Protein AF-A0A7V3YH91-F1 (afdb_monomer)

Organism: NCBI:txid1454726
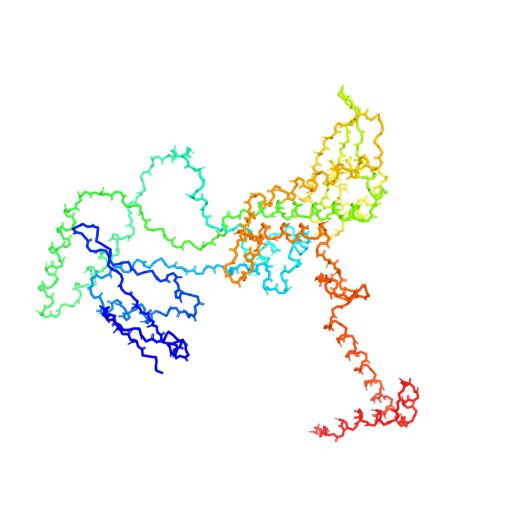
pLDDT: mean 72.66, std 23.72, range [27.73, 98.06]

Sequence (444 aa):
MSKIIISSVQKRFLPLELASERGDVIVSREFQDYGKYEYLSLELTEFCWLAPVTVETVKFVQKEWKGITLSYIAVTGFGKIYHPFEVKDCSTLFLKFAELPPTPEAIRKFVGQYGPLRSGLPSTWGNRWDDDRIDGKPMKKSVAWNRIKGLVKTLECSPKKGEKRLLEALRKELLELSKREEPQDYPPLPRLRRVISIESLEFWEKQIWEMNKAYQVWQIIREKKLEFLRKITLTSKGPEGPKVTFLLANLPQEVVSSFKNASEFCETLKNPQFLRSYLPEGVPLLSAGISFYPVLLDSDEPTPEDCFFLLRSWLTGKINFYLRQGVSPFITWRDENFKPYLLPEDLLSAMWLQFYFWVVGEKKFKRCAICGLWEDVTDKTSAWTVHPECALRVRARKYYEKVKTARELYREGKSLEEIASVLGKDPAWVEKQLRRIKVLPEEG

Secondary structure (DSSP, 8-state):
----B-----S-PPPTHHHHTTTPPB-----EE-SSSEE----TTTTTTTS---HHHHHHHHHHSTT----------------TTT-GGGTTHHHHHHTS--SHHHHHHHHHHH--SS--S--TTS---S-------PPPPPTHHHHHHHHHHHHTT---TTTHHHHHHHHHHHHHHHH-------PPPPP------S--HHHHHHHHHHHHHHHHHHHHHHHT-HHHHHHHEEEEEETTEEEEEE-B-S--HHHHHHSSSHHHHHHHHH-HHHHHHHSPTT--GGG---B---EE-SSSS--HHHHHHHHHHHHHHHHHHHHHHHEEEEE-TTSTT--EEEEESSHHHHHHHHHHHHHTTSS-EEE-TTT--EEE-TTS-TT--S-HHHHHHHHHHHHHHHHHHHHHHHHTT--HHHHHHHHT--HHHHHHHHHTTTTS----

Mean predicted aligned error: 15.91 Å

Solvent-accessible surface area (backbone atoms only — not comparable to full-atom values): 27731 Å² total; per-residue (Å²): 136,69,59,80,61,83,74,80,97,69,98,74,90,73,74,72,73,70,42,66,82,62,69,40,62,81,67,87,86,72,84,61,92,64,73,103,50,91,58,82,76,79,81,64,78,78,58,65,80,80,52,85,84,47,74,66,59,56,53,49,53,56,66,74,44,81,87,66,82,78,81,74,76,77,78,76,68,78,63,67,80,77,59,72,81,78,43,83,87,44,67,44,44,40,59,56,42,33,68,45,61,84,41,77,67,51,46,50,53,47,34,74,73,59,36,62,51,60,58,86,64,76,64,86,88,61,90,83,86,77,89,87,92,81,82,98,72,90,80,80,90,61,75,66,59,60,52,54,55,49,53,56,57,62,60,70,76,69,71,57,96,76,45,57,63,54,51,52,49,51,50,52,51,53,50,51,54,68,67,62,72,76,85,75,89,68,76,77,79,76,75,87,64,78,85,66,70,90,70,49,69,69,54,51,40,51,51,32,48,52,44,26,50,49,53,53,52,47,50,41,63,75,67,62,43,60,73,60,50,52,33,28,42,40,77,44,84,50,100,89,39,30,31,40,27,43,59,53,56,77,62,59,69,69,50,61,64,68,41,93,32,21,64,60,42,51,56,36,67,76,35,71,72,59,46,55,79,62,46,63,92,89,64,76,75,91,52,66,54,71,54,79,53,75,42,81,45,98,48,90,66,82,50,74,64,54,55,49,51,52,51,51,53,52,46,49,52,52,49,50,52,43,38,74,73,28,44,43,82,41,67,48,89,86,43,95,78,54,56,80,42,80,44,48,69,26,53,48,26,36,27,46,50,48,49,47,35,40,74,76,60,77,36,40,75,48,56,18,79,81,78,63,50,72,40,80,42,59,94,48,63,92,84,67,48,60,48,69,67,57,52,49,51,52,51,50,49,57,48,51,51,53,54,50,51,50,51,52,45,44,74,74,67,50,52,59,61,57,48,12,61,77,69,75,50,54,42,69,58,49,48,58,63,51,56,69,52,79,72,58,76,84,86,123

Foldseek 3Di:
DADADDDDDDDDDDDPVVNVVRVHDHFDWDWDDDPPDTDTDGCPVPVVPPDDDDPVNVVVCCVVDPPDDPPDPPPPDPDPDDDQPPDQVNLCVLVVLLPQALDPVSVVVNCNVGNDFADPPDVVVDDDDDDDDDDDDDDDDDPVVVVVVVVLVVVVPDDDPPCPVVNVVVVVVVVVVVVPDDDDPDDPDDDPDPPPPPDDSVNSLVLSLLSNLLVVLLVCLVVVVLLLLQQQWDWDQDPLAIWIWGFRFPADSVLSSVDPGVVSVVVCLVPLVSSVVSHDPPRDSVGGDTDTDTDHDPDNDDDSVNSSVVSVVVSVVSLVVLCVVFWDWDFDPPDPVSDIDTDGNGNSSSSSVSVVCVSVPVWDWDAAPQPRDIHTCNVPDPPDRHDPVSVVVVVVVVVVVLLVQLVVCVVVVDDLVRSCVVSVHDSVVSVVSVVVVVPDPPPD

Structure (mmCIF, N/CA/C/O backbone):
data_AF-A0A7V3YH91-F1
#
_entry.id   AF-A0A7V3YH91-F1
#
loop_
_atom_site.group_PDB
_atom_site.id
_atom_site.type_symbol
_atom_site.label_atom_id
_atom_site.label_alt_id
_atom_site.label_comp_id
_atom_site.label_asym_id
_atom_site.label_entity_id
_atom_site.label_seq_id
_atom_site.pdbx_PDB_ins_code
_atom_site.Cartn_x
_atom_site.Cartn_y
_atom_site.Cartn_z
_atom_site.occupancy
_atom_site.B_iso_or_equiv
_atom_site.auth_seq_id
_atom_site.auth_comp_id
_atom_site.auth_asym_id
_atom_site.auth_atom_id
_atom_site.pdbx_PDB_model_num
ATOM 1 N N . MET A 1 1 ? -18.475 -43.822 12.401 1.00 30.58 1 MET A N 1
ATOM 2 C CA . MET A 1 1 ? -17.875 -45.076 11.898 1.00 30.58 1 MET A CA 1
ATOM 3 C C . MET A 1 1 ? -18.008 -45.051 10.388 1.00 30.58 1 MET A C 1
ATOM 5 O O . MET A 1 1 ? -19.093 -45.330 9.896 1.00 30.58 1 MET A O 1
ATOM 9 N N . SER A 1 2 ? -16.963 -44.623 9.686 1.00 27.73 2 SER A N 1
ATOM 10 C CA . SER A 1 2 ? -16.936 -44.552 8.219 1.00 27.73 2 SER A CA 1
ATOM 11 C C . SER A 1 2 ? -16.876 -45.968 7.643 1.00 27.73 2 SER A C 1
ATOM 13 O O . SER A 1 2 ? -16.121 -46.799 8.158 1.00 27.73 2 SER A O 1
ATOM 15 N N . LYS A 1 3 ? -17.682 -46.273 6.622 1.00 29.72 3 LYS A N 1
ATOM 16 C CA . LYS A 1 3 ? -17.668 -47.576 5.943 1.00 29.72 3 LYS A CA 1
ATOM 17 C C . LYS A 1 3 ? -16.992 -47.412 4.587 1.00 29.72 3 LYS A C 1
ATOM 19 O O . LYS A 1 3 ? -17.411 -46.612 3.765 1.00 29.72 3 LYS A O 1
ATOM 24 N N . ILE A 1 4 ? -15.969 -48.218 4.328 1.00 36.22 4 ILE A N 1
ATOM 25 C CA . ILE A 1 4 ? -15.372 -48.309 2.993 1.00 36.22 4 ILE A CA 1
ATOM 26 C C . ILE A 1 4 ? -16.245 -49.257 2.168 1.00 36.22 4 ILE A C 1
ATOM 28 O O . ILE A 1 4 ? -16.397 -50.427 2.524 1.00 36.22 4 ILE A O 1
ATOM 32 N N . ILE A 1 5 ? -16.837 -48.748 1.089 1.00 35.50 5 ILE A N 1
ATOM 33 C CA . ILE A 1 5 ? -17.629 -49.537 0.141 1.00 35.50 5 ILE A CA 1
ATOM 34 C C . ILE A 1 5 ? -16.738 -49.855 -1.061 1.00 35.50 5 ILE A C 1
ATOM 36 O O . ILE A 1 5 ? -16.234 -48.952 -1.722 1.00 35.50 5 ILE A O 1
ATOM 40 N N . ILE A 1 6 ? -16.548 -51.144 -1.346 1.00 33.16 6 ILE A N 1
ATOM 41 C CA . ILE A 1 6 ? -15.794 -51.627 -2.509 1.00 33.16 6 ILE A CA 1
ATOM 42 C C . ILE A 1 6 ? -16.812 -52.161 -3.519 1.00 33.16 6 ILE A C 1
ATOM 44 O O . ILE A 1 6 ? -17.488 -53.147 -3.230 1.00 33.16 6 ILE A O 1
ATOM 48 N N . SER A 1 7 ? -16.934 -51.538 -4.694 1.00 34.50 7 SER A N 1
ATOM 49 C CA . SER A 1 7 ? -17.777 -52.057 -5.782 1.00 34.50 7 SER A CA 1
ATOM 50 C C . SER A 1 7 ? -16.925 -52.568 -6.941 1.00 34.50 7 SER A C 1
ATOM 52 O O . SER A 1 7 ? -16.116 -51.818 -7.488 1.00 34.50 7 SER A O 1
ATOM 54 N N . SER A 1 8 ? -17.135 -53.819 -7.356 1.00 28.70 8 SER A N 1
ATOM 55 C CA . SER A 1 8 ? -16.683 -54.300 -8.663 1.00 28.70 8 SER A CA 1
ATOM 56 C C . SER A 1 8 ? -17.659 -53.826 -9.742 1.00 28.70 8 SER A C 1
ATOM 58 O O . SER A 1 8 ? -18.875 -53.798 -9.543 1.00 28.70 8 SER A O 1
ATOM 60 N N . VAL A 1 9 ? -17.128 -53.406 -10.887 1.00 35.19 9 VAL A N 1
ATOM 61 C CA . VAL A 1 9 ? -17.926 -52.857 -11.985 1.00 35.19 9 VAL A CA 1
ATOM 62 C C . VAL A 1 9 ? -18.788 -53.959 -12.607 1.00 35.19 9 VAL A C 1
ATOM 64 O O . VAL A 1 9 ? -18.305 -54.762 -13.398 1.00 35.19 9 VAL A O 1
ATOM 67 N N . GLN A 1 10 ? -20.087 -53.952 -12.308 1.00 30.50 10 GLN A N 1
ATOM 68 C CA . GLN A 1 10 ? -21.131 -54.396 -13.233 1.00 30.50 10 GLN A CA 1
ATOM 69 C C . GLN A 1 10 ? -22.347 -53.469 -13.104 1.00 30.50 10 GLN A C 1
ATOM 71 O O . GLN A 1 10 ? -22.934 -53.331 -12.036 1.00 30.50 10 GLN A O 1
ATOM 76 N N . LYS A 1 11 ? -22.672 -52.802 -14.223 1.00 35.69 11 LYS A N 1
ATOM 77 C CA . LYS A 1 11 ? -23.770 -51.847 -14.465 1.00 35.69 11 LYS A CA 1
ATOM 78 C C . LYS A 1 11 ? -24.919 -51.903 -13.441 1.00 35.69 11 LYS A C 1
ATOM 80 O O . LYS A 1 11 ? -25.859 -52.669 -13.625 1.00 35.69 11 LYS A O 1
ATOM 85 N N . ARG A 1 12 ? -24.884 -51.020 -12.439 1.00 30.69 12 ARG A N 1
ATOM 86 C CA . ARG A 1 12 ? -26.046 -50.436 -11.738 1.00 30.69 12 ARG A CA 1
ATOM 87 C C . ARG A 1 12 ? -25.544 -49.250 -10.910 1.00 30.69 12 ARG A C 1
ATOM 89 O O . ARG A 1 12 ? -24.850 -49.437 -9.919 1.00 30.69 12 ARG A O 1
ATOM 96 N N . PHE A 1 13 ? -25.851 -48.035 -11.359 1.00 31.91 13 PHE A N 1
ATOM 97 C CA . PHE A 1 13 ? -25.529 -46.806 -10.635 1.00 31.91 13 PHE A CA 1
ATOM 98 C C . PHE A 1 13 ? -26.376 -46.717 -9.356 1.00 31.91 13 PHE A C 1
ATOM 100 O O . PHE A 1 13 ? -27.601 -46.807 -9.419 1.00 31.91 13 PHE A O 1
ATOM 107 N N . LEU A 1 14 ? -25.724 -46.521 -8.210 1.00 35.91 14 LEU A N 1
ATOM 108 C CA . LEU A 1 14 ? -26.329 -45.896 -7.030 1.00 35.91 14 LEU A CA 1
ATOM 109 C C . LEU A 1 14 ? -26.061 -44.380 -7.116 1.00 35.91 14 LEU A C 1
ATOM 111 O O . LEU A 1 14 ? -24.978 -44.007 -7.575 1.00 35.91 14 LEU A O 1
ATOM 115 N N . PRO A 1 15 ? -26.991 -43.498 -6.705 1.00 38.31 15 PRO A N 1
ATOM 116 C CA . PRO A 1 15 ? -26.779 -42.053 -6.786 1.00 38.31 15 PRO A CA 1
ATOM 117 C C . PRO A 1 15 ? -25.640 -41.605 -5.856 1.00 38.31 15 PRO A C 1
ATOM 119 O O . PRO A 1 15 ? -25.661 -41.892 -4.658 1.00 38.31 15 PRO A O 1
ATOM 122 N N . LEU A 1 16 ? -24.661 -40.884 -6.416 1.00 43.69 16 LEU A N 1
ATOM 123 C CA . LEU A 1 16 ? -23.461 -40.352 -5.745 1.00 43.69 16 LEU A CA 1
ATOM 124 C C . LEU A 1 16 ? -23.762 -39.409 -4.561 1.00 43.69 16 LEU A C 1
ATOM 126 O O . LEU A 1 16 ? -22.908 -39.227 -3.695 1.00 43.69 16 LEU A O 1
ATOM 130 N N . GLU A 1 17 ? -24.972 -38.856 -4.480 1.00 37.78 17 GLU A N 1
ATOM 131 C CA . GLU A 1 17 ? -25.380 -37.894 -3.445 1.00 37.78 17 GLU A CA 1
ATOM 132 C C . GLU A 1 17 ? -25.431 -38.495 -2.028 1.00 37.78 17 GLU A C 1
ATOM 134 O O . GLU A 1 17 ? -25.178 -37.796 -1.054 1.00 37.78 17 GLU A O 1
ATOM 139 N N . LEU A 1 18 ? -25.659 -39.806 -1.881 1.00 39.91 18 LEU A N 1
ATOM 140 C CA . LEU A 1 18 ? -25.781 -40.454 -0.563 1.00 39.91 18 LEU A CA 1
ATOM 141 C C . LEU A 1 18 ? -24.439 -40.768 0.125 1.00 39.91 18 LEU A C 1
ATOM 143 O O . LEU A 1 18 ? -24.418 -41.040 1.328 1.00 39.91 18 LEU A O 1
ATOM 147 N N . ALA A 1 19 ? -23.329 -40.769 -0.619 1.00 41.38 19 ALA A N 1
ATOM 148 C CA . ALA A 1 19 ? -22.006 -41.108 -0.089 1.00 41.38 19 ALA A CA 1
ATOM 149 C C . ALA A 1 19 ? -21.249 -39.884 0.461 1.00 41.38 19 ALA A C 1
ATOM 151 O O . ALA A 1 19 ? -20.471 -40.020 1.409 1.00 41.38 19 ALA A O 1
ATOM 152 N N . SER A 1 20 ? -21.508 -38.684 -0.077 1.00 41.28 20 SER A N 1
ATOM 153 C CA . SER A 1 20 ? -20.839 -37.452 0.365 1.00 41.28 20 SER A CA 1
ATOM 154 C C . SER A 1 20 ? -21.311 -36.993 1.751 1.00 41.28 20 SER A C 1
ATOM 156 O O . SER A 1 20 ? -20.493 -36.553 2.556 1.00 41.28 20 SER A O 1
ATOM 158 N N . GLU A 1 21 ? -22.589 -37.195 2.094 1.00 40.53 21 GLU A N 1
ATOM 159 C CA . GLU A 1 21 ? -23.142 -36.833 3.409 1.00 40.53 21 GLU A CA 1
ATOM 160 C C . GLU A 1 21 ? -22.608 -37.702 4.566 1.00 40.53 21 GLU A C 1
ATOM 162 O O . GLU A 1 21 ? -22.719 -37.322 5.732 1.00 40.53 21 GLU A O 1
ATOM 167 N N . ARG A 1 22 ? -22.010 -38.868 4.273 1.00 40.16 22 ARG A N 1
ATOM 168 C CA . ARG A 1 22 ? -21.537 -39.835 5.286 1.00 40.16 22 ARG A CA 1
ATOM 169 C C . ARG A 1 22 ? -20.026 -39.836 5.513 1.00 40.16 22 ARG A C 1
ATOM 171 O O . ARG A 1 22 ? -19.564 -40.484 6.453 1.00 40.16 22 ARG A O 1
ATOM 178 N N . GLY A 1 23 ? -19.260 -39.107 4.699 1.00 34.78 23 GLY A N 1
ATOM 179 C CA . GLY A 1 23 ? -17.795 -39.106 4.773 1.00 34.78 23 GLY A CA 1
ATOM 180 C C . GLY A 1 23 ? -17.166 -40.452 4.392 1.00 34.78 23 GLY A C 1
ATOM 181 O O . GLY A 1 23 ? -16.115 -40.812 4.928 1.00 34.78 23 GLY A O 1
ATOM 182 N N . ASP A 1 24 ? -17.816 -41.211 3.507 1.00 39.50 24 ASP A N 1
ATOM 183 C CA . ASP A 1 24 ? -17.299 -42.486 3.013 1.00 39.50 24 ASP A CA 1
ATOM 184 C C . ASP A 1 24 ? -16.327 -42.249 1.838 1.00 39.50 24 ASP A C 1
ATOM 186 O O . ASP A 1 24 ? -16.564 -41.417 0.961 1.00 39.50 24 ASP A O 1
ATOM 190 N N . VAL A 1 25 ? -15.205 -42.977 1.819 1.00 40.78 25 VAL A N 1
ATOM 191 C CA . VAL A 1 25 ? -14.193 -42.898 0.750 1.00 40.78 25 VAL A CA 1
ATOM 192 C C . VAL A 1 25 ? -14.564 -43.883 -0.356 1.00 40.78 25 VAL A C 1
ATOM 194 O O . VAL A 1 25 ? -14.624 -45.090 -0.113 1.00 40.78 25 VAL A O 1
ATOM 197 N N . ILE A 1 26 ? -14.791 -43.377 -1.569 1.00 41.94 26 ILE A N 1
ATOM 198 C CA . ILE A 1 26 ? -15.051 -44.193 -2.761 1.00 41.94 26 ILE A CA 1
ATOM 199 C C . ILE A 1 26 ? -13.725 -44.411 -3.492 1.00 41.94 26 ILE A C 1
ATOM 201 O O . ILE A 1 26 ? -13.063 -43.451 -3.871 1.00 41.94 26 ILE A O 1
ATOM 205 N N . VAL A 1 27 ? -13.345 -45.672 -3.707 1.00 37.03 27 VAL A N 1
ATOM 206 C CA . VAL A 1 27 ? -12.168 -46.042 -4.507 1.00 37.03 27 VAL A CA 1
ATOM 207 C C . VAL A 1 27 ? -12.656 -46.741 -5.772 1.00 37.03 27 VAL A C 1
ATOM 209 O O . VAL A 1 27 ? -13.215 -47.836 -5.694 1.00 37.03 27 VAL A O 1
ATOM 212 N N . SER A 1 28 ? -12.468 -46.115 -6.933 1.00 37.75 28 SER A N 1
ATOM 213 C CA . SER A 1 28 ? -12.698 -46.747 -8.234 1.00 37.75 28 SER A CA 1
ATOM 214 C C . SER A 1 28 ? -11.423 -47.444 -8.720 1.00 37.75 28 SER A C 1
ATOM 216 O O . SER A 1 28 ? -10.307 -47.075 -8.356 1.00 37.75 28 SER A O 1
ATOM 218 N N . ARG A 1 29 ? -11.588 -48.505 -9.515 1.00 38.16 29 ARG A N 1
ATOM 219 C CA . ARG A 1 29 ? -10.489 -49.281 -10.098 1.00 38.16 29 ARG A CA 1
ATOM 220 C C . ARG A 1 29 ? -10.636 -49.261 -11.612 1.00 38.16 29 ARG A C 1
ATOM 222 O O . ARG A 1 29 ? -11.553 -49.893 -12.129 1.00 38.16 29 AR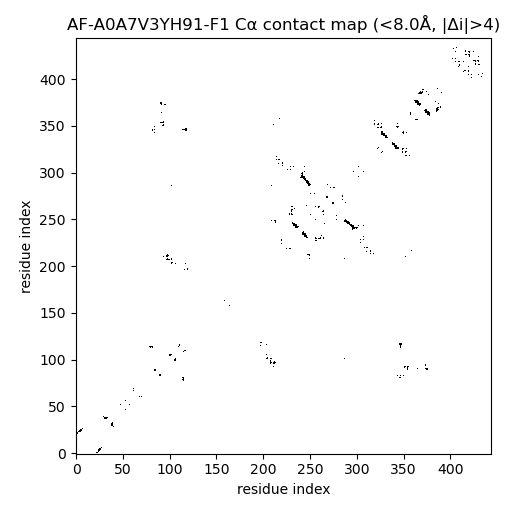G A O 1
ATOM 229 N N . GLU A 1 30 ? -9.741 -48.569 -12.305 1.00 35.84 30 GLU A N 1
ATOM 230 C CA . GLU A 1 30 ? -9.604 -48.684 -13.757 1.00 35.84 30 GLU A CA 1
ATOM 231 C C . GLU A 1 30 ? -8.392 -49.552 -14.095 1.00 35.84 30 GLU A C 1
ATOM 233 O O . GLU A 1 30 ? -7.325 -49.422 -13.496 1.00 35.84 30 GLU A O 1
ATOM 238 N N . PHE A 1 31 ? -8.576 -50.468 -15.043 1.00 35.41 31 PHE A N 1
ATOM 239 C CA . PHE A 1 31 ? -7.492 -51.241 -15.634 1.00 35.41 31 PHE A CA 1
ATOM 240 C C . PHE A 1 31 ? -7.186 -50.643 -17.005 1.00 35.41 31 PHE A C 1
ATOM 242 O O . PHE A 1 31 ? -8.078 -50.567 -17.849 1.00 35.41 31 PHE A O 1
ATOM 249 N N . GLN A 1 32 ? -5.934 -50.252 -17.235 1.00 36.34 32 GLN A N 1
ATOM 250 C CA . GLN A 1 32 ? -5.428 -49.973 -18.578 1.00 36.34 32 GLN A CA 1
ATOM 251 C C . GLN A 1 32 ? -4.405 -51.049 -18.942 1.00 36.34 32 GLN A C 1
ATOM 253 O O . GLN A 1 32 ? -3.457 -51.295 -18.196 1.00 36.34 32 GLN A O 1
ATOM 258 N N . ASP A 1 33 ? -4.634 -51.721 -20.068 1.00 31.19 33 ASP A N 1
ATOM 259 C CA . ASP A 1 33 ? -3.802 -52.823 -20.542 1.00 31.19 33 ASP A CA 1
ATOM 260 C C . ASP A 1 33 ? -2.638 -52.273 -21.379 1.00 31.19 33 ASP A C 1
ATOM 262 O O . ASP A 1 33 ? -2.812 -51.862 -22.526 1.00 31.19 33 ASP A O 1
ATOM 266 N N . TYR A 1 34 ? -1.445 -52.236 -20.783 1.00 33.72 34 TYR A N 1
ATOM 267 C CA . TYR A 1 34 ? -0.197 -51.870 -21.455 1.00 33.72 34 TYR A CA 1
ATOM 268 C C . TYR A 1 34 ? 0.779 -53.051 -21.467 1.00 33.72 34 TYR A C 1
ATOM 270 O O . TYR A 1 34 ? 1.914 -52.888 -21.052 1.00 33.72 34 TYR A O 1
ATOM 278 N N . GLY A 1 35 ? 0.362 -54.241 -21.919 1.00 36.03 35 GLY A N 1
ATOM 279 C CA . GLY A 1 35 ? 1.261 -55.345 -22.300 1.00 36.03 35 GLY A CA 1
ATOM 280 C C . GLY A 1 35 ? 2.260 -55.858 -21.235 1.00 36.03 35 GLY A C 1
ATOM 281 O O . GLY A 1 35 ? 3.179 -55.177 -20.802 1.00 36.03 35 GLY A O 1
ATOM 282 N N . LYS A 1 36 ? 2.170 -57.148 -20.882 1.00 30.20 36 LYS A N 1
ATOM 283 C CA . LYS A 1 36 ? 3.047 -57.903 -19.941 1.00 30.20 36 LYS A CA 1
ATOM 284 C C . LYS A 1 36 ? 3.255 -57.334 -18.526 1.00 30.20 36 LYS A C 1
ATOM 286 O O . LYS A 1 36 ? 3.760 -58.077 -17.686 1.00 30.20 36 LYS A O 1
ATOM 291 N N . TYR A 1 37 ? 2.816 -56.117 -18.221 1.00 30.45 37 TYR A N 1
ATOM 292 C CA . TYR A 1 37 ? 2.797 -55.563 -16.872 1.00 30.45 37 TYR A CA 1
ATOM 293 C C . TYR A 1 37 ? 1.430 -54.938 -16.587 1.00 30.45 37 TYR A C 1
ATOM 295 O O . TYR A 1 37 ? 1.012 -53.995 -17.253 1.00 30.45 37 TYR A O 1
ATOM 303 N N . GLU A 1 38 ? 0.732 -55.466 -15.581 1.00 29.52 38 GLU A N 1
ATOM 304 C CA . GLU A 1 38 ? -0.449 -54.814 -15.016 1.00 29.52 38 GLU A CA 1
ATOM 305 C C . GLU A 1 38 ? 0.017 -53.637 -14.149 1.00 29.52 38 GLU A C 1
ATOM 307 O O . GLU A 1 38 ? 0.621 -53.830 -13.091 1.00 29.52 38 GLU A O 1
ATOM 312 N N . TYR A 1 39 ? -0.251 -52.409 -14.592 1.00 31.09 39 TYR A N 1
ATOM 313 C CA . TYR A 1 39 ? -0.046 -51.215 -13.778 1.00 31.09 39 TYR A CA 1
ATOM 314 C C . TYR A 1 39 ? -1.344 -50.863 -13.058 1.00 31.09 39 TYR A C 1
ATOM 316 O O . TYR A 1 39 ? -2.378 -50.639 -13.682 1.00 31.09 39 TYR A O 1
ATOM 324 N N . LEU A 1 40 ? -1.281 -50.783 -11.729 1.00 29.72 40 LEU A N 1
ATOM 325 C CA . LEU A 1 40 ? -2.369 -50.251 -10.921 1.00 29.72 40 LEU A CA 1
ATOM 326 C C . LEU A 1 40 ? -2.059 -48.786 -10.589 1.00 29.72 40 LEU A C 1
ATOM 328 O O . LEU A 1 40 ? -1.259 -48.499 -9.699 1.00 29.72 40 LEU A O 1
ATOM 332 N N . SER A 1 41 ? -2.663 -47.868 -11.341 1.00 32.31 41 SER A N 1
ATOM 333 C CA . SER A 1 41 ? -2.632 -46.433 -11.054 1.00 32.31 41 SER A CA 1
ATOM 334 C C . SER A 1 41 ? -3.686 -46.115 -9.990 1.00 32.31 41 SER A C 1
ATOM 336 O O . SER A 1 41 ? -4.870 -46.377 -10.187 1.00 32.31 41 SER A O 1
ATOM 338 N N . LEU A 1 42 ? -3.258 -45.585 -8.844 1.00 34.91 42 LEU A N 1
ATOM 339 C CA . LEU A 1 42 ? -4.137 -44.960 -7.855 1.00 34.91 42 LEU A CA 1
ATOM 340 C C . LEU A 1 42 ? -3.930 -43.450 -7.966 1.00 34.91 42 LEU A C 1
ATOM 342 O O . LEU A 1 42 ? -3.022 -42.894 -7.346 1.00 34.91 42 LEU A O 1
ATOM 346 N N . GLU A 1 43 ? -4.761 -42.785 -8.762 1.00 38.16 43 GLU A N 1
ATOM 347 C CA . GLU A 1 43 ? -4.836 -41.326 -8.772 1.00 38.16 43 GLU A CA 1
ATOM 348 C C . GLU A 1 43 ? -5.519 -40.843 -7.484 1.00 38.16 43 GLU A C 1
ATOM 350 O O . GLU A 1 43 ? -6.733 -40.708 -7.383 1.00 38.16 43 GLU A O 1
ATOM 355 N N . LEU A 1 44 ? -4.718 -40.589 -6.446 1.00 37.66 44 LEU A N 1
ATOM 356 C CA . LEU A 1 44 ? -5.160 -39.910 -5.217 1.00 37.66 44 LEU A CA 1
ATOM 357 C C . LEU A 1 44 ? -5.249 -38.380 -5.384 1.00 37.66 44 LEU A C 1
ATOM 359 O O . LEU A 1 44 ? -5.377 -37.647 -4.402 1.00 37.66 44 LEU A O 1
ATOM 363 N N . THR A 1 45 ? -5.166 -37.882 -6.615 1.00 39.56 45 THR A N 1
ATOM 364 C CA . THR A 1 45 ? -5.175 -36.457 -6.964 1.00 39.56 45 THR A CA 1
ATOM 365 C C . THR A 1 45 ? -6.529 -35.789 -6.729 1.00 39.56 45 THR A C 1
ATOM 367 O O . THR A 1 45 ? -6.561 -34.608 -6.386 1.00 39.56 45 THR A O 1
ATOM 370 N N . GLU A 1 46 ? -7.639 -36.525 -6.812 1.00 37.06 46 GLU A N 1
ATOM 371 C CA . GLU A 1 46 ? -8.975 -35.929 -6.660 1.00 37.06 46 GLU A CA 1
ATOM 372 C C . GLU A 1 46 ? -9.493 -35.908 -5.209 1.00 37.06 46 GLU A C 1
ATOM 374 O O . GLU A 1 46 ? -10.267 -35.025 -4.845 1.00 37.06 46 GLU A O 1
ATOM 379 N N . PHE A 1 47 ? -9.012 -36.794 -4.327 1.00 34.28 47 PHE A N 1
ATOM 380 C CA . PHE A 1 47 ? -9.523 -36.904 -2.947 1.00 34.28 47 PHE A CA 1
ATOM 381 C C . PHE A 1 47 ? -8.768 -36.077 -1.896 1.00 34.28 47 PHE A C 1
ATOM 383 O O . PHE A 1 47 ? -9.298 -35.836 -0.808 1.00 34.28 47 PHE A O 1
ATOM 390 N N . CYS A 1 48 ? -7.560 -35.590 -2.200 1.00 34.53 48 CYS A N 1
ATOM 391 C CA . CYS A 1 48 ? -6.761 -34.811 -1.243 1.00 34.53 48 CYS A CA 1
ATOM 392 C C . CYS A 1 48 ? -7.358 -33.428 -0.907 1.00 34.53 48 CYS A C 1
ATOM 394 O O . CYS A 1 48 ? -6.860 -32.749 -0.011 1.00 34.53 48 CYS A O 1
ATOM 396 N N . TRP A 1 49 ? -8.436 -33.019 -1.583 1.00 37.62 49 TRP A N 1
ATOM 397 C CA . TRP A 1 49 ? -9.101 -31.732 -1.379 1.00 37.62 49 TRP A CA 1
ATOM 398 C C . TRP A 1 49 ? -10.120 -31.720 -0.228 1.00 37.62 49 TRP A C 1
ATOM 400 O O . TRP A 1 49 ? -10.483 -30.638 0.225 1.00 37.62 49 TRP A O 1
ATOM 410 N N . LEU A 1 50 ? -10.579 -32.883 0.264 1.00 34.78 50 LEU A N 1
ATOM 411 C CA . LEU A 1 50 ? -11.717 -32.951 1.202 1.00 34.78 50 LEU A CA 1
ATOM 412 C C . LEU A 1 50 ? -11.419 -33.574 2.578 1.00 34.78 50 LEU A C 1
ATOM 414 O O . LEU A 1 50 ? -12.184 -33.340 3.511 1.00 34.78 50 LEU A O 1
ATOM 418 N N . ALA A 1 51 ? -10.308 -34.296 2.766 1.00 35.50 51 ALA A N 1
ATOM 419 C CA . ALA A 1 51 ? -9.860 -34.728 4.096 1.00 35.50 51 ALA A CA 1
ATOM 420 C C . ALA A 1 51 ? -8.357 -35.069 4.115 1.00 35.50 51 ALA A C 1
ATOM 422 O O . ALA A 1 51 ? -7.844 -35.615 3.136 1.00 35.50 51 ALA A O 1
ATOM 423 N N . PRO A 1 52 ? -7.631 -34.805 5.220 1.00 39.59 52 PRO A N 1
ATOM 424 C CA . PRO A 1 52 ? -6.245 -35.233 5.351 1.00 39.59 52 PRO A CA 1
ATOM 425 C C . PRO A 1 52 ? -6.161 -36.765 5.361 1.00 39.59 52 PRO A C 1
ATOM 427 O O . PRO A 1 52 ? -6.754 -37.430 6.211 1.00 39.59 52 PRO A O 1
ATOM 430 N N . VAL A 1 53 ? -5.387 -37.332 4.436 1.00 45.66 53 VAL A N 1
ATOM 431 C CA . VAL A 1 53 ? -5.035 -38.755 4.458 1.00 45.66 53 VAL A CA 1
ATOM 432 C C . VAL A 1 53 ? -4.143 -38.999 5.677 1.00 45.66 53 VAL A C 1
ATOM 434 O O . VAL A 1 53 ? -3.031 -38.474 5.753 1.00 45.66 53 VAL A O 1
ATOM 437 N N . THR A 1 54 ? -4.624 -39.765 6.660 1.00 58.00 54 THR A N 1
ATOM 438 C CA . THR A 1 54 ? -3.827 -40.066 7.854 1.00 58.00 54 THR A CA 1
ATOM 439 C C . THR A 1 54 ? -2.833 -41.194 7.590 1.00 58.00 54 THR A C 1
ATOM 441 O O . THR A 1 54 ? -2.989 -42.022 6.686 1.00 58.00 54 THR A O 1
ATOM 444 N N . VAL A 1 55 ? -1.792 -41.251 8.423 1.00 52.81 55 VAL A N 1
ATOM 445 C CA . VAL A 1 55 ? -0.794 -42.327 8.399 1.00 52.81 55 VAL A CA 1
ATOM 446 C C . VAL A 1 55 ? -1.454 -43.695 8.625 1.00 52.81 55 VAL A C 1
ATOM 448 O O . VAL A 1 55 ? -0.978 -44.692 8.080 1.00 52.81 55 VAL A O 1
ATOM 451 N N . GLU A 1 56 ? -2.555 -43.770 9.386 1.00 57.78 56 GLU A N 1
ATOM 452 C CA . GLU A 1 56 ? -3.310 -45.017 9.557 1.00 57.78 56 GLU A CA 1
ATOM 453 C C . GLU A 1 56 ? -3.970 -45.490 8.257 1.00 57.78 56 GLU A C 1
ATOM 455 O O . GLU A 1 56 ? -3.910 -46.684 7.962 1.00 57.78 56 GLU A O 1
ATOM 460 N N . THR A 1 57 ? -4.526 -44.582 7.448 1.00 57.56 57 THR A N 1
ATOM 461 C CA . THR A 1 57 ? -5.147 -44.921 6.156 1.00 57.56 57 THR A CA 1
ATOM 462 C C . THR A 1 57 ? -4.124 -45.515 5.187 1.00 57.56 57 THR A C 1
ATOM 464 O O . THR A 1 57 ? -4.382 -46.539 4.557 1.00 57.56 57 THR A O 1
ATOM 467 N N . VAL A 1 58 ? -2.916 -44.943 5.126 1.00 52.97 58 VAL A N 1
ATOM 468 C CA . VAL A 1 58 ? -1.822 -45.463 4.283 1.00 52.97 58 VAL A CA 1
ATOM 469 C C . VAL A 1 58 ? -1.363 -46.844 4.756 1.00 52.97 58 VAL A C 1
ATOM 471 O O . VAL A 1 58 ? -1.193 -47.757 3.946 1.00 52.97 58 VAL A O 1
ATOM 474 N N . LYS A 1 59 ? -1.210 -47.027 6.074 1.00 59.91 59 LYS A N 1
ATOM 475 C CA . LYS A 1 59 ? -0.844 -48.323 6.664 1.00 59.91 59 LYS A CA 1
ATOM 476 C C . LYS A 1 59 ? -1.901 -49.394 6.404 1.00 59.91 59 LYS A C 1
ATOM 478 O O . LYS A 1 59 ? -1.541 -50.547 6.188 1.00 59.91 59 LYS A O 1
ATOM 483 N N . PHE A 1 60 ? -3.183 -49.030 6.423 1.00 66.31 60 PHE A N 1
ATOM 484 C CA . PHE A 1 60 ? -4.282 -49.943 6.115 1.00 66.31 60 PHE A CA 1
ATOM 485 C C . PHE A 1 60 ? -4.224 -50.422 4.658 1.00 66.31 60 PHE A C 1
ATOM 487 O O . PHE A 1 60 ? -4.229 -51.628 4.421 1.00 66.31 60 PHE A O 1
ATOM 494 N N . VAL A 1 61 ? -4.061 -49.505 3.696 1.00 62.31 61 VAL A N 1
ATOM 495 C CA . VAL A 1 61 ? -3.950 -49.853 2.266 1.00 62.31 61 VAL A CA 1
ATOM 496 C C . VAL A 1 61 ? -2.726 -50.737 2.002 1.00 62.31 61 VAL A C 1
ATOM 498 O O . VAL A 1 61 ? -2.845 -51.762 1.339 1.00 62.31 61 VAL A O 1
ATOM 501 N N . GLN A 1 62 ? -1.567 -50.415 2.589 1.00 57.25 62 GLN A N 1
ATOM 502 C CA . GLN A 1 62 ? -0.360 -51.247 2.470 1.00 57.25 62 GLN A CA 1
ATOM 503 C C . GLN A 1 62 ? -0.513 -52.639 3.104 1.00 57.25 62 GLN A C 1
ATOM 505 O O . GLN A 1 62 ? 0.098 -53.599 2.636 1.00 57.25 62 GLN A O 1
ATOM 510 N N . LYS A 1 63 ? -1.297 -52.757 4.183 1.00 64.12 63 LYS A N 1
ATOM 511 C CA . LYS A 1 63 ? -1.528 -54.027 4.883 1.00 64.12 63 LYS A CA 1
ATOM 512 C C . LYS A 1 63 ? -2.456 -54.951 4.098 1.00 64.12 63 LYS A C 1
ATOM 514 O O . LYS A 1 63 ? -2.179 -56.146 4.013 1.00 64.12 63 LYS A O 1
ATOM 519 N N . GLU A 1 64 ? -3.545 -54.411 3.560 1.00 62.91 64 GLU A N 1
ATOM 520 C CA . GLU A 1 64 ? -4.553 -55.201 2.850 1.00 62.91 64 GLU A CA 1
ATOM 521 C C . GLU A 1 64 ? -4.107 -55.548 1.421 1.00 62.91 64 GLU A C 1
ATOM 523 O O . GLU A 1 64 ? -4.469 -56.600 0.898 1.00 62.91 64 GLU A O 1
ATOM 528 N N . TRP A 1 65 ? -3.307 -54.695 0.770 1.00 67.25 65 TRP A N 1
ATOM 529 C CA . TRP A 1 65 ? -2.947 -54.856 -0.642 1.00 67.25 65 TRP A CA 1
ATOM 530 C C . TRP A 1 65 ? -1.469 -55.252 -0.776 1.00 67.25 65 TRP A C 1
ATOM 532 O O . TRP A 1 65 ? -0.589 -54.441 -1.070 1.00 67.25 65 TRP A O 1
ATOM 542 N N . LYS A 1 66 ? -1.183 -56.541 -0.540 1.00 45.91 66 LYS A N 1
ATOM 543 C CA . LYS A 1 66 ? 0.160 -57.116 -0.717 1.00 45.91 66 LYS A CA 1
ATOM 544 C C . LYS A 1 66 ? 0.583 -57.039 -2.189 1.00 45.91 66 LYS A C 1
ATOM 546 O O . LYS A 1 66 ? -0.035 -57.677 -3.034 1.00 45.91 66 LYS A O 1
ATOM 551 N N . GLY A 1 67 ? 1.662 -56.308 -2.473 1.00 43.62 67 GLY A N 1
ATOM 552 C CA . GLY A 1 67 ? 2.292 -56.246 -3.801 1.00 43.62 67 GLY A CA 1
ATOM 553 C C . GLY A 1 67 ? 2.317 -54.862 -4.452 1.00 43.62 67 GLY A C 1
ATOM 554 O O . GLY A 1 67 ? 2.973 -54.701 -5.476 1.00 43.62 67 GLY A O 1
ATOM 555 N N . ILE A 1 68 ? 1.670 -53.851 -3.863 1.00 44.78 68 ILE A N 1
ATOM 556 C CA . ILE A 1 68 ? 1.691 -52.484 -4.399 1.00 44.78 68 ILE A CA 1
ATOM 557 C C . ILE A 1 68 ? 2.723 -51.653 -3.652 1.00 44.78 68 ILE A C 1
ATOM 559 O O . ILE A 1 68 ? 2.646 -51.452 -2.439 1.00 44.78 68 ILE A O 1
ATOM 563 N N . THR A 1 69 ? 3.690 -51.144 -4.407 1.00 37.47 69 THR A N 1
ATOM 564 C CA . THR A 1 69 ? 4.667 -50.189 -3.897 1.00 37.47 69 THR A CA 1
ATOM 565 C C . THR A 1 69 ? 4.045 -48.804 -4.021 1.00 37.47 69 THR A C 1
ATOM 567 O O . THR A 1 69 ? 4.043 -48.206 -5.092 1.00 37.47 69 THR A O 1
ATOM 570 N N . LEU A 1 70 ? 3.456 -48.308 -2.932 1.00 39.09 70 LEU A N 1
ATOM 571 C CA . LEU A 1 70 ? 2.998 -46.923 -2.847 1.00 39.09 70 LEU A CA 1
ATOM 572 C C . LEU A 1 70 ? 4.229 -46.011 -2.805 1.00 39.09 70 LEU A C 1
ATOM 574 O O . LEU A 1 70 ? 4.865 -45.855 -1.760 1.00 39.09 70 LEU A O 1
ATOM 578 N N . SER A 1 71 ? 4.567 -45.418 -3.948 1.00 33.81 71 SER A N 1
ATOM 579 C CA . SER A 1 71 ? 5.535 -44.327 -4.049 1.00 33.81 71 SER A CA 1
ATOM 580 C C . SER A 1 71 ? 4.951 -43.096 -3.360 1.00 33.81 71 SER A C 1
ATOM 582 O O . SER A 1 71 ? 4.295 -42.263 -3.977 1.00 33.81 71 SER A O 1
ATOM 584 N N . TYR A 1 72 ? 5.143 -42.998 -2.048 1.00 34.62 72 TYR A N 1
ATOM 585 C CA . TYR A 1 72 ? 4.764 -41.815 -1.292 1.00 34.62 72 TYR A CA 1
ATOM 586 C C . TYR A 1 72 ? 5.743 -40.692 -1.655 1.00 34.62 72 TYR A C 1
ATOM 588 O O . TYR A 1 72 ? 6.843 -40.616 -1.104 1.00 34.62 72 TYR A O 1
ATOM 596 N N . ILE A 1 73 ? 5.361 -39.804 -2.577 1.00 31.34 73 ILE A N 1
ATOM 597 C CA . ILE A 1 73 ? 5.938 -38.460 -2.569 1.00 31.34 73 ILE A CA 1
ATOM 598 C C . ILE A 1 73 ? 5.423 -37.854 -1.275 1.00 31.34 73 ILE A C 1
ATOM 600 O O . ILE A 1 73 ? 4.249 -37.509 -1.156 1.00 31.34 73 ILE A O 1
ATOM 604 N N . ALA A 1 74 ? 6.286 -37.803 -0.266 1.00 28.75 74 ALA A N 1
ATOM 605 C CA . ALA A 1 74 ? 5.988 -37.082 0.947 1.00 28.75 74 ALA A CA 1
ATOM 606 C C . ALA A 1 74 ? 5.829 -35.613 0.558 1.00 28.75 74 ALA A C 1
ATOM 608 O O . ALA A 1 74 ? 6.805 -34.875 0.444 1.00 28.75 74 ALA A O 1
ATOM 609 N N . VAL A 1 75 ? 4.585 -35.201 0.326 1.00 35.03 75 VAL A N 1
ATOM 610 C CA . VAL A 1 75 ? 4.179 -33.805 0.228 1.00 35.03 75 VAL A CA 1
ATOM 611 C C . VAL A 1 75 ? 4.281 -33.225 1.639 1.00 35.03 75 VAL A C 1
ATOM 613 O O . VAL A 1 75 ? 3.302 -32.972 2.335 1.00 35.03 75 VAL A O 1
ATOM 616 N N . THR A 1 76 ? 5.505 -33.123 2.146 1.00 31.25 76 THR A N 1
ATOM 617 C CA . THR A 1 76 ? 5.789 -32.496 3.428 1.00 31.25 76 THR A CA 1
ATOM 618 C C . THR A 1 76 ? 5.662 -31.001 3.224 1.00 31.25 76 THR A C 1
ATOM 620 O O . THR A 1 76 ? 6.600 -30.359 2.765 1.00 31.25 76 THR A O 1
ATOM 623 N N . GLY A 1 77 ? 4.480 -30.479 3.548 1.00 35.59 77 GLY A N 1
ATOM 624 C CA . GLY A 1 77 ? 4.202 -29.056 3.652 1.00 35.59 77 GLY A CA 1
ATOM 625 C C . GLY A 1 77 ? 4.384 -28.314 2.338 1.00 35.59 77 GLY A C 1
ATOM 626 O O . GLY A 1 77 ? 5.366 -27.590 2.175 1.00 35.59 77 GLY A O 1
ATOM 627 N N . PHE A 1 78 ? 3.393 -28.394 1.445 1.00 38.66 78 PHE A N 1
ATOM 628 C CA . PHE A 1 78 ? 3.136 -27.224 0.613 1.00 38.66 78 PHE A CA 1
ATOM 629 C C . PHE A 1 78 ? 2.982 -26.048 1.584 1.00 38.66 78 PHE A C 1
ATOM 631 O O . PHE A 1 78 ? 2.073 -26.035 2.419 1.00 38.66 78 PHE A O 1
ATOM 638 N N . GLY A 1 79 ? 3.934 -25.109 1.552 1.00 46.53 79 GLY A N 1
ATOM 639 C CA . GLY A 1 79 ? 3.746 -23.809 2.184 1.00 46.53 79 GLY A CA 1
ATOM 640 C C . GLY A 1 79 ? 2.381 -23.276 1.758 1.00 46.53 79 GLY A C 1
ATOM 641 O O . GLY A 1 79 ? 1.940 -23.600 0.658 1.00 46.53 79 GLY A O 1
ATOM 642 N N . LYS A 1 80 ? 1.693 -22.552 2.653 1.00 49.09 80 LYS A N 1
ATOM 643 C CA . LYS A 1 80 ? 0.334 -22.034 2.424 1.00 49.09 80 LYS A CA 1
ATOM 644 C C . LYS A 1 80 ? 0.158 -21.642 0.956 1.00 49.09 80 LYS A C 1
ATOM 646 O O . LYS A 1 80 ? 0.795 -20.692 0.506 1.00 49.09 80 LYS A O 1
ATOM 651 N N . ILE A 1 81 ? -0.650 -22.409 0.223 1.00 50.28 81 ILE A N 1
ATOM 652 C CA . ILE A 1 81 ? -0.962 -22.093 -1.166 1.00 50.28 81 ILE A CA 1
ATOM 653 C C . ILE A 1 81 ? -1.742 -20.787 -1.110 1.00 50.28 81 ILE A C 1
ATOM 655 O O . ILE A 1 81 ? -2.756 -20.670 -0.419 1.00 50.28 81 ILE A O 1
ATOM 659 N N . TYR A 1 82 ? -1.181 -19.763 -1.734 1.00 52.62 82 TYR A N 1
ATOM 660 C CA . TYR A 1 82 ? -1.795 -18.454 -1.771 1.00 52.62 82 TYR A CA 1
ATOM 661 C C . TYR A 1 82 ? -3.026 -18.515 -2.678 1.00 52.62 82 TYR A C 1
ATOM 663 O O . TYR A 1 82 ? -2.924 -18.930 -3.828 1.00 52.62 82 TYR A O 1
ATOM 671 N N . HIS A 1 83 ? -4.178 -18.091 -2.154 1.00 61.84 83 HIS A N 1
ATOM 672 C CA . HIS A 1 83 ? -5.425 -17.939 -2.903 1.00 61.84 83 HIS A CA 1
ATOM 673 C C . HIS A 1 83 ? -5.704 -16.435 -3.066 1.00 61.84 83 HIS A C 1
ATOM 675 O O . HIS A 1 83 ? -6.308 -15.827 -2.176 1.00 61.84 83 HIS A O 1
ATOM 681 N N . PRO A 1 84 ? -5.245 -15.803 -4.167 1.00 53.44 84 PRO A N 1
ATOM 682 C CA . PRO A 1 84 ? -5.131 -14.348 -4.288 1.00 53.44 84 PRO A CA 1
ATOM 683 C C . PRO A 1 84 ? -6.407 -13.541 -4.087 1.00 53.44 84 PRO A C 1
ATOM 685 O O . PRO A 1 84 ? -6.335 -12.343 -3.809 1.00 53.44 84 PRO A O 1
ATOM 688 N N . PHE A 1 85 ? -7.556 -14.184 -4.282 1.00 55.34 85 PHE A N 1
ATOM 689 C CA . PHE A 1 85 ? -8.845 -13.515 -4.409 1.00 55.34 85 PHE A CA 1
ATOM 690 C C . PHE A 1 85 ? -9.906 -14.024 -3.431 1.00 55.34 85 PHE A C 1
ATOM 692 O O . PHE A 1 85 ? -10.954 -13.398 -3.314 1.00 55.34 85 PHE A O 1
ATOM 699 N N . GLU A 1 86 ? -9.642 -15.107 -2.698 1.00 56.12 86 GLU A N 1
ATOM 700 C CA . GLU A 1 86 ? -10.604 -15.655 -1.728 1.00 56.12 86 GLU A CA 1
ATOM 701 C C . GLU A 1 86 ? -10.393 -15.087 -0.320 1.00 56.12 86 GLU A C 1
ATOM 703 O O . GLU A 1 86 ? -11.339 -14.942 0.455 1.00 56.12 86 GLU A O 1
ATOM 708 N N . VAL A 1 87 ? -9.161 -14.692 0.016 1.00 59.03 87 VAL A N 1
ATOM 709 C CA . VAL A 1 87 ? -8.851 -14.125 1.330 1.00 59.03 87 VAL A CA 1
ATOM 710 C C . VAL A 1 87 ? -8.965 -12.603 1.266 1.00 59.03 87 VAL A C 1
ATOM 712 O O . VAL A 1 87 ? -8.119 -11.920 0.690 1.00 59.03 87 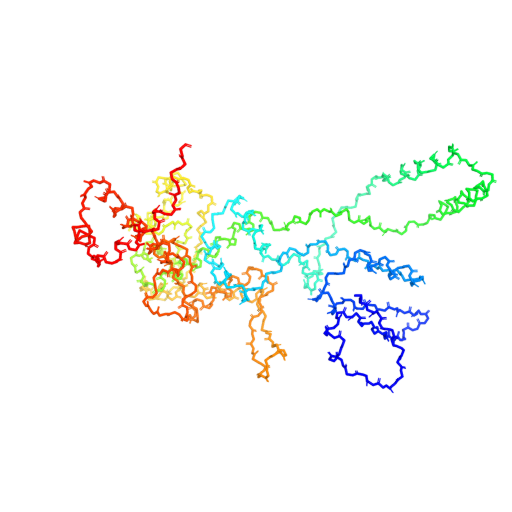VAL A O 1
ATOM 715 N N . LYS A 1 88 ? -10.008 -12.055 1.901 1.00 59.81 88 LYS A N 1
ATOM 716 C CA . LYS A 1 88 ? -10.295 -10.607 1.978 1.00 59.81 88 LYS A CA 1
ATOM 717 C C . LYS A 1 88 ? -9.073 -9.760 2.384 1.00 59.81 88 LYS A C 1
ATOM 719 O O . LYS A 1 88 ? -8.874 -8.666 1.854 1.00 59.81 88 LYS A O 1
ATOM 724 N N . ASP A 1 89 ? -8.210 -10.309 3.239 1.00 68.62 89 ASP A N 1
ATOM 725 C CA . ASP A 1 89 ? -6.998 -9.652 3.756 1.00 68.62 89 ASP A CA 1
ATOM 726 C C . ASP A 1 89 ? -5.830 -9.566 2.755 1.00 68.62 89 ASP A C 1
ATOM 728 O O . ASP A 1 89 ? -4.822 -8.892 3.023 1.00 68.62 89 ASP A O 1
ATOM 732 N N . CYS A 1 90 ? -5.950 -10.231 1.604 1.00 82.69 90 CYS A N 1
ATOM 733 C CA . CYS A 1 90 ? -4.913 -10.306 0.579 1.00 82.69 90 CYS A CA 1
ATOM 734 C C . CYS A 1 90 ? -5.087 -9.284 -0.548 1.00 82.69 90 CYS A C 1
ATOM 736 O O . CYS A 1 90 ? -4.137 -9.064 -1.288 1.00 82.69 90 CYS A O 1
ATOM 738 N N . SER A 1 91 ? -6.229 -8.595 -0.648 1.00 88.44 91 SER A N 1
ATOM 739 C CA . SER A 1 91 ? -6.496 -7.591 -1.699 1.00 88.44 91 SER A CA 1
ATOM 740 C C . SER A 1 91 ? -5.495 -6.423 -1.733 1.00 88.44 91 SER A C 1
ATOM 742 O O . SER A 1 91 ? -5.306 -5.795 -2.770 1.00 88.44 91 SER A O 1
ATOM 744 N N . THR A 1 92 ? -4.831 -6.142 -0.608 1.00 94.56 92 THR A N 1
ATOM 745 C CA . THR A 1 92 ? -3.857 -5.050 -0.439 1.00 94.56 92 THR A CA 1
ATOM 746 C C . THR A 1 92 ? -2.412 -5.538 -0.373 1.00 94.56 92 THR A C 1
ATOM 748 O O . THR A 1 92 ? -1.528 -4.814 0.092 1.00 94.56 92 THR A O 1
ATOM 751 N N . LEU A 1 93 ? -2.146 -6.778 -0.790 1.00 95.00 93 LEU A N 1
ATOM 752 C CA . LEU A 1 93 ? -0.842 -7.397 -0.588 1.00 95.00 93 LEU A CA 1
ATOM 753 C C . LEU A 1 93 ? 0.273 -6.660 -1.333 1.00 95.00 93 LEU A C 1
ATOM 755 O O . LEU A 1 93 ? 1.316 -6.404 -0.738 1.00 95.00 93 LEU A O 1
ATOM 759 N N . PHE A 1 94 ? 0.036 -6.239 -2.577 1.00 96.75 94 PHE A N 1
ATOM 760 C CA . PHE A 1 94 ? 1.024 -5.476 -3.347 1.00 96.75 94 PHE A CA 1
ATOM 761 C C . PHE A 1 94 ? 1.415 -4.148 -2.670 1.00 96.75 94 PHE A C 1
ATOM 763 O O . PHE A 1 94 ? 2.567 -3.739 -2.762 1.00 96.75 94 PHE A O 1
ATOM 770 N N . LEU A 1 95 ? 0.496 -3.502 -1.934 1.00 95.94 95 LEU A N 1
ATOM 771 C CA . LEU A 1 95 ? 0.769 -2.279 -1.162 1.00 95.94 95 LEU A CA 1
ATOM 772 C C . LEU A 1 95 ? 1.629 -2.581 0.062 1.00 95.94 95 LEU A C 1
ATOM 774 O O . LEU A 1 95 ? 2.615 -1.896 0.317 1.00 95.94 95 LEU A O 1
ATOM 778 N N . LYS A 1 96 ? 1.282 -3.644 0.798 1.00 95.19 96 LYS A N 1
ATOM 779 C CA . LYS A 1 96 ? 2.086 -4.128 1.929 1.00 95.19 96 LYS A CA 1
ATOM 780 C C . LYS A 1 96 ? 3.496 -4.516 1.476 1.00 95.19 96 LYS A C 1
ATOM 782 O O . LYS A 1 96 ? 4.446 -4.285 2.211 1.00 95.19 96 LYS A O 1
ATOM 787 N N . PHE A 1 97 ? 3.618 -5.097 0.283 1.00 95.56 97 PHE A N 1
ATOM 788 C CA . PHE A 1 97 ? 4.889 -5.490 -0.317 1.00 95.56 97 PHE A CA 1
ATOM 789 C C . PHE A 1 97 ? 5.694 -4.286 -0.825 1.00 95.56 97 PHE A C 1
ATOM 791 O O . PHE A 1 97 ? 6.888 -4.210 -0.563 1.00 95.56 97 PHE A O 1
ATOM 798 N N . ALA A 1 98 ? 5.045 -3.307 -1.464 1.00 94.44 98 ALA A N 1
ATOM 799 C CA . ALA A 1 98 ? 5.667 -2.046 -1.875 1.00 94.44 98 ALA A CA 1
ATOM 800 C C . ALA A 1 98 ? 6.238 -1.255 -0.685 1.00 94.44 98 ALA A C 1
ATOM 802 O O . ALA A 1 98 ? 7.234 -0.554 -0.826 1.00 94.44 98 ALA A O 1
ATOM 803 N N . GLU A 1 99 ? 5.604 -1.353 0.483 1.00 93.00 99 GLU A N 1
ATOM 804 C CA . GLU A 1 99 ? 6.014 -0.671 1.719 1.00 93.00 99 GLU A CA 1
ATOM 805 C C . GLU A 1 99 ? 6.892 -1.536 2.628 1.00 93.00 99 GLU A C 1
ATOM 807 O O . GLU A 1 99 ? 7.278 -1.101 3.715 1.00 93.00 99 GLU A O 1
ATOM 812 N N . LEU A 1 100 ? 7.196 -2.768 2.213 1.00 92.81 100 LEU A N 1
ATOM 813 C CA . LEU A 1 100 ? 7.998 -3.688 3.000 1.00 92.81 100 LEU A CA 1
ATOM 814 C C . LEU A 1 100 ? 9.441 -3.164 3.074 1.00 92.81 100 LEU A C 1
ATOM 816 O O . LEU A 1 100 ? 10.064 -2.961 2.030 1.00 92.81 100 LEU A O 1
ATOM 820 N N . PRO A 1 101 ? 10.019 -2.979 4.276 1.00 90.12 101 PRO A N 1
ATOM 821 C CA . PRO A 1 101 ? 11.440 -2.694 4.386 1.00 90.12 101 PRO A CA 1
ATOM 822 C C . PRO A 1 101 ? 12.232 -3.842 3.744 1.00 90.12 101 PRO A C 1
ATOM 824 O O . PRO A 1 101 ? 11.963 -5.000 4.074 1.00 90.12 101 PRO A O 1
ATOM 827 N N . PRO A 1 102 ? 13.209 -3.571 2.863 1.00 88.19 102 PRO A N 1
ATOM 828 C CA . PRO A 1 102 ? 14.022 -4.610 2.236 1.00 88.19 102 PRO A CA 1
ATOM 829 C C . PRO A 1 102 ? 15.088 -5.114 3.225 1.00 88.19 102 PRO A C 1
ATOM 831 O O . PRO A 1 102 ? 16.281 -5.027 2.969 1.00 88.19 102 PRO A O 1
ATOM 834 N N . THR A 1 103 ? 14.664 -5.571 4.407 1.00 89.25 103 THR A N 1
ATOM 835 C CA . THR A 1 103 ? 15.536 -6.148 5.435 1.00 89.25 103 THR A CA 1
ATOM 836 C C . THR A 1 103 ? 15.290 -7.650 5.557 1.00 89.25 103 THR A C 1
ATOM 838 O O . THR A 1 103 ? 14.151 -8.105 5.381 1.00 89.25 103 THR A O 1
ATOM 841 N N . PRO A 1 104 ? 16.313 -8.449 5.914 1.00 91.31 104 PRO A N 1
ATOM 842 C CA . PRO A 1 104 ? 16.153 -9.890 6.096 1.00 91.31 104 PRO A CA 1
ATOM 843 C C . PRO A 1 104 ? 15.040 -10.265 7.083 1.00 91.31 104 PRO A C 1
ATOM 845 O O . PRO A 1 104 ? 14.379 -11.287 6.917 1.00 91.31 104 PRO A O 1
ATOM 848 N N . GLU A 1 105 ? 14.817 -9.474 8.132 1.00 92.62 105 GLU A N 1
ATOM 849 C CA . GLU A 1 105 ? 13.782 -9.711 9.146 1.00 92.62 105 GLU A CA 1
ATOM 850 C C . GLU A 1 105 ? 12.380 -9.472 8.582 1.00 92.62 105 GLU A C 1
ATOM 852 O O . GLU A 1 105 ? 11.486 -10.298 8.780 1.00 92.62 105 GLU A O 1
ATOM 857 N N . ALA A 1 106 ? 12.188 -8.361 7.864 1.00 92.62 106 ALA A N 1
ATOM 858 C CA . ALA A 1 106 ? 10.911 -8.016 7.252 1.00 92.62 106 ALA A CA 1
ATOM 859 C C . ALA A 1 106 ? 10.541 -9.014 6.147 1.00 92.62 106 ALA A C 1
ATOM 861 O O . ALA A 1 106 ? 9.411 -9.502 6.123 1.00 92.62 106 ALA A O 1
ATOM 862 N N . ILE A 1 107 ? 11.513 -9.396 5.312 1.00 93.62 107 ILE A N 1
ATOM 863 C CA . ILE A 1 107 ? 11.352 -10.425 4.279 1.00 93.62 107 ILE A CA 1
ATOM 864 C C . ILE A 1 107 ? 11.005 -11.772 4.917 1.00 93.62 107 ILE A C 1
ATOM 866 O O . ILE A 1 107 ? 10.003 -12.376 4.546 1.00 93.62 107 ILE A O 1
ATOM 870 N N . ARG A 1 108 ? 11.744 -12.223 5.943 1.00 92.19 108 ARG A N 1
ATOM 871 C CA . ARG A 1 108 ? 11.428 -13.478 6.656 1.00 92.19 108 ARG A CA 1
ATOM 872 C C . ARG A 1 108 ? 10.023 -13.472 7.252 1.00 92.19 108 ARG A C 1
ATOM 874 O O . ARG A 1 108 ? 9.322 -14.479 7.165 1.00 92.19 108 ARG A O 1
ATOM 881 N N . LYS A 1 109 ? 9.599 -12.350 7.840 1.00 93.38 109 LYS A N 1
ATOM 882 C CA . LYS A 1 109 ? 8.243 -12.193 8.379 1.00 93.38 109 LYS A CA 1
ATOM 883 C C . LYS A 1 109 ? 7.190 -12.265 7.271 1.00 93.38 109 LYS A C 1
ATOM 885 O O . LYS A 1 109 ? 6.187 -12.952 7.447 1.00 93.38 109 LYS A O 1
ATOM 890 N N . PHE A 1 110 ? 7.427 -11.598 6.141 1.00 93.56 110 PHE A N 1
ATOM 891 C CA . PHE A 1 110 ? 6.530 -11.619 4.987 1.00 93.56 110 PHE A CA 1
ATOM 892 C C . PHE A 1 110 ? 6.413 -13.030 4.395 1.00 93.56 110 PHE A C 1
ATOM 894 O O . PHE A 1 110 ? 5.303 -13.536 4.251 1.00 93.56 110 PHE A O 1
ATOM 901 N N . VAL A 1 111 ? 7.541 -13.711 4.167 1.00 91.12 111 VAL A N 1
ATOM 902 C CA . VAL A 1 111 ? 7.598 -15.107 3.699 1.00 91.12 111 VAL A CA 1
ATOM 903 C C . VAL A 1 111 ? 6.869 -16.045 4.653 1.00 91.12 111 VAL A C 1
ATOM 905 O O . VAL A 1 111 ? 6.080 -16.880 4.221 1.00 91.12 111 VAL A O 1
ATOM 908 N N . GLY A 1 112 ? 7.087 -15.904 5.964 1.00 89.81 112 GLY A N 1
ATOM 909 C CA . GLY A 1 112 ? 6.404 -16.727 6.964 1.00 89.81 112 GLY A CA 1
ATOM 910 C C . GLY A 1 112 ? 4.883 -16.534 6.969 1.00 89.81 112 GLY A C 1
ATOM 911 O O . GLY A 1 112 ? 4.146 -17.453 7.329 1.00 89.81 112 GLY A O 1
ATOM 912 N N . GLN A 1 113 ? 4.406 -15.357 6.559 1.00 90.94 113 GLN A N 1
ATOM 913 C CA . GLN A 1 113 ? 2.984 -15.044 6.501 1.00 90.94 113 GLN A CA 1
ATOM 914 C C . GLN A 1 113 ? 2.329 -15.481 5.183 1.00 90.94 113 GLN A C 1
ATOM 916 O O . GLN A 1 113 ? 1.236 -16.053 5.230 1.00 90.94 113 GLN A O 1
ATOM 921 N N . TYR A 1 114 ? 2.975 -15.216 4.043 1.00 90.75 114 TYR A N 1
ATOM 922 C CA . TYR A 1 114 ? 2.366 -15.324 2.710 1.00 90.75 114 TYR A CA 1
ATOM 923 C C . TYR A 1 114 ? 2.995 -16.387 1.796 1.00 90.75 114 TYR A C 1
ATOM 925 O O . TYR A 1 114 ? 2.372 -16.755 0.807 1.00 90.75 114 TYR A O 1
ATOM 933 N N . GLY A 1 115 ? 4.176 -16.912 2.130 1.00 90.44 115 GLY A N 1
ATOM 934 C CA . GLY A 1 115 ? 4.922 -17.864 1.301 1.00 90.44 115 GLY A CA 1
ATOM 935 C C . GLY A 1 115 ? 6.015 -17.219 0.430 1.00 90.44 115 GLY A C 1
ATOM 936 O O . GLY A 1 115 ? 6.265 -16.016 0.544 1.00 90.44 115 GLY A O 1
ATOM 937 N N . PRO A 1 116 ? 6.720 -18.024 -0.391 1.00 91.50 116 PRO A N 1
ATOM 938 C CA . PRO A 1 116 ? 7.705 -17.532 -1.360 1.00 91.50 116 PRO A CA 1
ATOM 939 C C . PRO A 1 116 ? 7.047 -16.708 -2.483 1.00 91.50 116 PRO A C 1
ATOM 941 O O . PRO A 1 116 ? 5.847 -16.846 -2.722 1.00 91.50 116 PRO A O 1
ATOM 944 N N . LEU A 1 117 ? 7.818 -15.866 -3.184 1.00 90.50 117 LEU A N 1
ATOM 945 C CA . LEU A 1 117 ? 7.297 -15.049 -4.291 1.00 90.50 117 LEU A CA 1
ATOM 946 C C . LEU A 1 117 ? 6.941 -15.891 -5.517 1.00 90.50 117 LEU A C 1
ATOM 948 O O . LEU A 1 117 ? 5.889 -15.678 -6.115 1.00 90.50 117 LEU A O 1
ATOM 952 N N . ARG A 1 118 ? 7.809 -16.831 -5.880 1.00 89.38 118 ARG A N 1
ATOM 953 C CA . ARG A 1 118 ? 7.634 -17.785 -6.972 1.00 89.38 118 ARG A CA 1
ATOM 954 C C . ARG A 1 118 ? 7.201 -19.130 -6.419 1.00 89.38 118 ARG A C 1
ATOM 956 O O . ARG A 1 118 ? 7.670 -19.570 -5.364 1.00 89.38 118 ARG A O 1
ATOM 963 N N . SER A 1 119 ? 6.326 -19.814 -7.148 1.00 77.56 119 SER A N 1
ATOM 964 C CA . SER A 1 119 ? 6.036 -21.211 -6.862 1.00 77.56 119 SER A CA 1
ATOM 965 C C . SER A 1 119 ? 7.346 -21.985 -7.045 1.00 77.56 119 SER A C 1
ATOM 967 O O . SER A 1 119 ? 7.948 -21.998 -8.112 1.00 77.56 119 SER A O 1
ATOM 969 N N . GLY A 1 120 ? 7.860 -22.576 -5.964 1.00 55.75 120 GLY A N 1
ATOM 970 C CA . GLY A 1 120 ? 9.143 -23.291 -5.949 1.00 55.75 120 GLY A CA 1
ATOM 971 C C . GLY A 1 120 ? 9.152 -24.583 -6.770 1.00 55.75 120 GLY A C 1
ATOM 972 O O . GLY A 1 120 ? 10.003 -25.438 -6.531 1.00 55.75 120 GLY A O 1
ATOM 973 N N . LEU A 1 121 ? 8.205 -24.751 -7.695 1.00 49.72 121 LEU A N 1
ATOM 974 C CA . LEU A 1 121 ? 8.291 -25.768 -8.720 1.00 49.72 121 LEU A CA 1
ATOM 975 C C . LEU A 1 121 ? 9.429 -25.343 -9.651 1.00 49.72 121 LEU A C 1
ATOM 977 O O . LEU A 1 121 ? 9.361 -24.268 -10.252 1.00 49.72 121 LEU A O 1
ATOM 981 N N . PRO A 1 122 ? 10.500 -26.146 -9.765 1.00 43.94 122 PRO A N 1
ATOM 982 C CA . PRO A 1 122 ? 11.444 -25.973 -10.851 1.00 43.94 122 PRO A CA 1
ATOM 983 C C . PRO A 1 122 ? 10.621 -25.903 -12.134 1.00 43.94 122 PRO A C 1
ATOM 985 O O . PRO A 1 122 ? 9.767 -26.759 -12.362 1.00 43.94 122 PRO A O 1
ATOM 988 N N . SER A 1 123 ? 10.847 -24.890 -12.960 1.00 42.66 123 SER A N 1
ATOM 989 C CA . SER A 1 123 ? 10.189 -24.723 -14.255 1.00 42.66 123 SER A CA 1
ATOM 990 C C . SER A 1 123 ? 10.626 -25.802 -15.260 1.00 42.66 123 SER A C 1
ATOM 992 O O . SER A 1 123 ? 10.825 -25.508 -16.432 1.00 42.66 123 SER A O 1
ATOM 994 N N . THR A 1 124 ? 10.811 -27.059 -14.840 1.00 41.19 124 THR A N 1
ATOM 995 C CA . THR A 1 124 ? 11.340 -28.177 -15.637 1.00 41.19 124 THR A CA 1
ATOM 996 C C . THR A 1 124 ? 10.429 -28.605 -16.789 1.00 41.19 124 THR A C 1
ATOM 998 O O . THR A 1 124 ? 10.748 -29.564 -17.477 1.00 41.19 124 THR A O 1
ATOM 1001 N N . TRP A 1 125 ? 9.343 -27.878 -17.049 1.00 40.88 125 TRP A N 1
ATOM 1002 C CA . TRP A 1 125 ? 8.530 -28.011 -18.260 1.00 40.88 125 TRP A CA 1
ATOM 1003 C C . TRP A 1 125 ? 8.721 -26.856 -19.260 1.00 40.88 125 TRP A C 1
ATOM 1005 O O . TRP A 1 125 ? 8.081 -26.843 -20.305 1.00 40.88 125 TRP A O 1
ATOM 1015 N N . GLY A 1 126 ? 9.629 -25.911 -18.983 1.00 36.53 126 GLY A N 1
ATOM 1016 C CA . GLY A 1 126 ? 10.004 -24.821 -19.883 1.00 36.53 126 GLY A CA 1
ATOM 1017 C C . GLY A 1 126 ? 11.512 -24.787 -20.140 1.00 36.53 126 GLY A C 1
ATOM 1018 O O . GLY A 1 126 ? 12.270 -24.278 -19.321 1.00 36.53 126 GLY A O 1
ATOM 1019 N N . ASN A 1 127 ? 11.920 -25.317 -21.296 1.00 37.69 127 ASN A N 1
ATOM 1020 C CA . ASN A 1 127 ? 13.156 -25.015 -22.033 1.00 37.69 127 ASN A CA 1
ATOM 1021 C C . ASN A 1 127 ? 14.465 -24.935 -21.225 1.00 37.69 127 ASN A C 1
ATOM 1023 O O . ASN A 1 127 ? 15.087 -23.878 -21.136 1.00 37.69 127 ASN A O 1
ATOM 1027 N N . ARG A 1 128 ? 14.941 -26.075 -20.714 1.00 34.66 128 ARG A N 1
ATOM 1028 C CA . ARG A 1 128 ? 16.344 -26.241 -20.300 1.00 34.66 128 ARG A CA 1
ATOM 1029 C C . ARG A 1 128 ? 16.963 -27.449 -21.011 1.00 34.66 128 ARG A C 1
ATOM 1031 O O . ARG A 1 128 ? 17.276 -28.459 -20.391 1.00 34.66 128 ARG A O 1
ATOM 1038 N N . TRP A 1 129 ? 17.070 -27.338 -22.332 1.00 34.84 129 TRP A N 1
ATOM 1039 C CA . TRP A 1 129 ? 18.059 -28.061 -23.128 1.00 34.84 129 TRP A CA 1
ATOM 1040 C C . TRP A 1 129 ? 19.139 -27.034 -23.442 1.00 34.84 129 TRP A C 1
ATOM 1042 O O . TRP A 1 129 ? 18.893 -26.159 -24.259 1.00 34.84 129 TRP A O 1
ATOM 1052 N N . ASP A 1 130 ? 20.210 -27.052 -22.657 1.00 34.97 130 ASP A N 1
ATOM 1053 C CA . ASP A 1 130 ? 21.572 -26.600 -22.970 1.00 34.97 130 ASP A CA 1
ATOM 1054 C C . ASP A 1 130 ? 22.264 -26.112 -21.690 1.00 34.97 130 ASP A C 1
ATOM 1056 O O . ASP A 1 130 ? 21.697 -25.370 -20.889 1.00 34.97 130 ASP A O 1
ATOM 1060 N N . ASP A 1 131 ? 23.489 -26.609 -21.528 1.00 40.91 131 ASP A N 1
ATOM 1061 C CA . ASP A 1 131 ? 24.467 -26.373 -20.466 1.00 40.91 131 ASP A CA 1
ATOM 1062 C C . ASP A 1 131 ? 24.136 -26.841 -19.040 1.00 40.91 131 ASP A C 1
ATOM 1064 O O . ASP A 1 131 ? 23.420 -26.199 -18.281 1.00 40.91 131 ASP A O 1
ATOM 1068 N N . ASP A 1 132 ? 24.733 -27.984 -18.671 1.00 34.31 132 ASP A N 1
ATOM 1069 C CA . ASP A 1 132 ? 25.641 -28.069 -17.514 1.00 34.31 132 ASP A CA 1
ATOM 1070 C C . ASP A 1 132 ? 26.322 -29.457 -17.463 1.00 34.31 132 ASP A C 1
ATOM 1072 O O . ASP A 1 132 ? 25.842 -30.410 -16.845 1.00 34.31 132 ASP A O 1
ATOM 1076 N N . ARG A 1 133 ? 27.493 -29.579 -18.106 1.00 37.50 133 ARG A N 1
ATOM 1077 C CA . ARG A 1 133 ? 28.524 -30.561 -17.721 1.00 37.50 133 ARG A CA 1
ATOM 1078 C C . ARG A 1 133 ? 29.598 -29.816 -16.941 1.00 37.50 133 ARG A C 1
ATOM 1080 O O . ARG A 1 133 ? 30.499 -29.251 -17.552 1.00 37.50 133 ARG A O 1
ATOM 1087 N N . ILE A 1 134 ? 29.533 -29.848 -15.612 1.00 36.41 134 ILE A N 1
ATOM 1088 C CA . ILE A 1 134 ? 30.631 -29.378 -14.761 1.00 36.41 134 ILE A CA 1
ATOM 1089 C C . ILE A 1 134 ? 30.943 -30.437 -13.689 1.00 36.41 134 ILE A C 1
ATOM 1091 O O . ILE A 1 134 ? 30.130 -30.755 -12.824 1.00 36.41 134 ILE A O 1
ATOM 1095 N N . ASP A 1 135 ? 32.166 -30.956 -13.814 1.00 40.47 135 ASP A N 1
ATOM 1096 C CA . ASP A 1 135 ? 33.047 -31.579 -12.819 1.00 40.47 135 ASP A CA 1
ATOM 1097 C C . ASP A 1 135 ? 32.774 -33.006 -12.308 1.00 40.47 135 ASP A C 1
ATOM 1099 O O . ASP A 1 135 ? 32.211 -33.261 -11.243 1.00 40.47 135 ASP A O 1
ATOM 1103 N N . GLY A 1 136 ? 33.367 -33.964 -13.031 1.00 40.88 136 GLY A N 1
ATOM 1104 C CA . GLY A 1 136 ? 33.536 -35.357 -12.623 1.00 40.88 136 GLY A CA 1
ATOM 1105 C C . GLY A 1 136 ? 34.550 -35.554 -11.489 1.00 40.88 136 GLY A C 1
ATOM 1106 O O . GLY A 1 136 ? 35.733 -35.799 -11.729 1.00 40.88 136 GLY A O 1
ATOM 1107 N N . LYS A 1 137 ? 34.075 -35.556 -10.238 1.00 33.00 137 LYS A N 1
ATOM 1108 C CA . LYS A 1 137 ? 34.802 -36.160 -9.106 1.00 33.00 137 LYS A CA 1
ATOM 1109 C C . LYS A 1 137 ? 33.909 -37.142 -8.335 1.00 33.00 137 LYS A C 1
ATOM 1111 O O . LYS A 1 137 ? 32.869 -36.728 -7.824 1.00 33.00 137 LYS A O 1
ATOM 1116 N N . PRO A 1 138 ? 34.307 -38.419 -8.173 1.00 31.69 138 PRO A N 1
ATOM 1117 C CA . PRO A 1 138 ? 33.543 -39.378 -7.381 1.00 31.69 138 PRO A CA 1
ATOM 1118 C C . PRO A 1 138 ? 33.698 -39.114 -5.873 1.00 31.69 138 PRO A C 1
ATOM 1120 O O . PRO A 1 138 ? 34.802 -38.935 -5.351 1.00 31.69 138 PRO A O 1
ATOM 1123 N N . MET A 1 139 ? 32.572 -39.101 -5.158 1.00 35.56 139 MET A N 1
ATOM 1124 C CA . MET A 1 139 ? 32.493 -38.904 -3.705 1.00 35.56 139 MET A CA 1
ATOM 1125 C C . MET A 1 139 ? 32.725 -40.220 -2.933 1.00 35.56 139 MET A C 1
ATOM 1127 O O . MET A 1 139 ? 32.316 -41.297 -3.359 1.00 35.56 139 MET A O 1
ATOM 1131 N N . LYS A 1 140 ? 33.386 -40.135 -1.769 1.00 44.34 140 LYS A N 1
ATOM 1132 C CA . LYS A 1 140 ? 33.824 -41.281 -0.943 1.00 44.34 140 LYS A CA 1
ATOM 1133 C C . LYS A 1 140 ? 32.665 -42.057 -0.277 1.00 44.34 140 LYS A C 1
ATOM 1135 O O . LYS A 1 140 ? 31.651 -41.482 0.113 1.00 44.34 140 LYS A O 1
ATOM 1140 N N . LYS A 1 141 ? 32.893 -43.372 -0.106 1.00 39.47 141 LYS A N 1
ATOM 1141 C CA . LYS A 1 141 ? 31.986 -44.429 0.403 1.00 39.47 141 LYS A CA 1
ATOM 1142 C C . LYS A 1 141 ? 31.221 -44.055 1.688 1.00 39.47 141 LYS A C 1
ATOM 1144 O O . LYS A 1 141 ? 31.775 -43.480 2.622 1.00 39.47 141 LYS A O 1
ATOM 1149 N N . SER A 1 142 ? 29.933 -44.416 1.711 1.00 51.72 142 SER A N 1
ATOM 1150 C CA . SER A 1 142 ? 28.896 -43.862 2.586 1.00 51.72 142 SER A CA 1
ATOM 1151 C C . SER A 1 142 ? 28.664 -44.612 3.911 1.00 51.72 142 SER A C 1
ATOM 1153 O O . SER A 1 142 ? 28.872 -45.816 4.058 1.00 51.72 142 SER A O 1
ATOM 1155 N N . VAL A 1 143 ? 28.117 -43.855 4.863 1.00 49.22 143 VAL A N 1
ATOM 1156 C CA . VAL A 1 143 ? 27.612 -44.218 6.201 1.00 49.22 143 VAL A CA 1
ATOM 1157 C C . VAL A 1 143 ? 26.637 -45.415 6.214 1.00 49.22 143 VAL A C 1
ATOM 1159 O O . VAL A 1 143 ? 26.458 -46.043 7.259 1.00 49.22 143 VAL A O 1
ATOM 1162 N N . ALA A 1 144 ? 26.041 -45.780 5.074 1.00 46.78 144 ALA A N 1
ATOM 1163 C CA . ALA A 1 144 ? 25.138 -46.928 4.959 1.00 46.78 144 ALA A CA 1
ATOM 1164 C C . ALA A 1 144 ? 25.829 -48.255 5.323 1.00 46.78 144 ALA A C 1
ATOM 1166 O O . ALA A 1 144 ? 25.236 -49.099 5.997 1.00 46.78 144 ALA A O 1
ATOM 1167 N N . TRP A 1 145 ? 27.114 -48.396 4.982 1.00 51.69 145 TRP A N 1
ATOM 1168 C CA . TRP A 1 145 ? 27.878 -49.615 5.259 1.00 51.69 145 TRP A CA 1
ATOM 1169 C C . TRP A 1 145 ? 28.112 -49.847 6.758 1.00 51.69 145 TRP A C 1
ATOM 1171 O O . TRP A 1 145 ? 28.037 -50.974 7.250 1.00 51.69 145 TRP A O 1
ATOM 1181 N N . ASN A 1 146 ? 28.310 -48.770 7.522 1.00 57.69 146 ASN A N 1
ATOM 1182 C CA . ASN A 1 146 ? 28.483 -48.852 8.974 1.00 57.69 146 ASN A CA 1
ATOM 1183 C C . ASN A 1 146 ? 27.178 -49.229 9.693 1.00 57.69 146 ASN A C 1
ATOM 1185 O O . ASN A 1 146 ? 27.215 -49.873 10.740 1.00 57.69 146 ASN A O 1
ATOM 1189 N N . ARG A 1 147 ? 26.020 -48.889 9.113 1.00 47.72 147 ARG A N 1
ATOM 1190 C CA . ARG A 1 147 ? 24.701 -49.209 9.675 1.00 47.72 147 ARG A CA 1
ATOM 1191 C C . ARG A 1 147 ? 24.328 -50.679 9.471 1.00 47.72 147 ARG A C 1
ATOM 1193 O O . ARG A 1 147 ? 23.807 -51.302 10.391 1.00 47.72 147 ARG A O 1
ATOM 1200 N N . ILE A 1 148 ? 24.678 -51.245 8.314 1.00 56.41 148 ILE A N 1
ATOM 1201 C CA . ILE A 1 148 ? 24.517 -52.679 8.025 1.00 56.41 148 ILE A CA 1
ATOM 1202 C C . ILE A 1 148 ? 25.433 -53.511 8.934 1.00 56.41 148 ILE A C 1
ATOM 1204 O O . ILE A 1 148 ? 24.968 -54.463 9.557 1.00 56.41 148 ILE A O 1
ATOM 1208 N N . LYS A 1 149 ? 26.699 -53.102 9.116 1.00 61.62 149 LYS A N 1
ATOM 1209 C CA . LYS A 1 149 ? 27.612 -53.748 10.081 1.00 61.62 149 LYS A CA 1
ATOM 1210 C C . LYS A 1 149 ? 27.084 -53.712 11.519 1.00 61.62 149 LYS A C 1
ATOM 1212 O O . LYS A 1 149 ? 27.229 -54.694 12.241 1.00 61.62 149 LYS A O 1
ATOM 1217 N N . GLY A 1 150 ? 26.466 -52.601 11.926 1.00 63.56 150 GLY A N 1
ATOM 1218 C CA . GLY A 1 150 ? 25.842 -52.467 13.244 1.00 63.56 150 GLY A CA 1
ATOM 1219 C C . GLY A 1 150 ? 24.696 -53.457 13.458 1.00 63.56 150 GLY A C 1
ATOM 1220 O O . GLY A 1 150 ? 24.680 -54.147 14.470 1.00 63.56 150 GLY A O 1
ATOM 1221 N N . LEU A 1 151 ? 23.794 -53.579 12.478 1.00 51.38 151 LEU A N 1
ATOM 1222 C CA . LEU A 1 151 ? 22.635 -54.479 12.538 1.00 51.38 151 LEU A CA 1
ATOM 1223 C C . LEU A 1 151 ? 23.028 -55.962 12.562 1.00 51.38 151 LEU A C 1
ATOM 1225 O O . LEU A 1 151 ? 22.450 -56.727 13.329 1.00 51.38 151 LEU A O 1
ATOM 1229 N N . VAL A 1 152 ? 24.045 -56.359 11.788 1.00 62.41 152 VAL A N 1
ATOM 1230 C CA . VAL A 1 152 ? 24.585 -57.731 11.822 1.00 62.41 152 VAL A CA 1
ATOM 1231 C C . VAL A 1 152 ? 25.136 -58.059 13.213 1.00 62.41 152 VAL A C 1
ATOM 1233 O O . VAL A 1 152 ? 24.816 -59.107 13.764 1.00 62.41 152 VAL A O 1
ATOM 1236 N N . LYS A 1 153 ? 25.873 -57.128 13.831 1.00 64.62 153 LYS A N 1
ATOM 1237 C CA . LYS A 1 153 ? 26.440 -57.308 15.175 1.00 64.62 153 LYS A CA 1
ATOM 1238 C C . LYS A 1 153 ? 25.371 -57.384 16.273 1.00 64.62 153 LYS A C 1
ATOM 1240 O O . LYS A 1 153 ? 25.546 -58.104 17.247 1.00 64.62 153 LYS A O 1
ATOM 1245 N N . THR A 1 154 ? 24.254 -56.664 16.133 1.00 54.34 154 THR A N 1
ATOM 1246 C CA . THR A 1 154 ? 23.133 -56.732 17.093 1.00 54.34 154 THR A CA 1
ATOM 1247 C C . THR A 1 154 ? 22.415 -58.085 17.049 1.00 54.34 154 THR A C 1
ATOM 1249 O O . THR A 1 154 ? 21.963 -58.573 18.082 1.00 54.34 154 THR A O 1
ATOM 1252 N N . LEU A 1 155 ? 22.350 -58.717 15.876 1.00 54.59 155 LEU A N 1
ATOM 1253 C CA . LEU A 1 155 ? 21.724 -60.029 15.693 1.00 54.59 155 LEU A CA 1
ATOM 1254 C C . LEU A 1 155 ? 22.579 -61.197 16.221 1.00 54.59 155 LEU A C 1
ATOM 1256 O O . LEU A 1 155 ? 22.045 -62.261 16.523 1.00 54.59 155 LEU A O 1
ATOM 1260 N N . GLU A 1 156 ? 23.889 -61.004 16.386 1.00 58.84 156 GLU A N 1
ATOM 1261 C CA . GLU A 1 156 ? 24.803 -62.010 16.950 1.00 58.84 156 GLU A CA 1
ATOM 1262 C C . GLU A 1 156 ? 24.627 -62.207 18.468 1.00 58.84 156 GLU A C 1
ATOM 1264 O O . GLU A 1 156 ? 25.035 -63.235 19.007 1.00 58.84 156 GLU A O 1
ATOM 1269 N N . CYS A 1 157 ? 23.999 -61.258 19.173 1.00 52.12 157 CYS A N 1
ATOM 1270 C CA . CYS A 1 157 ? 23.983 -61.241 20.637 1.00 52.12 157 CYS A CA 1
ATOM 1271 C C . CYS A 1 157 ? 22.890 -62.099 21.306 1.00 52.12 157 CYS A C 1
ATOM 1273 O O . CYS A 1 157 ? 22.944 -62.255 22.526 1.00 52.12 157 CYS A O 1
ATOM 1275 N N . SER A 1 158 ? 21.917 -62.678 20.584 1.00 60.03 158 SER A N 1
ATOM 1276 C CA . SER A 1 158 ? 20.976 -63.638 21.197 1.00 60.03 158 SER A CA 1
ATOM 1277 C C . SER A 1 158 ? 20.150 -64.443 20.178 1.00 60.03 158 SER A C 1
ATOM 1279 O O . SER A 1 158 ? 19.064 -64.008 19.808 1.00 60.03 158 SER A O 1
ATOM 1281 N N . PRO A 1 159 ? 20.598 -65.626 19.719 1.00 51.88 159 PRO A N 1
ATOM 1282 C CA . PRO A 1 159 ? 19.755 -66.469 18.881 1.00 51.88 159 PRO A CA 1
ATOM 1283 C C . PRO A 1 159 ? 18.964 -67.468 19.736 1.00 51.88 159 PRO A C 1
ATOM 1285 O O . PRO A 1 159 ? 19.541 -68.344 20.391 1.00 51.88 159 PRO A O 1
ATOM 1288 N N . LYS A 1 160 ? 17.627 -67.417 19.675 1.00 67.06 160 LYS A N 1
ATOM 1289 C CA . LYS A 1 160 ? 16.809 -68.577 20.073 1.00 67.06 160 LYS A CA 1
ATOM 1290 C C . LYS A 1 160 ? 17.014 -69.698 19.047 1.00 67.06 160 LYS A C 1
ATOM 1292 O O . LYS A 1 160 ? 17.260 -69.451 17.869 1.00 67.06 160 LYS A O 1
ATOM 1297 N N . LYS A 1 161 ? 16.894 -70.960 19.477 1.00 54.22 161 LYS A N 1
ATOM 1298 C CA . LYS A 1 161 ? 17.267 -72.180 18.718 1.00 54.22 161 LYS A CA 1
ATOM 1299 C C . LYS A 1 161 ? 16.625 -72.315 17.314 1.00 54.22 161 LYS A C 1
ATOM 1301 O O . LYS A 1 161 ? 17.121 -73.096 16.510 1.00 54.22 161 LYS A O 1
ATOM 1306 N N . GLY A 1 162 ? 15.573 -71.546 17.002 1.00 53.44 162 GLY A N 1
ATOM 1307 C CA . GLY A 1 162 ? 14.933 -71.468 15.678 1.00 53.44 162 GLY A CA 1
ATOM 1308 C C . GLY A 1 162 ? 15.454 -70.364 14.737 1.00 53.44 162 GLY A C 1
ATOM 1309 O O . GLY A 1 162 ? 15.252 -70.463 13.531 1.00 53.44 162 GLY A O 1
ATOM 1310 N N . GLU A 1 163 ? 16.167 -69.351 15.238 1.00 58.97 163 GLU A N 1
ATOM 1311 C CA . GLU A 1 163 ? 16.629 -68.189 14.448 1.00 58.97 163 GLU A CA 1
ATOM 1312 C C . GLU A 1 163 ? 17.950 -68.440 13.719 1.00 58.97 163 GLU A C 1
ATOM 1314 O O . GLU A 1 163 ? 18.293 -67.718 12.786 1.00 58.97 163 GLU A O 1
ATOM 1319 N N . LYS A 1 164 ? 18.675 -69.502 14.088 1.00 67.19 164 LYS A N 1
ATOM 1320 C CA . LYS A 1 164 ? 19.981 -69.819 13.500 1.00 67.19 164 LYS A CA 1
ATOM 1321 C C . LYS A 1 164 ? 19.884 -70.083 11.993 1.00 67.19 164 LYS A C 1
ATOM 1323 O O . LYS A 1 164 ? 20.679 -69.541 11.240 1.00 67.19 164 LYS A O 1
ATOM 1328 N N . ARG A 1 165 ? 18.849 -70.813 11.547 1.00 59.00 165 ARG A N 1
ATOM 1329 C CA . ARG A 1 165 ? 18.581 -71.064 10.115 1.00 59.00 165 ARG A CA 1
ATOM 1330 C C . ARG A 1 165 ? 18.182 -69.799 9.355 1.00 59.00 165 ARG A C 1
ATOM 1332 O O . ARG A 1 165 ? 18.562 -69.652 8.199 1.00 59.00 165 ARG A O 1
ATOM 1339 N N . LEU A 1 166 ? 17.439 -68.895 9.995 1.00 58.75 166 LEU A N 1
ATOM 1340 C CA . LEU A 1 166 ? 17.010 -67.637 9.381 1.00 58.75 166 LEU A CA 1
ATOM 1341 C C . LEU A 1 166 ? 18.195 -66.675 9.224 1.00 58.75 166 LEU A C 1
ATOM 1343 O O . LEU A 1 166 ? 18.350 -66.060 8.176 1.00 58.75 166 LEU A O 1
ATOM 1347 N N . LEU A 1 167 ? 19.069 -66.614 10.234 1.00 68.62 167 LEU A N 1
ATOM 1348 C CA . LEU A 1 167 ? 20.324 -65.865 10.193 1.00 68.62 167 LEU A CA 1
ATOM 1349 C C . LEU A 1 167 ? 21.281 -66.410 9.135 1.00 68.62 167 LEU A C 1
ATOM 1351 O O . LEU A 1 167 ? 21.908 -65.631 8.427 1.00 68.62 167 LEU A O 1
ATOM 1355 N N . GLU A 1 168 ? 21.373 -67.731 8.985 1.00 74.44 168 GLU A N 1
ATOM 1356 C CA . GLU A 1 168 ? 22.203 -68.355 7.950 1.00 74.44 168 GLU A CA 1
ATOM 1357 C C . GLU A 1 168 ? 21.652 -68.109 6.538 1.00 74.44 168 GLU A C 1
ATOM 1359 O O . GLU A 1 168 ? 22.427 -67.824 5.624 1.00 74.44 168 GLU A O 1
ATOM 1364 N N . ALA A 1 169 ? 20.324 -68.132 6.369 1.00 67.88 169 ALA A N 1
ATOM 1365 C CA . ALA A 1 169 ? 19.661 -67.770 5.116 1.00 67.88 169 ALA A CA 1
ATOM 1366 C C . ALA A 1 169 ? 19.892 -66.290 4.758 1.00 67.88 169 ALA A C 1
ATOM 1368 O O . ALA A 1 169 ? 20.367 -66.002 3.661 1.00 67.88 169 ALA A O 1
ATOM 1369 N N . LEU A 1 170 ? 19.685 -65.373 5.711 1.00 65.44 170 LEU A N 1
ATOM 1370 C CA . LEU A 1 170 ? 19.970 -63.939 5.561 1.00 65.44 170 LEU A CA 1
ATOM 1371 C C . LEU A 1 170 ? 21.444 -63.672 5.252 1.00 65.44 170 LEU A C 1
ATOM 1373 O O . LEU A 1 170 ? 21.761 -62.821 4.428 1.00 65.44 170 LEU A O 1
ATOM 1377 N N . ARG A 1 171 ? 22.362 -64.409 5.885 1.00 73.56 171 ARG A N 1
ATOM 1378 C CA . ARG A 1 171 ? 23.801 -64.284 5.637 1.00 73.56 171 ARG A CA 1
ATOM 1379 C C . ARG A 1 171 ? 24.157 -64.716 4.219 1.00 73.56 171 ARG A C 1
ATOM 1381 O O . ARG A 1 171 ? 24.959 -64.048 3.574 1.00 73.56 171 ARG A O 1
ATOM 1388 N N . LYS A 1 172 ? 23.557 -65.804 3.730 1.00 77.50 172 LYS A N 1
ATOM 1389 C CA . LYS A 1 172 ? 23.764 -66.303 2.365 1.00 77.50 172 LYS A CA 1
ATOM 1390 C C . LYS A 1 172 ? 23.177 -65.346 1.324 1.00 77.50 172 LYS A C 1
ATOM 1392 O O . LYS A 1 172 ? 23.826 -65.085 0.319 1.00 77.50 172 LYS A O 1
ATOM 1397 N N . GLU A 1 173 ? 22.005 -64.782 1.597 1.00 65.31 173 GLU A N 1
ATOM 1398 C CA . GLU A 1 173 ? 21.331 -63.821 0.721 1.00 65.31 173 GLU A CA 1
ATOM 1399 C C . GLU A 1 173 ? 22.056 -62.468 0.682 1.00 65.31 173 GLU A C 1
ATOM 1401 O O . GLU A 1 173 ? 22.301 -61.944 -0.398 1.00 65.31 173 GLU A O 1
ATOM 1406 N N . LEU A 1 174 ? 22.522 -61.950 1.826 1.00 68.00 174 LEU A N 1
ATOM 1407 C CA . LEU A 1 174 ? 23.372 -60.753 1.881 1.00 68.00 174 LEU A CA 1
ATOM 1408 C C . LEU A 1 174 ? 24.727 -60.971 1.198 1.00 68.00 174 LEU A C 1
ATOM 1410 O O . LEU A 1 174 ? 25.238 -60.055 0.558 1.00 68.00 174 LEU A O 1
ATOM 1414 N N . LEU A 1 175 ? 25.308 -62.169 1.310 1.00 72.25 175 LEU A N 1
ATOM 1415 C CA . LEU A 1 175 ? 26.554 -62.508 0.626 1.00 72.25 175 LEU A CA 1
ATOM 1416 C C . LEU A 1 175 ? 26.347 -62.594 -0.893 1.00 72.25 175 LEU A C 1
ATOM 1418 O O . LEU A 1 175 ? 27.175 -62.084 -1.640 1.00 72.25 175 LEU A O 1
ATOM 1422 N N . GLU A 1 176 ? 25.239 -63.168 -1.362 1.00 67.81 176 GLU A N 1
ATOM 1423 C CA . GLU A 1 176 ? 24.894 -63.161 -2.790 1.00 67.81 176 GLU A CA 1
ATOM 1424 C C . GLU A 1 176 ? 24.547 -61.762 -3.311 1.00 67.81 176 GLU A C 1
ATOM 1426 O O . GLU A 1 176 ? 24.994 -61.387 -4.391 1.00 67.81 176 GLU A O 1
ATOM 1431 N N . LEU A 1 177 ? 23.852 -60.936 -2.526 1.00 57.03 177 LEU A N 1
ATOM 1432 C CA . LEU A 1 177 ? 23.627 -59.525 -2.854 1.00 57.03 177 LEU A CA 1
ATOM 1433 C C . LEU A 1 177 ? 24.938 -58.729 -2.899 1.00 57.03 177 LEU A C 1
ATOM 1435 O O . LEU A 1 177 ? 25.072 -57.845 -3.733 1.00 57.03 177 LEU A O 1
ATOM 1439 N N . SER A 1 178 ? 25.926 -59.068 -2.062 1.00 60.62 178 SER A N 1
ATOM 1440 C CA . SER A 1 178 ? 27.251 -58.428 -2.093 1.00 60.62 178 SER A CA 1
ATOM 1441 C C . SER A 1 178 ? 28.117 -58.845 -3.285 1.00 60.62 178 SER A C 1
ATOM 1443 O O . SER A 1 178 ? 29.023 -58.112 -3.661 1.00 60.62 178 SER A O 1
ATOM 1445 N N . LYS A 1 179 ? 27.852 -60.017 -3.878 1.00 66.94 179 LYS A N 1
ATOM 1446 C CA . LYS A 1 179 ? 28.513 -60.482 -5.109 1.00 66.94 179 LYS A CA 1
ATOM 1447 C C . LYS A 1 179 ? 27.841 -59.949 -6.370 1.00 66.94 179 LYS A C 1
ATOM 1449 O O . LYS A 1 179 ? 28.470 -59.914 -7.422 1.00 66.94 179 LYS A O 1
ATOM 1454 N N . ARG A 1 180 ? 26.575 -59.537 -6.274 1.00 53.69 180 ARG A N 1
ATOM 1455 C CA . ARG A 1 180 ? 25.854 -58.811 -7.322 1.00 53.69 180 ARG A CA 1
ATOM 1456 C C . ARG A 1 180 ? 26.260 -57.335 -7.299 1.00 53.69 180 ARG A C 1
ATOM 1458 O O . ARG A 1 180 ? 25.447 -56.464 -7.016 1.00 53.69 180 ARG A O 1
ATOM 1465 N N . GLU A 1 181 ? 27.528 -57.061 -7.589 1.00 46.59 181 GLU A N 1
ATOM 1466 C CA . GLU A 1 181 ? 27.968 -55.730 -8.010 1.00 46.59 181 GLU A CA 1
ATOM 1467 C C . GLU A 1 181 ? 28.085 -55.713 -9.540 1.00 46.59 181 GLU A C 1
ATOM 1469 O O . GLU A 1 181 ? 29.093 -56.119 -10.105 1.00 46.59 181 GLU A O 1
ATOM 1474 N N . GLU A 1 182 ? 27.059 -55.188 -10.206 1.00 42.59 182 GLU A N 1
ATOM 1475 C CA . GLU A 1 182 ? 27.296 -54.094 -11.148 1.00 42.59 182 GLU A CA 1
ATOM 1476 C C . GLU A 1 182 ? 26.580 -52.864 -10.570 1.00 42.59 182 GLU A C 1
ATOM 1478 O O . GLU A 1 182 ? 25.370 -52.918 -10.325 1.00 42.59 182 GLU A O 1
ATOM 1483 N N . PRO A 1 183 ? 27.294 -51.766 -10.280 1.00 48.59 183 PRO A N 1
ATOM 1484 C CA . PRO A 1 183 ? 26.668 -50.537 -9.829 1.00 48.59 183 PRO A CA 1
ATOM 1485 C C . PRO A 1 183 ? 26.005 -49.856 -11.031 1.00 48.59 183 PRO A C 1
ATOM 1487 O O . PRO A 1 183 ? 26.675 -49.220 -11.837 1.00 48.59 183 PRO A O 1
ATOM 1490 N N . GLN A 1 184 ? 24.678 -49.944 -11.143 1.00 44.16 184 GLN A N 1
ATOM 1491 C CA . GLN A 1 184 ? 23.952 -48.859 -11.796 1.00 44.16 184 GLN A CA 1
ATOM 1492 C C . GLN A 1 184 ? 24.016 -47.644 -10.871 1.00 44.16 184 GLN A C 1
ATOM 1494 O O . GLN A 1 184 ? 23.637 -47.728 -9.699 1.00 44.16 184 GLN A O 1
ATOM 1499 N N . ASP A 1 185 ? 24.525 -46.538 -11.410 1.00 46.28 185 ASP A N 1
ATOM 1500 C CA . ASP A 1 185 ? 24.523 -45.202 -10.822 1.00 46.28 185 ASP A CA 1
ATOM 1501 C C . ASP A 1 185 ? 23.100 -44.777 -10.428 1.00 46.28 185 ASP A C 1
ATOM 1503 O O . ASP A 1 185 ? 22.411 -44.061 -11.151 1.00 46.28 185 ASP A O 1
ATOM 1507 N N . TYR A 1 186 ? 22.641 -45.201 -9.253 1.00 43.09 186 TYR A N 1
ATOM 1508 C CA . TYR A 1 186 ? 21.511 -44.559 -8.604 1.00 43.09 186 TYR A CA 1
ATOM 1509 C C . TYR A 1 186 ? 22.056 -43.415 -7.749 1.00 43.09 186 TYR A C 1
ATOM 1511 O O . TYR A 1 186 ? 22.769 -43.668 -6.769 1.00 43.09 186 TYR A O 1
ATOM 1519 N N . PRO A 1 187 ? 21.746 -42.148 -8.085 1.00 42.69 187 PRO A N 1
ATOM 1520 C CA . PRO A 1 187 ? 22.109 -41.038 -7.226 1.00 42.69 187 PRO A CA 1
ATOM 1521 C C . PRO A 1 187 ? 21.463 -41.248 -5.848 1.00 42.69 187 PRO A C 1
ATOM 1523 O O . PRO A 1 187 ? 20.337 -41.748 -5.751 1.00 42.69 187 PRO A O 1
ATOM 1526 N N . PRO A 1 188 ? 22.155 -40.896 -4.752 1.00 43.22 188 PRO A N 1
ATOM 1527 C CA . PRO A 1 188 ? 21.592 -41.041 -3.420 1.00 43.22 188 PRO A CA 1
ATOM 1528 C C . PRO A 1 188 ? 20.291 -40.239 -3.314 1.00 43.22 188 PRO A C 1
ATOM 1530 O O . PRO A 1 188 ? 20.252 -39.069 -3.700 1.00 43.22 188 PRO A O 1
ATOM 1533 N N . LEU A 1 189 ? 19.248 -40.854 -2.740 1.00 35.38 189 LEU A N 1
ATOM 1534 C CA . LEU A 1 189 ? 18.004 -40.161 -2.404 1.00 35.38 189 LEU A CA 1
ATOM 1535 C C . LEU A 1 189 ? 18.338 -38.865 -1.643 1.00 35.38 189 LEU A C 1
ATOM 1537 O O . LEU A 1 189 ? 19.072 -38.927 -0.642 1.00 35.38 189 LEU A O 1
ATOM 1541 N N . PRO A 1 190 ? 17.837 -37.697 -2.089 1.00 37.19 190 PRO A N 1
ATOM 1542 C CA . PRO A 1 190 ? 18.134 -36.440 -1.434 1.00 37.19 190 PRO A CA 1
ATOM 1543 C C . PRO A 1 190 ? 17.685 -36.533 0.019 1.00 37.19 190 PRO A C 1
ATOM 1545 O O . PRO A 1 190 ? 16.520 -36.799 0.317 1.00 37.19 190 PRO A O 1
ATOM 1548 N N . ARG A 1 191 ? 18.610 -36.290 0.952 1.00 37.91 191 ARG A N 1
ATOM 1549 C CA . ARG A 1 191 ? 18.210 -35.932 2.315 1.00 37.91 191 ARG A CA 1
ATOM 1550 C C . ARG A 1 191 ? 17.244 -34.761 2.172 1.00 37.91 191 ARG A C 1
ATOM 1552 O O . ARG A 1 191 ? 17.618 -33.789 1.517 1.00 37.91 191 ARG A O 1
ATOM 1559 N N . LEU A 1 192 ? 16.054 -34.856 2.773 1.00 35.78 192 LEU A N 1
ATOM 1560 C CA . LEU A 1 192 ? 15.099 -33.755 2.917 1.00 35.78 192 LEU A CA 1
ATOM 1561 C C . LEU A 1 192 ? 15.809 -32.581 3.608 1.00 35.78 192 LEU A C 1
ATOM 1563 O O . LEU A 1 192 ? 15.785 -32.428 4.830 1.00 35.78 192 LEU A O 1
ATOM 1567 N N . ARG A 1 193 ? 16.514 -31.768 2.816 1.00 38.69 193 ARG A N 1
ATOM 1568 C CA . ARG A 1 193 ? 16.887 -30.414 3.191 1.00 38.69 193 ARG A CA 1
ATOM 1569 C C . ARG A 1 193 ? 15.557 -29.714 3.407 1.00 38.69 193 ARG A C 1
ATOM 1571 O O . ARG A 1 193 ? 14.663 -29.831 2.572 1.00 38.69 193 ARG A O 1
ATOM 1578 N N . ARG A 1 194 ? 15.430 -29.003 4.532 1.00 39.75 194 ARG A N 1
ATOM 1579 C CA . ARG A 1 194 ? 14.390 -27.981 4.687 1.00 39.75 194 ARG A CA 1
ATOM 1580 C C . ARG A 1 194 ? 14.314 -27.238 3.359 1.00 39.75 194 ARG A C 1
ATOM 1582 O O . ARG A 1 194 ? 15.369 -26.848 2.856 1.00 39.75 194 ARG A O 1
ATOM 1589 N N . VAL A 1 195 ? 13.116 -27.118 2.796 1.00 40.84 195 VAL A N 1
ATOM 1590 C CA . VAL A 1 195 ? 12.857 -26.314 1.603 1.00 40.84 195 VAL A CA 1
ATOM 1591 C C . VAL A 1 195 ? 13.154 -24.869 1.999 1.00 40.84 195 VAL A C 1
ATOM 1593 O O . VAL A 1 195 ? 12.291 -24.120 2.441 1.00 40.84 195 VAL A O 1
ATOM 1596 N N . ILE A 1 196 ? 14.439 -24.520 1.982 1.00 43.84 196 ILE A N 1
ATOM 1597 C CA . ILE A 1 196 ? 14.905 -23.149 1.961 1.00 43.84 196 ILE A CA 1
ATOM 1598 C C . ILE A 1 196 ? 14.367 -22.661 0.628 1.00 43.84 196 ILE A C 1
ATOM 1600 O O . ILE A 1 196 ? 14.707 -23.229 -0.410 1.00 43.84 196 ILE A O 1
ATOM 1604 N N . SER A 1 197 ? 13.447 -21.701 0.684 1.00 52.47 197 SER A N 1
ATOM 1605 C CA . SER A 1 197 ? 12.975 -20.984 -0.495 1.00 52.47 197 SER A CA 1
ATOM 1606 C C . SER A 1 197 ? 14.192 -20.696 -1.378 1.00 52.47 197 SER A C 1
ATOM 1608 O O . SER A 1 197 ? 15.162 -20.115 -0.895 1.00 52.47 197 SER A O 1
ATOM 1610 N N . ILE A 1 198 ? 14.161 -21.153 -2.630 1.00 65.81 198 ILE A N 1
ATOM 1611 C CA . ILE A 1 198 ? 15.274 -21.034 -3.591 1.00 65.81 198 ILE A CA 1
ATOM 1612 C C . ILE A 1 198 ? 15.607 -19.552 -3.869 1.00 65.81 198 ILE A C 1
ATOM 1614 O O . ILE A 1 198 ? 16.644 -19.222 -4.436 1.00 65.81 198 ILE A O 1
ATOM 1618 N N . GLU A 1 199 ? 14.737 -18.642 -3.442 1.00 86.44 199 GLU A N 1
ATOM 1619 C CA . GLU A 1 199 ? 14.853 -17.210 -3.643 1.00 86.44 199 GLU A CA 1
ATOM 1620 C C . GLU A 1 199 ? 15.941 -16.608 -2.754 1.00 86.44 199 GLU A C 1
ATOM 1622 O O . GLU A 1 199 ? 15.895 -16.695 -1.523 1.00 86.44 199 GLU A O 1
ATOM 1627 N N . SER A 1 200 ? 16.924 -15.972 -3.390 1.00 90.75 200 SER A N 1
ATOM 1628 C CA . SER A 1 200 ? 17.961 -15.224 -2.689 1.00 90.75 200 SER A CA 1
ATOM 1629 C C . SER A 1 200 ? 17.385 -13.960 -2.045 1.00 90.75 200 SER A C 1
ATOM 1631 O O . SER A 1 200 ? 16.386 -13.402 -2.503 1.00 90.75 200 SER A O 1
ATOM 1633 N N . LEU A 1 201 ? 18.047 -13.468 -0.995 1.00 88.62 201 LEU A N 1
ATOM 1634 C CA . LEU A 1 201 ? 17.711 -12.177 -0.389 1.00 88.62 201 LEU A CA 1
ATOM 1635 C C . LEU A 1 201 ? 17.747 -11.048 -1.436 1.00 88.62 201 LEU A C 1
ATOM 1637 O O . LEU A 1 201 ? 16.816 -10.256 -1.512 1.00 88.62 201 LEU A O 1
ATOM 1641 N N . GLU A 1 202 ? 18.759 -11.055 -2.306 1.00 88.81 202 GLU A N 1
ATOM 1642 C CA . GLU A 1 202 ? 18.908 -10.101 -3.412 1.00 88.81 202 GLU A CA 1
ATOM 1643 C C . GLU A 1 202 ? 17.703 -10.109 -4.364 1.00 88.81 202 GLU A C 1
ATOM 1645 O O . GLU A 1 202 ? 17.260 -9.060 -4.837 1.00 88.81 202 GLU A O 1
ATOM 1650 N N . PHE A 1 203 ? 17.137 -11.290 -4.642 1.00 92.38 203 PHE A N 1
ATOM 1651 C CA . PHE A 1 203 ? 15.929 -11.397 -5.454 1.00 92.38 203 PHE A CA 1
ATOM 1652 C C . PHE A 1 203 ? 14.749 -10.703 -4.770 1.00 92.38 203 PHE A C 1
ATOM 1654 O O . PHE A 1 203 ? 14.062 -9.907 -5.409 1.00 92.38 203 PHE A O 1
ATOM 1661 N N . TRP A 1 204 ? 14.538 -10.953 -3.476 1.00 93.31 204 TRP A N 1
ATOM 1662 C CA . TRP A 1 204 ? 13.476 -10.308 -2.704 1.00 93.31 204 TRP A CA 1
ATOM 1663 C C . TRP A 1 204 ? 13.627 -8.792 -2.659 1.00 93.31 204 TRP A C 1
ATOM 1665 O O . TRP A 1 204 ? 12.676 -8.077 -2.969 1.00 93.31 204 TRP A O 1
ATOM 1675 N N . GLU A 1 205 ? 14.820 -8.301 -2.331 1.00 90.50 205 GLU A N 1
ATOM 1676 C CA . GLU A 1 205 ? 15.128 -6.869 -2.300 1.00 90.50 205 GLU A CA 1
ATOM 1677 C C . GLU A 1 205 ? 14.828 -6.213 -3.652 1.00 90.50 205 GLU A C 1
ATOM 1679 O O . GLU A 1 205 ? 14.151 -5.183 -3.714 1.00 90.50 205 GLU A O 1
ATOM 1684 N N . LYS A 1 206 ? 15.235 -6.861 -4.752 1.00 90.88 206 LYS A N 1
ATOM 1685 C CA . LYS A 1 206 ? 14.928 -6.406 -6.110 1.00 90.88 206 LYS A CA 1
ATOM 1686 C C . LYS A 1 206 ? 13.423 -6.355 -6.378 1.00 90.88 206 LYS A C 1
ATOM 1688 O O . LYS A 1 206 ? 12.953 -5.372 -6.943 1.00 90.88 206 LYS A O 1
ATOM 1693 N N . GLN A 1 207 ? 12.659 -7.383 -6.004 1.00 94.69 207 GLN A N 1
ATOM 1694 C CA . GLN A 1 207 ? 11.213 -7.420 -6.261 1.00 94.69 207 GLN A CA 1
ATOM 1695 C C . GLN A 1 207 ? 10.438 -6.392 -5.430 1.00 94.69 207 GLN A C 1
ATOM 1697 O O . GLN A 1 207 ? 9.564 -5.711 -5.969 1.00 94.69 207 GLN A O 1
ATOM 1702 N N . ILE A 1 208 ? 10.793 -6.229 -4.152 1.00 93.06 208 ILE A N 1
ATOM 1703 C CA . ILE A 1 208 ? 10.254 -5.171 -3.282 1.00 93.06 208 ILE A CA 1
ATOM 1704 C C . ILE A 1 208 ? 10.496 -3.811 -3.934 1.00 93.06 208 ILE A C 1
ATOM 1706 O O . ILE A 1 208 ? 9.579 -2.998 -4.058 1.00 93.06 208 ILE A O 1
ATOM 1710 N N . TRP A 1 209 ? 11.717 -3.588 -4.422 1.00 89.38 209 TRP A N 1
ATOM 1711 C CA . TRP A 1 209 ? 12.096 -2.338 -5.065 1.00 89.38 209 TRP A CA 1
ATOM 1712 C C . TRP A 1 209 ? 11.339 -2.076 -6.372 1.00 89.38 209 TRP A C 1
ATOM 1714 O O . TRP A 1 209 ? 10.885 -0.958 -6.610 1.00 89.38 209 TRP A O 1
ATOM 1724 N N . GLU A 1 210 ? 11.163 -3.087 -7.225 1.00 92.69 210 GLU A N 1
ATOM 1725 C CA . GLU A 1 210 ? 10.378 -2.954 -8.458 1.00 92.69 210 GLU A CA 1
ATOM 1726 C C . GLU A 1 210 ? 8.911 -2.602 -8.168 1.00 92.69 210 GLU A C 1
ATOM 1728 O O . GLU A 1 210 ? 8.379 -1.680 -8.791 1.00 92.69 210 GLU A O 1
ATOM 1733 N N . MET A 1 211 ? 8.281 -3.266 -7.192 1.00 95.94 211 MET A N 1
ATOM 1734 C CA . MET A 1 211 ? 6.902 -2.962 -6.793 1.00 95.94 211 MET A CA 1
ATOM 1735 C C . MET A 1 211 ? 6.787 -1.561 -6.175 1.00 95.94 211 MET A C 1
ATOM 1737 O O . MET A 1 211 ? 5.879 -0.804 -6.518 1.00 95.94 211 MET A O 1
ATOM 1741 N N . ASN A 1 212 ? 7.725 -1.179 -5.304 1.00 92.81 212 ASN A N 1
ATOM 1742 C CA . ASN A 1 212 ? 7.761 0.149 -4.696 1.00 92.81 212 ASN A CA 1
ATOM 1743 C C . ASN A 1 212 ? 7.894 1.261 -5.750 1.00 92.81 212 ASN A C 1
ATOM 1745 O O . ASN A 1 212 ? 7.127 2.224 -5.731 1.00 92.81 212 ASN A O 1
ATOM 1749 N N . LYS A 1 213 ? 8.804 1.114 -6.721 1.00 90.69 213 LYS A N 1
ATOM 1750 C CA . LYS A 1 213 ? 8.947 2.080 -7.823 1.00 90.69 213 LYS A CA 1
ATOM 1751 C C . LYS A 1 213 ? 7.665 2.203 -8.636 1.00 90.69 213 LYS A C 1
ATOM 1753 O O . LYS A 1 213 ? 7.241 3.315 -8.943 1.00 90.69 213 LYS A O 1
ATOM 1758 N N . ALA A 1 214 ? 7.043 1.076 -8.977 1.00 94.69 214 ALA A N 1
ATOM 1759 C CA . ALA A 1 214 ? 5.791 1.070 -9.721 1.00 94.69 214 ALA A CA 1
ATOM 1760 C C . ALA A 1 214 ? 4.675 1.788 -8.947 1.00 94.69 214 ALA A C 1
ATOM 1762 O O . ALA A 1 214 ? 3.988 2.645 -9.507 1.00 94.69 214 ALA A O 1
ATOM 1763 N N . TYR A 1 215 ? 4.571 1.523 -7.642 1.00 94.75 215 TYR A N 1
ATOM 1764 C CA . TYR A 1 215 ? 3.678 2.230 -6.728 1.00 94.75 215 TYR A CA 1
ATOM 1765 C C . TYR A 1 215 ? 3.916 3.749 -6.736 1.00 94.75 215 TYR A C 1
ATOM 1767 O O . TYR A 1 215 ? 2.967 4.513 -6.922 1.00 94.75 215 TYR A O 1
ATOM 1775 N N . GLN A 1 216 ? 5.166 4.199 -6.581 1.00 90.62 216 GLN A N 1
ATOM 1776 C CA . GLN A 1 216 ? 5.503 5.626 -6.565 1.00 90.62 216 GLN A CA 1
ATOM 1777 C C . GLN A 1 216 ? 5.165 6.313 -7.893 1.00 90.62 216 GLN A C 1
ATOM 1779 O O . GLN A 1 216 ? 4.514 7.358 -7.899 1.00 90.62 216 GLN A O 1
ATOM 1784 N N . VAL A 1 217 ? 5.551 5.710 -9.023 1.00 92.50 217 VAL A N 1
ATOM 1785 C CA . VAL A 1 217 ? 5.233 6.239 -10.358 1.00 92.50 217 VAL A CA 1
ATOM 1786 C C . VAL A 1 217 ? 3.725 6.345 -10.553 1.00 92.50 217 VAL A C 1
ATOM 1788 O O . VAL A 1 217 ? 3.238 7.366 -11.040 1.00 92.50 217 VAL A O 1
ATOM 1791 N N . TRP A 1 218 ? 2.968 5.344 -10.105 1.00 95.81 218 TRP A N 1
ATOM 1792 C CA . TRP A 1 218 ? 1.514 5.407 -10.141 1.00 95.81 218 TRP A CA 1
ATOM 1793 C C . TRP A 1 218 ? 0.949 6.562 -9.306 1.00 95.81 218 TRP A C 1
ATOM 1795 O O . TRP A 1 218 ? 0.076 7.273 -9.799 1.00 95.81 218 TRP A O 1
ATOM 1805 N N . GLN A 1 219 ? 1.461 6.818 -8.094 1.00 93.62 219 GLN A N 1
ATOM 1806 C CA . GLN A 1 219 ? 1.033 7.980 -7.299 1.00 93.62 219 GLN A CA 1
ATOM 1807 C C . GLN A 1 219 ? 1.287 9.302 -8.040 1.00 93.62 219 GLN A C 1
ATOM 1809 O O . GLN A 1 219 ? 0.405 10.159 -8.083 1.00 93.62 219 GLN A O 1
ATOM 1814 N N . ILE A 1 220 ? 2.456 9.454 -8.671 1.00 92.50 220 ILE A N 1
ATOM 1815 C CA . ILE A 1 220 ? 2.818 10.661 -9.434 1.00 92.50 220 ILE A CA 1
ATOM 1816 C C . ILE A 1 220 ? 1.848 10.881 -10.597 1.00 92.50 220 ILE A C 1
ATOM 1818 O O . ILE A 1 220 ? 1.329 11.988 -10.758 1.00 92.50 220 ILE A O 1
ATOM 1822 N N . ILE A 1 221 ? 1.579 9.827 -11.379 1.00 95.06 221 ILE A N 1
ATOM 1823 C CA . ILE A 1 221 ? 0.648 9.866 -12.516 1.00 95.06 221 ILE A CA 1
ATOM 1824 C C . ILE A 1 221 ? -0.768 10.194 -12.033 1.00 95.06 221 ILE A C 1
ATOM 1826 O O . ILE A 1 221 ? -1.418 11.084 -12.581 1.00 95.06 221 ILE A O 1
ATOM 1830 N N . ARG A 1 222 ? -1.249 9.489 -11.001 1.00 95.31 222 ARG A N 1
ATOM 1831 C CA . ARG A 1 222 ? -2.625 9.601 -10.501 1.00 95.31 222 ARG A CA 1
ATOM 1832 C C . ARG A 1 222 ? -2.919 10.980 -9.919 1.00 95.31 222 ARG A C 1
ATOM 1834 O O . ARG A 1 222 ? -3.998 11.518 -10.139 1.00 95.31 222 ARG A O 1
ATOM 1841 N N . GLU A 1 223 ? -1.975 11.543 -9.174 1.00 95.19 223 GLU A N 1
ATOM 1842 C CA . GLU A 1 223 ? -2.140 12.828 -8.485 1.00 95.19 223 GLU A CA 1
ATOM 1843 C C . GLU A 1 223 ? -1.680 14.023 -9.330 1.00 95.19 223 GLU A C 1
ATOM 1845 O O . GLU A 1 223 ? -1.771 15.160 -8.874 1.00 95.19 223 GLU A O 1
ATOM 1850 N N . LYS A 1 224 ? -1.193 13.781 -10.557 1.00 93.56 224 LYS A N 1
ATOM 1851 C CA . LYS A 1 224 ? -0.661 14.800 -11.477 1.00 93.56 224 LYS A CA 1
ATOM 1852 C C . LYS A 1 224 ? 0.331 15.754 -10.793 1.00 93.56 224 LYS A C 1
ATOM 1854 O O . LYS A 1 224 ? 0.292 16.968 -10.989 1.00 93.56 224 LYS A O 1
ATOM 1859 N N . LYS A 1 225 ? 1.240 15.206 -9.979 1.00 91.50 225 LYS A N 1
ATOM 1860 C CA . LYS A 1 225 ? 2.207 15.976 -9.176 1.00 91.50 225 LYS A CA 1
ATOM 1861 C C . LYS A 1 225 ? 3.334 16.567 -10.039 1.00 91.50 225 LYS A C 1
ATOM 1863 O O . LYS A 1 225 ? 4.453 16.062 -10.039 1.00 91.50 225 LYS A O 1
ATOM 1868 N N . LEU A 1 226 ? 3.040 17.655 -10.752 1.00 90.19 226 LEU A N 1
ATOM 1869 C CA . LEU A 1 226 ? 3.958 18.336 -11.680 1.00 90.19 226 LEU A CA 1
ATOM 1870 C C . LEU A 1 226 ? 5.285 18.761 -11.037 1.00 90.19 226 LEU A C 1
ATOM 1872 O O . LEU A 1 226 ? 6.351 18.520 -11.595 1.00 90.19 226 LEU A O 1
ATOM 1876 N N . GLU A 1 227 ? 5.229 19.356 -9.847 1.00 88.62 227 GLU A N 1
ATOM 1877 C CA . GLU A 1 227 ? 6.433 19.806 -9.138 1.00 88.62 227 GLU A CA 1
ATOM 1878 C C . GLU A 1 227 ? 7.334 18.636 -8.742 1.00 88.62 227 GLU A C 1
ATOM 1880 O O . GLU A 1 227 ? 8.555 18.711 -8.854 1.00 88.62 227 GLU A O 1
ATOM 1885 N N . PHE A 1 228 ? 6.734 17.511 -8.352 1.00 88.50 228 PHE A N 1
ATOM 1886 C CA . PHE A 1 228 ? 7.491 16.299 -8.072 1.00 88.50 228 PHE A CA 1
ATOM 1887 C C . PHE A 1 228 ? 8.139 15.743 -9.341 1.00 88.50 228 PHE A C 1
ATOM 1889 O O . PHE A 1 228 ? 9.316 15.396 -9.332 1.00 88.50 228 PHE A O 1
ATOM 1896 N N . LEU A 1 229 ? 7.385 15.713 -10.444 1.00 89.56 229 LEU A N 1
ATOM 1897 C CA . LEU A 1 229 ? 7.859 15.248 -11.744 1.00 89.56 229 LEU A CA 1
ATOM 1898 C C . LEU A 1 229 ? 9.094 16.032 -12.205 1.00 89.56 229 LEU A C 1
ATOM 1900 O O . LEU A 1 229 ? 10.091 15.429 -12.593 1.00 89.56 229 LEU A O 1
ATOM 1904 N N . ARG A 1 230 ? 9.078 17.363 -12.074 1.00 88.62 230 ARG A N 1
ATOM 1905 C CA . ARG A 1 230 ? 10.229 18.232 -12.382 1.00 88.62 230 ARG A CA 1
ATOM 1906 C C . ARG A 1 230 ? 11.464 17.902 -11.541 1.00 88.62 230 ARG A C 1
ATOM 1908 O O . ARG A 1 230 ? 12.577 17.926 -12.053 1.00 88.62 230 ARG A O 1
ATOM 1915 N N . LYS A 1 231 ? 11.282 17.552 -10.264 1.00 89.31 231 LYS A N 1
ATOM 1916 C CA . LYS A 1 231 ? 12.385 17.191 -9.354 1.00 89.31 231 LYS A CA 1
ATOM 1917 C C . LYS A 1 231 ? 13.005 15.830 -9.641 1.00 89.31 231 LYS A C 1
ATOM 1919 O O . LYS A 1 231 ? 14.131 15.594 -9.223 1.00 89.31 231 LYS A O 1
ATOM 1924 N N . ILE A 1 232 ? 12.308 14.952 -10.355 1.00 88.19 232 ILE A N 1
ATOM 1925 C CA . ILE A 1 232 ? 12.832 13.634 -10.734 1.00 88.19 232 ILE A CA 1
ATOM 1926 C C . ILE A 1 232 ? 13.202 13.539 -12.214 1.00 88.19 232 ILE A C 1
ATOM 1928 O O . ILE A 1 232 ? 13.622 12.476 -12.648 1.00 88.19 232 ILE A O 1
ATOM 1932 N N . THR A 1 233 ? 13.045 14.603 -13.002 1.00 88.69 233 THR A N 1
ATOM 1933 C CA . THR A 1 233 ? 13.286 14.565 -14.450 1.00 88.69 233 THR A CA 1
ATOM 1934 C C . THR A 1 233 ? 14.549 15.341 -14.799 1.00 88.69 233 THR A C 1
ATOM 1936 O O . THR A 1 233 ? 14.631 16.546 -14.576 1.00 88.69 233 THR A O 1
ATOM 1939 N N . LEU A 1 234 ? 15.536 14.649 -15.361 1.00 88.81 234 LEU A N 1
ATOM 1940 C CA . LEU A 1 234 ? 16.724 15.242 -15.963 1.00 88.81 234 LEU A CA 1
ATOM 1941 C C . LEU A 1 234 ? 16.554 15.316 -17.475 1.00 88.81 234 LEU A C 1
ATOM 1943 O O . LEU A 1 234 ? 16.193 14.329 -18.113 1.00 88.81 234 LEU A O 1
ATOM 1947 N N . THR A 1 235 ? 16.888 16.463 -18.049 1.00 87.62 235 THR A N 1
ATOM 1948 C CA . THR A 1 235 ? 16.956 16.668 -19.495 1.00 87.62 235 THR A CA 1
ATOM 1949 C C . THR A 1 235 ? 18.404 16.897 -19.887 1.00 87.62 235 THR A C 1
ATOM 1951 O O . THR A 1 235 ? 19.036 17.831 -19.390 1.00 87.62 235 THR A O 1
ATOM 1954 N N . SER A 1 236 ? 18.945 16.063 -20.769 1.00 88.12 236 SER A N 1
ATOM 1955 C CA . SER A 1 236 ? 20.280 16.256 -21.336 1.00 88.12 236 SER A CA 1
ATOM 1956 C C . SER A 1 236 ? 20.203 16.367 -22.855 1.00 88.12 236 SER A C 1
ATOM 1958 O O . SER A 1 236 ? 19.378 15.719 -23.491 1.00 88.12 236 SER A O 1
ATOM 1960 N N . LYS A 1 237 ? 21.054 17.203 -23.458 1.00 88.19 237 LYS A N 1
ATOM 1961 C CA . LYS A 1 237 ? 21.193 17.271 -24.919 1.00 88.19 237 LYS A CA 1
ATOM 1962 C C . LYS A 1 237 ? 22.199 16.208 -25.359 1.00 88.19 237 LYS A C 1
ATOM 1964 O O . LYS A 1 237 ? 23.372 16.296 -25.003 1.00 88.19 237 LYS A O 1
ATOM 1969 N N . GLY A 1 238 ? 21.732 15.184 -26.070 1.00 85.19 238 GLY A N 1
ATOM 1970 C CA . GLY A 1 238 ? 22.574 14.168 -26.700 1.00 85.19 238 GLY A CA 1
ATOM 1971 C C . GLY A 1 238 ? 22.744 14.415 -28.205 1.00 85.19 238 GLY A C 1
ATOM 1972 O O . GLY A 1 238 ? 22.038 15.249 -28.768 1.00 85.19 238 GLY A O 1
ATOM 1973 N N . PRO A 1 239 ? 23.640 13.673 -28.883 1.00 86.56 239 PRO A N 1
ATOM 1974 C CA . PRO A 1 239 ? 23.828 13.779 -30.337 1.00 86.56 239 PRO A CA 1
ATOM 1975 C C . PRO A 1 239 ? 22.579 13.379 -31.142 1.00 86.56 239 PRO A C 1
ATOM 1977 O O . PRO A 1 239 ? 22.420 13.797 -32.280 1.00 86.56 239 PRO A O 1
ATOM 1980 N N . GLU A 1 240 ? 21.690 12.588 -30.540 1.00 87.38 240 GLU A N 1
ATOM 1981 C CA . GLU A 1 240 ? 20.434 12.100 -31.127 1.00 87.38 240 GLU A CA 1
ATOM 1982 C C . GLU A 1 240 ? 19.225 12.977 -30.751 1.00 87.38 240 GLU A C 1
ATOM 1984 O O . GLU A 1 240 ? 18.091 12.594 -31.014 1.00 87.38 240 GLU A O 1
ATOM 1989 N N . GLY A 1 241 ? 19.453 14.119 -30.089 1.00 83.62 241 GLY A N 1
ATOM 1990 C CA . GLY A 1 241 ? 18.401 14.990 -29.565 1.00 83.62 241 GLY A CA 1
ATOM 1991 C C . GLY A 1 241 ? 18.306 14.996 -28.032 1.00 83.62 241 GLY A C 1
ATOM 1992 O O . GLY A 1 241 ? 19.180 14.456 -27.333 1.00 83.62 241 GLY A O 1
ATOM 1993 N N . PRO A 1 242 ? 17.278 15.660 -27.475 1.00 82.94 242 PRO A N 1
ATOM 1994 C CA . PRO A 1 242 ? 17.063 15.730 -26.038 1.00 82.94 242 PRO A CA 1
ATOM 1995 C C . PRO A 1 242 ? 16.713 14.349 -25.472 1.00 82.94 242 PRO A C 1
ATOM 1997 O O . PRO A 1 242 ? 15.836 13.639 -25.964 1.00 82.94 242 PRO A O 1
ATOM 2000 N N . LYS A 1 243 ? 17.417 13.967 -24.406 1.00 85.25 243 LYS A N 1
ATOM 2001 C CA . LYS A 1 243 ? 17.198 12.739 -23.643 1.00 85.25 243 LYS A CA 1
ATOM 2002 C C . LYS A 1 243 ? 16.568 13.101 -22.310 1.00 85.25 243 LYS A C 1
ATOM 2004 O O . LYS A 1 243 ? 17.171 13.801 -21.493 1.00 85.25 243 LYS A O 1
ATOM 2009 N N . VAL A 1 244 ? 15.363 12.593 -22.079 1.00 85.00 244 VAL A N 1
ATOM 2010 C CA . VAL A 1 244 ? 14.700 12.685 -20.777 1.00 85.00 244 VAL A CA 1
ATOM 2011 C C . VAL A 1 244 ? 15.074 11.471 -19.951 1.00 85.00 244 VAL A C 1
ATOM 2013 O O . VAL A 1 244 ? 14.991 10.350 -20.432 1.00 85.00 244 VAL A O 1
ATOM 2016 N N . THR A 1 245 ? 15.501 11.691 -18.715 1.00 85.56 245 THR A N 1
ATOM 2017 C CA . THR A 1 245 ? 15.881 10.654 -17.760 1.00 85.56 245 THR A CA 1
ATOM 2018 C C . THR A 1 245 ? 15.104 10.855 -16.469 1.00 85.56 245 THR A C 1
ATOM 2020 O O . THR A 1 245 ? 15.231 11.892 -15.822 1.00 85.56 245 THR A O 1
ATOM 2023 N N . PHE A 1 246 ? 14.361 9.836 -16.042 1.00 85.62 246 PHE A N 1
ATOM 2024 C CA . PHE A 1 246 ? 13.720 9.833 -14.727 1.00 85.62 246 PHE A CA 1
ATOM 2025 C C . PHE A 1 246 ? 14.657 9.280 -13.655 1.00 85.62 246 PHE A C 1
ATOM 2027 O O . PHE A 1 246 ? 15.236 8.211 -13.818 1.00 85.62 246 PHE A O 1
ATOM 2034 N N . LEU A 1 247 ? 14.768 9.984 -12.536 1.00 84.94 247 LEU A N 1
ATOM 2035 C CA . LEU A 1 247 ? 15.466 9.566 -11.330 1.00 84.94 247 LEU A CA 1
ATOM 2036 C C . LEU A 1 247 ? 14.458 8.913 -10.383 1.00 84.94 247 LEU A C 1
ATOM 2038 O O . LEU A 1 247 ? 13.869 9.562 -9.521 1.00 84.94 247 LEU A O 1
ATOM 2042 N N . LEU A 1 248 ? 14.232 7.614 -10.566 1.00 81.19 248 LEU A N 1
ATOM 2043 C CA . LEU A 1 248 ? 13.390 6.829 -9.663 1.00 81.19 248 LEU A CA 1
ATOM 2044 C C . LEU A 1 248 ? 14.265 6.206 -8.574 1.00 81.19 248 LEU A C 1
ATOM 2046 O O . LEU A 1 248 ? 15.003 5.262 -8.856 1.00 81.19 248 LEU A O 1
ATOM 2050 N N . ALA A 1 249 ? 14.168 6.729 -7.350 1.00 79.12 249 ALA A N 1
ATOM 2051 C CA . ALA A 1 249 ? 14.871 6.216 -6.176 1.00 79.12 249 ALA A CA 1
ATOM 2052 C C . ALA A 1 249 ? 13.882 5.707 -5.118 1.00 79.12 249 ALA A C 1
ATOM 2054 O O . ALA A 1 249 ? 12.754 6.189 -5.017 1.00 79.12 249 ALA A O 1
ATOM 2055 N N . ASN A 1 250 ? 14.319 4.758 -4.289 1.00 75.31 250 ASN A N 1
ATOM 2056 C CA . ASN A 1 250 ? 13.542 4.278 -3.145 1.00 75.31 250 ASN A CA 1
ATOM 2057 C C . ASN A 1 250 ? 13.627 5.255 -1.963 1.00 75.31 250 ASN A C 1
ATOM 2059 O O . ASN A 1 250 ? 14.196 4.943 -0.919 1.00 75.31 250 ASN A O 1
ATOM 2063 N N . LEU A 1 251 ? 13.134 6.474 -2.157 1.00 78.75 251 LEU A N 1
ATOM 2064 C CA . LEU A 1 251 ? 13.152 7.513 -1.138 1.00 78.75 251 LEU A CA 1
ATOM 2065 C C . LEU A 1 251 ? 11.724 7.934 -0.797 1.00 78.75 251 LEU A C 1
ATOM 2067 O O . LEU A 1 251 ? 10.882 7.991 -1.698 1.00 78.75 251 LEU A O 1
ATOM 2071 N N . PRO A 1 252 ? 11.441 8.259 0.478 1.00 80.00 252 PRO A N 1
ATOM 2072 C CA . PRO A 1 252 ? 10.177 8.878 0.845 1.00 80.00 252 PRO A CA 1
ATOM 2073 C C . PRO A 1 252 ? 9.925 10.131 0.004 1.00 80.00 252 PRO A C 1
ATOM 2075 O O . PRO A 1 252 ? 10.856 10.864 -0.353 1.00 80.00 252 PRO A O 1
ATOM 2078 N N . GLN A 1 253 ? 8.658 10.395 -0.308 1.00 80.69 253 GLN A N 1
ATOM 2079 C CA . GLN A 1 253 ? 8.293 11.509 -1.177 1.00 80.69 253 GLN A CA 1
ATOM 2080 C C . GLN A 1 253 ? 8.735 12.859 -0.591 1.00 80.69 253 GLN A C 1
ATOM 2082 O O . GLN A 1 253 ? 9.091 13.779 -1.328 1.00 80.69 253 GLN A O 1
ATOM 2087 N N . GLU A 1 254 ? 8.743 12.958 0.735 1.00 84.62 254 GLU A N 1
ATOM 2088 C CA . GLU A 1 254 ? 9.175 14.108 1.526 1.00 84.62 254 GLU A CA 1
ATOM 2089 C C . GLU A 1 254 ? 10.665 14.401 1.315 1.00 84.62 254 GLU A C 1
ATOM 2091 O O . GLU A 1 254 ? 11.052 15.556 1.144 1.00 84.62 254 GLU A O 1
ATOM 2096 N N . VAL A 1 255 ? 11.487 13.349 1.236 1.00 85.62 255 VAL A N 1
ATOM 2097 C CA . VAL A 1 255 ? 12.927 13.444 0.971 1.00 85.62 255 VAL A CA 1
ATOM 2098 C C . VAL A 1 255 ? 13.165 13.946 -0.447 1.00 85.62 255 VAL A C 1
ATOM 2100 O O . VAL A 1 255 ? 13.876 14.927 -0.637 1.00 85.62 255 VAL A O 1
ATOM 2103 N N . VAL A 1 256 ? 12.511 13.350 -1.448 1.00 85.06 256 VAL A N 1
ATOM 2104 C CA . VAL A 1 256 ? 12.649 13.802 -2.846 1.00 85.06 256 VAL A CA 1
ATOM 2105 C C . VAL A 1 256 ? 12.146 15.244 -3.018 1.00 85.06 256 VAL A C 1
ATOM 2107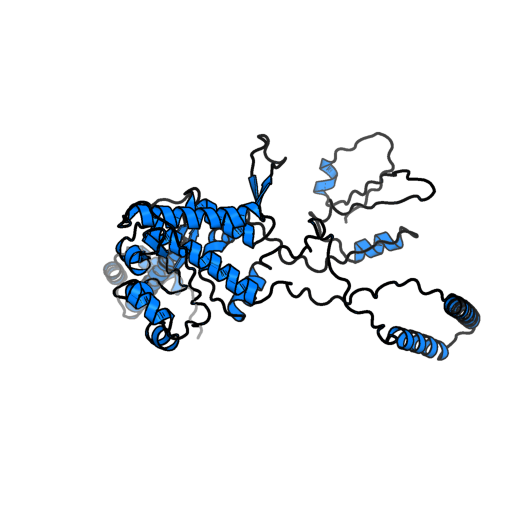 O O . VAL A 1 256 ? 12.723 16.042 -3.754 1.00 85.06 256 VAL A O 1
ATOM 2110 N N . SER A 1 257 ? 11.099 15.617 -2.282 1.00 86.81 257 SER A N 1
ATOM 2111 C CA . SER A 1 257 ? 10.558 16.977 -2.296 1.00 86.81 257 SER A CA 1
ATOM 2112 C C . SER A 1 257 ? 11.475 18.007 -1.630 1.00 86.81 257 SER A C 1
ATOM 2114 O O . SER A 1 257 ? 11.284 19.196 -1.882 1.00 86.81 257 SER A O 1
ATOM 2116 N N . SER A 1 258 ? 12.462 17.594 -0.828 1.00 89.94 258 SER A N 1
ATOM 2117 C CA . SER A 1 258 ? 13.429 18.504 -0.198 1.00 89.94 258 SER A CA 1
ATOM 2118 C C . SER A 1 258 ? 14.506 19.019 -1.163 1.00 89.94 258 SER A C 1
ATOM 2120 O O . SER A 1 258 ? 15.044 20.104 -0.947 1.00 89.94 258 SER A O 1
ATOM 2122 N N . PHE A 1 259 ? 14.773 18.307 -2.264 1.00 88.94 259 PHE A N 1
ATOM 2123 C CA . PHE A 1 259 ? 15.709 18.765 -3.292 1.00 88.94 259 PHE A CA 1
ATOM 2124 C C . PHE A 1 259 ? 15.117 19.929 -4.092 1.00 88.94 259 PHE A C 1
ATOM 2126 O O . PHE A 1 259 ? 13.909 19.982 -4.358 1.00 88.94 259 PHE A O 1
ATOM 2133 N N . LYS A 1 260 ? 15.967 20.868 -4.511 1.00 90.94 260 LYS A N 1
ATOM 2134 C CA . LYS A 1 260 ? 15.568 22.018 -5.332 1.00 90.94 260 LYS A CA 1
ATOM 2135 C C . LYS A 1 260 ? 15.219 21.584 -6.750 1.00 90.94 260 LYS A C 1
ATOM 2137 O O . LYS A 1 260 ? 14.258 22.091 -7.317 1.00 90.94 260 LYS A O 1
ATOM 2142 N N . ASN A 1 261 ? 15.986 20.657 -7.322 1.00 91.12 261 ASN A N 1
ATOM 2143 C CA . ASN A 1 261 ? 15.799 20.165 -8.686 1.00 91.12 261 ASN A CA 1
ATOM 2144 C C . ASN A 1 261 ? 16.423 18.772 -8.883 1.00 91.12 261 ASN A C 1
ATOM 2146 O O . ASN A 1 261 ? 17.133 18.259 -8.017 1.00 91.12 261 ASN A O 1
ATOM 2150 N N . ALA A 1 262 ? 16.177 18.178 -10.053 1.00 88.00 262 ALA A N 1
ATOM 2151 C CA . ALA A 1 262 ? 16.687 16.858 -10.408 1.00 88.00 262 ALA A CA 1
ATOM 2152 C C . ALA A 1 262 ? 18.221 16.779 -10.482 1.00 88.00 262 ALA A C 1
ATOM 2154 O O . ALA A 1 262 ? 18.782 15.716 -10.232 1.00 88.00 262 ALA A O 1
ATOM 2155 N N . SER A 1 263 ? 18.917 17.881 -10.788 1.00 88.88 263 SER A N 1
ATOM 2156 C CA . SER A 1 263 ? 20.385 17.895 -10.837 1.00 88.88 263 SER A CA 1
ATOM 2157 C C . SER A 1 263 ? 20.986 17.773 -9.440 1.00 88.88 263 SER A C 1
ATOM 2159 O O . SER A 1 263 ? 21.853 16.934 -9.230 1.00 88.88 263 SER A O 1
ATOM 2161 N N . GLU A 1 264 ? 20.499 18.560 -8.475 1.00 90.38 264 GLU A N 1
ATOM 2162 C CA . GLU A 1 264 ? 20.899 18.439 -7.067 1.00 90.38 264 GLU A CA 1
ATOM 2163 C C . GLU A 1 264 ? 20.572 17.045 -6.530 1.00 90.38 264 GLU A C 1
ATOM 2165 O O . GLU A 1 264 ? 21.392 16.431 -5.846 1.00 90.38 264 GLU A O 1
ATOM 2170 N N . PHE A 1 265 ? 19.404 16.511 -6.899 1.00 87.38 265 PHE A N 1
ATOM 2171 C CA . PHE A 1 265 ? 19.020 15.157 -6.529 1.00 87.38 265 PHE A CA 1
ATOM 2172 C C . PHE A 1 265 ? 19.997 14.112 -7.092 1.00 87.38 265 PHE A C 1
ATOM 2174 O O . PHE A 1 265 ? 20.486 13.261 -6.352 1.00 87.38 265 PHE A O 1
ATOM 2181 N N . CYS A 1 266 ? 20.354 14.217 -8.375 1.00 86.06 266 CYS A N 1
ATOM 2182 C CA . CYS A 1 266 ? 21.329 13.346 -9.032 1.00 86.06 266 CYS A CA 1
ATOM 2183 C C . CYS A 1 266 ? 22.719 13.426 -8.388 1.00 86.06 266 CYS A C 1
ATOM 2185 O O . CYS A 1 266 ? 23.314 12.393 -8.088 1.00 86.06 266 CYS A O 1
ATOM 2187 N N . GLU A 1 267 ? 23.230 14.634 -8.134 1.00 88.12 267 GLU A N 1
ATOM 2188 C CA . GLU A 1 267 ? 24.532 14.831 -7.483 1.00 88.12 267 GLU A CA 1
ATOM 2189 C C . GLU A 1 267 ? 24.541 14.283 -6.052 1.00 88.12 267 GLU A C 1
ATOM 2191 O O . GLU A 1 267 ? 25.495 13.620 -5.645 1.00 88.12 267 GLU A O 1
ATOM 2196 N N . THR A 1 268 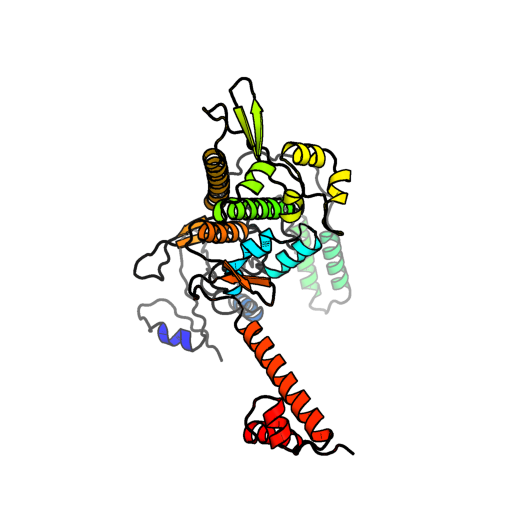? 23.446 14.465 -5.309 1.00 86.81 268 THR A N 1
ATOM 2197 C CA . THR A 1 268 ? 23.303 13.878 -3.970 1.00 86.81 268 THR A CA 1
ATOM 2198 C C . THR A 1 268 ? 23.313 12.354 -4.046 1.00 86.81 268 THR A C 1
ATOM 2200 O O . THR A 1 268 ? 23.979 11.703 -3.245 1.00 86.81 268 THR A O 1
ATOM 2203 N N . LEU A 1 269 ? 22.634 11.767 -5.036 1.00 81.31 269 LEU A N 1
ATOM 2204 C CA . LEU A 1 269 ? 22.609 10.317 -5.218 1.00 81.31 269 LEU A CA 1
ATOM 2205 C C . LEU A 1 269 ? 23.987 9.727 -5.564 1.00 81.31 269 LEU A C 1
ATOM 2207 O O . LEU A 1 269 ? 24.268 8.589 -5.190 1.00 81.31 269 LEU A O 1
ATOM 2211 N N . LYS A 1 270 ? 24.868 10.495 -6.221 1.00 84.69 270 LYS A N 1
ATOM 2212 C CA . LYS A 1 270 ? 26.265 10.094 -6.468 1.00 84.69 270 LYS A CA 1
ATOM 2213 C C . LYS A 1 270 ? 27.107 10.054 -5.192 1.00 84.69 270 LYS A C 1
ATOM 2215 O O . LYS A 1 270 ? 28.140 9.387 -5.183 1.00 84.69 270 LYS A O 1
ATOM 2220 N N . ASN A 1 271 ? 26.686 10.735 -4.121 1.00 85.56 271 ASN A N 1
ATOM 2221 C CA . ASN A 1 271 ? 27.383 10.730 -2.841 1.00 85.56 271 ASN A CA 1
ATOM 2222 C C . ASN A 1 271 ? 26.513 10.143 -1.706 1.00 85.56 271 ASN A C 1
ATOM 2224 O O . ASN A 1 271 ? 25.778 10.863 -1.022 1.00 85.56 271 ASN A O 1
ATOM 2228 N N . PRO A 1 272 ? 26.662 8.832 -1.430 1.00 76.19 272 PRO A N 1
ATOM 2229 C CA . PRO A 1 272 ? 25.942 8.111 -0.382 1.00 76.19 272 PRO A CA 1
ATOM 2230 C C . PRO A 1 272 ? 25.945 8.769 1.006 1.00 76.19 272 PRO A C 1
ATOM 2232 O O . PRO A 1 272 ? 25.007 8.573 1.779 1.00 76.19 272 PRO A O 1
ATOM 2235 N N . GLN A 1 273 ? 26.992 9.527 1.353 1.00 82.69 273 GLN A N 1
ATOM 2236 C CA . GLN A 1 273 ? 27.088 10.184 2.659 1.00 82.69 273 GLN A CA 1
ATOM 2237 C C . GLN A 1 273 ? 26.129 11.370 2.777 1.00 82.69 273 GLN A C 1
ATOM 2239 O O . GLN A 1 273 ? 25.521 11.535 3.831 1.00 82.69 273 GLN A O 1
ATOM 2244 N N . PHE A 1 274 ? 25.928 12.142 1.703 1.00 82.44 274 PHE A N 1
ATOM 2245 C CA . PHE A 1 274 ? 24.959 13.240 1.713 1.00 82.44 274 PHE A CA 1
ATOM 2246 C C . PHE A 1 274 ? 23.530 12.714 1.788 1.00 82.44 274 PHE A C 1
ATOM 2248 O O . PHE A 1 274 ? 22.739 13.248 2.550 1.00 82.44 274 PHE A O 1
ATOM 2255 N N . LEU A 1 275 ? 23.192 11.612 1.107 1.00 80.12 275 LEU A N 1
ATOM 2256 C CA . LEU A 1 275 ? 21.854 11.016 1.241 1.00 80.12 275 LEU A CA 1
ATOM 2257 C C . LEU A 1 275 ? 21.492 10.678 2.694 1.00 80.12 275 LEU A C 1
ATOM 2259 O O . LEU A 1 275 ? 20.327 10.803 3.069 1.00 80.12 275 LEU A O 1
ATOM 2263 N N . ARG A 1 276 ? 22.468 10.290 3.531 1.00 81.25 276 ARG A N 1
ATOM 2264 C CA . ARG A 1 276 ? 22.213 9.992 4.952 1.00 81.25 276 ARG A CA 1
ATOM 2265 C C . ARG A 1 276 ? 21.666 11.186 5.720 1.00 81.25 276 ARG A C 1
ATOM 2267 O O . ARG A 1 276 ? 20.862 10.963 6.613 1.00 81.25 276 ARG A O 1
ATOM 2274 N N . SER A 1 277 ? 22.060 12.419 5.390 1.00 84.75 277 SER A N 1
ATOM 2275 C CA . SER A 1 277 ? 21.550 13.602 6.097 1.00 84.75 277 SER A CA 1
ATOM 2276 C C . SER A 1 277 ? 20.098 13.929 5.753 1.00 84.75 277 SER A C 1
ATOM 2278 O O . SER A 1 277 ? 19.456 14.666 6.492 1.00 84.75 277 SER A O 1
ATOM 2280 N N . TYR A 1 278 ? 19.582 13.396 4.641 1.00 80.06 278 TYR A N 1
ATOM 2281 C CA . TYR A 1 278 ? 18.192 13.585 4.220 1.00 80.06 278 TYR A CA 1
ATOM 2282 C C . TYR A 1 278 ? 17.282 12.421 4.614 1.00 80.06 278 TYR A C 1
ATOM 2284 O O . TYR A 1 278 ? 16.061 12.568 4.622 1.00 80.06 278 TYR A O 1
ATOM 2292 N N . LEU A 1 279 ? 17.852 11.253 4.909 1.00 76.94 279 LEU A N 1
ATOM 2293 C CA . LEU A 1 279 ? 17.088 10.075 5.285 1.00 76.94 279 LEU A CA 1
ATOM 2294 C C . LEU A 1 279 ? 16.682 10.136 6.764 1.00 76.94 279 LEU A C 1
ATOM 2296 O O . LEU A 1 279 ? 17.518 10.449 7.611 1.00 76.94 279 LEU A O 1
ATOM 2300 N N . PRO A 1 280 ? 15.428 9.785 7.102 1.00 74.00 280 PRO A N 1
ATOM 2301 C CA . PRO A 1 280 ? 15.044 9.554 8.487 1.00 74.00 280 PRO A CA 1
ATOM 2302 C C . PRO A 1 280 ? 15.959 8.514 9.144 1.00 74.00 280 PRO A C 1
ATOM 2304 O O . PRO A 1 280 ? 16.407 7.559 8.498 1.00 74.00 280 PRO A O 1
ATOM 2307 N N . GLU A 1 281 ? 16.213 8.684 10.439 1.00 77.00 281 GLU A N 1
ATOM 2308 C CA . GLU A 1 281 ? 17.049 7.767 11.209 1.00 77.00 281 GLU A CA 1
ATOM 2309 C C . GLU A 1 281 ? 16.513 6.325 11.092 1.00 77.00 281 GLU A C 1
ATOM 2311 O O . GLU A 1 281 ? 15.327 6.063 11.300 1.00 77.00 281 GLU A O 1
ATOM 2316 N N . GLY A 1 282 ? 17.380 5.386 10.694 1.00 69.75 282 GLY A N 1
ATOM 2317 C CA . GLY A 1 282 ? 17.030 3.971 10.518 1.00 69.75 282 GLY A CA 1
ATOM 2318 C C . GLY A 1 282 ? 16.596 3.538 9.109 1.00 69.75 282 GLY A C 1
ATOM 2319 O O . GLY A 1 282 ? 16.337 2.350 8.919 1.00 69.75 282 GLY A O 1
ATOM 2320 N N . VAL A 1 283 ? 16.553 4.428 8.105 1.00 65.62 283 VAL A N 1
ATOM 2321 C CA . VAL A 1 283 ? 16.284 4.026 6.708 1.00 65.62 283 VAL A CA 1
ATOM 2322 C C . VAL A 1 283 ? 17.578 3.538 6.027 1.00 65.62 283 VAL A C 1
ATOM 2324 O O . VAL A 1 283 ? 18.519 4.320 5.868 1.00 65.62 283 VAL A O 1
ATOM 2327 N N . PRO A 1 284 ? 17.679 2.257 5.613 1.00 64.62 284 PRO A N 1
ATOM 2328 C CA . PRO A 1 284 ? 18.901 1.719 5.023 1.00 64.62 284 PRO A CA 1
ATOM 2329 C C . PRO A 1 284 ? 19.184 2.304 3.631 1.00 64.62 284 PRO A C 1
ATOM 2331 O O . PRO A 1 284 ? 18.345 2.266 2.731 1.00 64.62 284 PRO A O 1
ATOM 2334 N N . LEU A 1 285 ? 20.421 2.773 3.433 1.00 60.81 285 LEU A N 1
ATOM 2335 C CA . LEU A 1 285 ? 20.883 3.405 2.189 1.00 60.81 285 LEU A CA 1
ATOM 2336 C C . LEU A 1 285 ? 20.976 2.453 0.985 1.00 60.81 285 LEU A C 1
ATOM 2338 O O . LEU A 1 285 ? 21.005 2.900 -0.158 1.00 60.81 285 LEU A O 1
ATOM 2342 N N . LEU A 1 286 ? 21.051 1.144 1.251 1.00 48.72 286 LEU A N 1
ATOM 2343 C CA . LEU A 1 286 ? 21.381 0.075 0.296 1.00 48.72 286 LEU A CA 1
ATOM 2344 C C . LEU A 1 286 ? 20.366 -0.099 -0.853 1.00 48.72 286 LEU A C 1
ATOM 2346 O O . LEU A 1 286 ? 20.563 -0.940 -1.718 1.00 48.72 286 LEU A O 1
ATOM 2350 N N . SER A 1 287 ? 19.302 0.705 -0.895 1.00 51.25 287 SER A N 1
ATOM 2351 C CA . SER A 1 287 ? 18.209 0.592 -1.867 1.00 51.25 287 SER A CA 1
ATOM 2352 C C . SER A 1 287 ? 18.058 1.799 -2.803 1.00 51.25 287 SER A C 1
ATOM 2354 O O . SER A 1 287 ? 17.105 1.856 -3.583 1.00 51.25 287 SER A O 1
ATOM 2356 N N . ALA A 1 288 ? 19.003 2.748 -2.792 1.00 53.34 288 ALA A N 1
ATOM 2357 C CA . ALA A 1 288 ? 19.040 3.870 -3.735 1.00 53.34 288 ALA A CA 1
ATOM 2358 C C . ALA A 1 288 ? 19.536 3.432 -5.129 1.00 53.34 288 ALA A C 1
ATOM 2360 O O . ALA A 1 288 ? 20.451 4.018 -5.702 1.00 53.34 288 ALA A O 1
ATOM 2361 N N . GLY A 1 289 ? 18.945 2.372 -5.686 1.00 57.44 289 GLY A N 1
ATOM 2362 C CA . GLY A 1 289 ? 19.085 2.092 -7.106 1.00 57.44 289 GLY A CA 1
ATOM 2363 C C . GLY A 1 289 ? 18.486 3.259 -7.886 1.00 57.44 289 GLY A C 1
ATOM 2364 O O . GLY A 1 289 ? 17.383 3.710 -7.578 1.00 57.44 289 GLY A O 1
ATOM 2365 N N . ILE A 1 290 ? 19.209 3.751 -8.886 1.00 62.25 290 ILE A N 1
ATOM 2366 C CA . ILE A 1 290 ? 18.689 4.726 -9.844 1.00 62.25 290 ILE A CA 1
ATOM 2367 C C . ILE A 1 290 ? 18.435 3.958 -11.125 1.00 62.25 290 ILE A C 1
ATOM 2369 O O . ILE A 1 290 ? 19.324 3.294 -11.655 1.00 62.25 290 ILE A O 1
ATOM 2373 N N . SER A 1 291 ? 17.206 4.007 -11.615 1.00 65.12 291 SER A N 1
ATOM 2374 C CA . SER A 1 291 ? 16.906 3.493 -12.946 1.00 65.12 291 SER A CA 1
ATOM 2375 C C . SER A 1 291 ? 16.838 4.666 -13.908 1.00 65.12 291 SER A C 1
ATOM 2377 O O . SER A 1 291 ? 15.918 5.466 -13.812 1.00 65.12 291 SER A O 1
ATOM 2379 N N . PHE A 1 292 ? 17.806 4.754 -14.815 1.00 66.00 292 PHE A N 1
ATOM 2380 C CA . PHE A 1 292 ? 17.810 5.733 -15.894 1.00 66.00 292 PHE A CA 1
ATOM 2381 C C . PHE A 1 292 ? 16.964 5.185 -17.045 1.00 66.00 292 PHE A C 1
ATOM 2383 O O . PHE A 1 292 ? 17.255 4.109 -17.565 1.00 66.00 292 PHE A O 1
ATOM 2390 N N . TYR A 1 293 ? 15.927 5.917 -17.444 1.00 68.19 293 TYR A N 1
ATOM 2391 C CA . TYR A 1 293 ? 15.120 5.590 -18.622 1.00 68.19 293 TYR A CA 1
ATOM 2392 C C . TYR A 1 293 ? 15.269 6.710 -19.643 1.00 68.19 293 TYR A C 1
ATOM 2394 O O . TYR A 1 293 ? 14.457 7.633 -19.614 1.00 68.19 293 TYR A O 1
ATOM 2402 N N . PRO A 1 294 ? 16.321 6.675 -20.482 1.00 71.38 294 PRO A N 1
ATOM 2403 C CA . PRO A 1 294 ? 16.482 7.653 -21.540 1.00 71.38 294 PRO A CA 1
ATOM 2404 C C . PRO A 1 294 ? 15.384 7.437 -22.577 1.00 71.38 294 PRO A C 1
ATOM 2406 O O . PRO A 1 294 ? 15.252 6.340 -23.121 1.00 71.38 294 PRO A O 1
ATOM 2409 N N . VAL A 1 295 ? 14.617 8.482 -22.865 1.00 76.75 295 VAL A N 1
ATOM 2410 C CA . VAL A 1 295 ? 13.703 8.487 -24.008 1.00 76.75 295 VAL A CA 1
ATOM 2411 C C . VAL A 1 295 ? 14.005 9.695 -24.876 1.00 76.75 295 VAL A C 1
ATOM 2413 O O . VAL A 1 295 ? 14.201 10.798 -24.361 1.00 76.75 295 VAL A O 1
ATOM 2416 N N . LEU A 1 296 ? 14.111 9.440 -26.179 1.00 76.31 296 LEU A N 1
ATOM 2417 C CA . LEU A 1 296 ? 14.268 10.465 -27.199 1.00 76.31 296 LEU A CA 1
ATOM 2418 C C . LEU A 1 296 ? 12.920 11.148 -27.410 1.00 76.31 296 LEU A C 1
ATOM 2420 O O . LEU A 1 296 ? 11.897 10.472 -27.521 1.00 76.31 296 LEU A O 1
ATOM 2424 N N . LEU A 1 297 ? 12.936 12.475 -27.439 1.00 80.50 297 LEU A N 1
ATOM 2425 C CA . LEU A 1 297 ? 11.778 13.285 -27.789 1.00 80.50 297 LEU A CA 1
ATOM 2426 C C . LEU A 1 297 ? 12.091 14.100 -29.038 1.00 80.50 297 LEU A C 1
ATOM 2428 O O . LEU A 1 297 ? 13.204 14.597 -29.188 1.00 80.50 297 LEU A O 1
ATOM 2432 N N . ASP A 1 298 ? 11.081 14.267 -29.888 1.00 81.56 298 ASP A N 1
ATOM 2433 C CA . ASP A 1 298 ? 11.184 15.080 -31.104 1.00 81.56 298 ASP A CA 1
ATOM 2434 C C . ASP A 1 298 ? 11.187 16.593 -30.796 1.00 81.56 298 ASP A C 1
ATOM 2436 O O . ASP A 1 298 ? 11.584 17.397 -31.634 1.00 81.56 298 ASP A O 1
ATOM 2440 N N . SER A 1 299 ? 10.750 16.990 -29.591 1.00 81.81 299 SER A N 1
ATOM 2441 C CA . SER A 1 299 ? 10.743 18.379 -29.109 1.00 81.81 299 SER A CA 1
ATOM 2442 C C . SER A 1 299 ? 12.013 18.705 -28.327 1.00 81.81 299 SER A C 1
ATOM 2444 O O . SER A 1 299 ? 12.384 17.951 -27.428 1.00 81.81 299 SER A O 1
ATOM 2446 N N . ASP A 1 300 ? 12.604 19.876 -28.589 1.00 80.25 300 ASP A N 1
ATOM 2447 C CA . ASP A 1 300 ? 13.766 20.419 -27.866 1.00 80.25 300 ASP A CA 1
ATOM 2448 C C . ASP A 1 300 ? 13.528 20.582 -26.354 1.00 80.25 300 ASP A C 1
ATOM 2450 O O . ASP A 1 300 ? 14.470 20.487 -25.560 1.00 80.25 300 ASP A O 1
ATOM 2454 N N . GLU A 1 301 ? 12.272 20.800 -25.949 1.00 84.62 301 GLU A N 1
ATOM 2455 C CA . GLU A 1 301 ? 11.863 20.920 -24.551 1.00 84.62 301 GLU A CA 1
ATOM 2456 C C . GLU A 1 301 ? 10.707 19.952 -24.242 1.00 84.62 301 GLU A C 1
ATOM 2458 O O . GLU A 1 301 ? 9.640 20.054 -24.859 1.00 84.62 301 GLU A O 1
ATOM 2463 N N . PRO A 1 302 ? 10.876 19.006 -23.294 1.00 84.75 302 PRO A N 1
ATOM 2464 C CA . PRO A 1 302 ? 9.797 18.115 -22.885 1.00 84.75 302 PRO A CA 1
ATOM 2465 C C . PRO A 1 302 ? 8.697 18.888 -22.170 1.00 84.75 302 PRO A C 1
ATOM 2467 O O . PRO A 1 302 ? 8.925 19.529 -21.139 1.00 84.75 302 PRO A O 1
ATOM 2470 N N . THR A 1 303 ? 7.469 18.749 -22.654 1.00 90.56 303 THR A N 1
ATOM 2471 C CA . THR A 1 303 ? 6.302 19.215 -21.916 1.00 90.56 303 THR A CA 1
ATOM 2472 C C . THR A 1 303 ? 6.036 18.295 -20.715 1.00 90.56 303 THR A C 1
ATOM 2474 O O . THR A 1 303 ? 6.471 17.136 -20.675 1.00 90.56 303 THR A O 1
ATOM 2477 N N . PRO A 1 304 ? 5.283 18.758 -19.703 1.00 90.31 304 PRO A N 1
ATOM 2478 C CA . PRO A 1 304 ? 4.865 17.874 -18.623 1.00 90.31 304 PRO A CA 1
ATOM 2479 C C . PRO A 1 304 ? 4.032 16.675 -19.090 1.00 90.31 304 PRO A C 1
ATOM 2481 O O . PRO A 1 304 ? 4.095 15.619 -18.462 1.00 90.31 304 PRO A O 1
ATOM 2484 N N . GLU A 1 305 ? 3.270 16.816 -20.180 1.00 91.25 305 GLU A N 1
ATOM 2485 C CA . GLU A 1 305 ? 2.489 15.706 -20.732 1.00 91.25 305 GLU A CA 1
ATOM 2486 C C . GLU A 1 305 ? 3.397 14.648 -21.362 1.00 91.25 305 GLU A C 1
ATOM 2488 O O . GLU A 1 305 ? 3.171 13.463 -21.120 1.00 91.25 305 GLU A O 1
ATOM 2493 N N . ASP A 1 306 ? 4.478 15.053 -22.042 1.00 88.81 306 ASP A N 1
ATOM 2494 C CA . ASP A 1 306 ? 5.501 14.118 -22.530 1.00 88.81 306 ASP A CA 1
ATOM 2495 C C . ASP A 1 306 ? 6.074 13.318 -21.358 1.00 88.81 306 ASP A C 1
ATOM 2497 O O . ASP A 1 306 ? 6.125 12.090 -21.384 1.00 88.81 306 ASP A O 1
ATOM 2501 N N . CYS A 1 307 ? 6.405 13.995 -20.256 1.00 89.50 307 CYS A N 1
ATOM 2502 C CA . CYS A 1 307 ? 6.933 13.333 -19.068 1.00 89.50 307 CYS A CA 1
ATOM 2503 C C . CYS A 1 307 ? 5.935 12.323 -18.463 1.00 89.50 307 CYS A C 1
ATOM 2505 O O . CYS A 1 307 ? 6.320 11.207 -18.105 1.00 89.50 307 CYS A O 1
ATOM 2507 N N . PHE A 1 308 ? 4.645 12.670 -18.374 1.00 92.31 308 PHE A N 1
ATOM 2508 C CA . PHE A 1 308 ? 3.614 11.728 -17.925 1.00 92.31 308 PHE A CA 1
ATOM 2509 C C . PHE A 1 308 ? 3.420 10.565 -18.895 1.00 92.31 308 PHE A C 1
ATOM 2511 O O . PHE A 1 308 ? 3.234 9.432 -18.446 1.00 92.31 308 PHE A O 1
ATOM 2518 N N . PHE A 1 309 ? 3.468 10.812 -20.203 1.00 91.12 309 PHE A N 1
ATOM 2519 C CA . PHE A 1 309 ? 3.391 9.772 -21.221 1.00 91.12 309 PHE A CA 1
ATOM 2520 C C . PHE A 1 309 ? 4.530 8.755 -21.070 1.00 91.12 309 PHE A C 1
ATOM 2522 O O . PHE A 1 309 ? 4.280 7.545 -21.066 1.00 91.12 309 PHE A O 1
ATOM 2529 N N . LEU A 1 310 ? 5.760 9.224 -20.846 1.00 89.62 310 LEU A N 1
ATOM 2530 C CA . LEU A 1 310 ? 6.910 8.352 -20.613 1.00 89.62 310 LEU A CA 1
ATOM 2531 C C . LEU A 1 310 ? 6.758 7.521 -19.331 1.00 89.62 310 LEU A C 1
ATOM 2533 O O . LEU A 1 310 ? 6.997 6.312 -19.348 1.00 89.62 310 LEU A O 1
ATOM 2537 N N . LEU A 1 311 ? 6.291 8.129 -18.234 1.00 91.62 311 LEU A N 1
ATOM 2538 C CA . LEU A 1 311 ? 6.022 7.405 -16.988 1.00 91.62 311 LEU A CA 1
ATOM 2539 C C . LEU A 1 311 ? 4.914 6.354 -17.144 1.00 91.62 311 LEU A C 1
ATOM 2541 O O . LEU A 1 311 ? 5.060 5.236 -16.646 1.00 91.62 311 LEU A O 1
ATOM 2545 N N . ARG A 1 312 ? 3.822 6.676 -17.853 1.00 94.50 312 ARG A N 1
ATOM 2546 C CA . ARG A 1 312 ? 2.747 5.715 -18.166 1.00 94.50 312 ARG A CA 1
ATOM 2547 C C . ARG A 1 312 ? 3.276 4.558 -19.006 1.00 94.50 312 ARG A C 1
ATOM 2549 O O . ARG A 1 312 ? 2.957 3.408 -18.710 1.00 94.50 312 ARG A O 1
ATOM 2556 N N . SER A 1 313 ? 4.099 4.851 -20.011 1.00 91.56 313 SER A N 1
ATOM 2557 C CA . SER A 1 313 ? 4.705 3.844 -20.888 1.00 91.56 313 SER A CA 1
ATOM 2558 C C . SER A 1 313 ? 5.616 2.901 -20.105 1.00 91.56 313 SER A C 1
ATOM 2560 O O . SER A 1 313 ? 5.480 1.681 -20.209 1.00 91.56 313 SER A O 1
ATOM 2562 N N . TRP A 1 314 ? 6.476 3.450 -19.244 1.00 92.62 314 TRP A N 1
ATOM 2563 C CA . TRP A 1 314 ? 7.319 2.658 -18.352 1.00 92.62 314 TRP A CA 1
ATOM 2564 C C . TRP A 1 314 ? 6.493 1.766 -17.415 1.00 92.62 314 TRP A C 1
ATOM 2566 O O . TRP A 1 314 ? 6.727 0.557 -17.343 1.00 92.62 314 TRP A O 1
ATOM 2576 N N . LEU A 1 315 ? 5.503 2.348 -16.728 1.00 95.38 315 LEU A N 1
ATOM 2577 C CA . LEU A 1 315 ? 4.661 1.635 -15.768 1.00 95.38 315 LEU A CA 1
ATOM 2578 C C . LEU A 1 315 ? 3.899 0.492 -16.445 1.00 95.38 315 LEU A C 1
ATOM 2580 O O . LEU A 1 315 ? 3.882 -0.632 -15.946 1.00 95.38 315 LEU A O 1
ATOM 2584 N N . THR A 1 316 ? 3.325 0.768 -17.615 1.00 95.94 316 THR A N 1
ATOM 2585 C CA . THR A 1 316 ? 2.608 -0.218 -18.429 1.00 95.94 316 THR A CA 1
ATOM 2586 C C . THR A 1 316 ? 3.540 -1.341 -18.875 1.00 95.94 316 THR A C 1
ATOM 2588 O O . THR A 1 316 ? 3.191 -2.513 -18.747 1.00 95.94 316 THR A O 1
ATOM 2591 N N . GLY A 1 317 ? 4.753 -1.012 -19.333 1.00 94.94 317 GLY A N 1
ATOM 2592 C CA . GLY A 1 317 ? 5.768 -2.002 -19.697 1.00 94.94 317 GLY A CA 1
ATOM 2593 C C . GLY A 1 317 ? 6.135 -2.923 -18.531 1.00 94.94 317 GLY A C 1
ATOM 2594 O O . GLY A 1 317 ? 6.227 -4.137 -18.713 1.00 94.94 317 GLY A O 1
ATOM 2595 N N . LYS A 1 318 ? 6.272 -2.370 -17.319 1.00 95.38 318 LYS A N 1
ATOM 2596 C CA . LYS A 1 318 ? 6.550 -3.147 -16.103 1.00 95.38 318 LYS A CA 1
ATOM 2597 C C . LYS A 1 318 ? 5.401 -4.066 -15.719 1.00 95.38 318 LYS A C 1
ATOM 2599 O O . LYS A 1 318 ? 5.635 -5.252 -15.511 1.00 95.38 318 LYS A O 1
ATOM 2604 N N . ILE A 1 319 ? 4.176 -3.548 -15.671 1.00 97.06 319 ILE A N 1
ATOM 2605 C CA . ILE A 1 319 ? 2.992 -4.358 -15.366 1.00 97.06 319 ILE A CA 1
ATOM 2606 C C . ILE A 1 319 ? 2.871 -5.501 -16.379 1.00 97.06 319 ILE A C 1
ATOM 2608 O O . ILE A 1 319 ? 2.816 -6.665 -15.991 1.00 97.06 319 ILE A O 1
ATOM 2612 N N . ASN A 1 320 ? 2.943 -5.193 -17.676 1.00 96.44 320 ASN A N 1
ATOM 2613 C CA . ASN A 1 320 ? 2.844 -6.195 -18.736 1.00 96.44 320 ASN A CA 1
ATOM 2614 C C . ASN A 1 320 ? 3.951 -7.251 -18.662 1.00 96.44 320 ASN A C 1
ATOM 2616 O O . ASN A 1 320 ? 3.685 -8.415 -18.949 1.00 96.44 320 ASN A O 1
ATOM 2620 N N . PHE A 1 321 ? 5.174 -6.875 -18.274 1.00 95.44 321 PHE A N 1
ATOM 2621 C CA . PHE A 1 321 ? 6.262 -7.829 -18.073 1.00 95.44 321 PHE A CA 1
ATOM 2622 C C . PHE A 1 321 ? 5.893 -8.883 -17.023 1.00 95.44 321 PHE A C 1
ATOM 2624 O O . PHE A 1 321 ? 5.989 -10.071 -17.310 1.00 95.44 321 PHE A O 1
ATOM 2631 N N . TYR A 1 322 ? 5.419 -8.476 -15.843 1.00 95.62 322 TYR A N 1
ATOM 2632 C CA . TYR A 1 322 ? 5.065 -9.429 -14.786 1.00 95.62 322 TYR A CA 1
ATOM 2633 C C . TYR A 1 322 ? 3.790 -10.219 -15.089 1.00 95.62 322 TYR A C 1
ATOM 2635 O O . TYR A 1 322 ? 3.740 -11.408 -14.786 1.00 95.62 322 TYR A O 1
ATOM 2643 N N . LEU A 1 323 ? 2.793 -9.604 -15.734 1.00 95.56 323 LEU A N 1
ATOM 2644 C CA . LEU A 1 323 ? 1.584 -10.319 -16.147 1.00 95.56 323 LEU A CA 1
ATOM 2645 C C . LEU A 1 323 ? 1.899 -11.405 -17.188 1.00 95.56 323 LEU A C 1
ATOM 2647 O O . LEU A 1 323 ? 1.451 -12.533 -17.034 1.00 95.56 323 LEU A O 1
ATOM 2651 N N . ARG A 1 324 ? 2.734 -11.121 -18.199 1.00 95.31 324 ARG A N 1
ATOM 2652 C CA . ARG A 1 324 ? 3.129 -12.123 -19.213 1.00 95.31 324 ARG A CA 1
ATOM 2653 C C . ARG A 1 324 ? 3.923 -13.299 -18.646 1.00 95.31 324 ARG A C 1
ATOM 2655 O O . ARG A 1 324 ? 3.972 -14.341 -19.285 1.00 95.31 324 ARG A O 1
ATOM 2662 N N . GLN A 1 325 ? 4.607 -13.106 -17.520 1.00 93.38 325 GLN A N 1
ATOM 2663 C CA . GLN A 1 325 ? 5.508 -14.107 -16.940 1.00 93.38 325 GLN A CA 1
ATOM 2664 C C . GLN A 1 325 ? 4.819 -15.062 -15.965 1.00 93.38 325 GLN A C 1
ATOM 2666 O O . GLN A 1 325 ? 5.416 -16.078 -15.633 1.00 93.38 325 GLN A O 1
ATOM 2671 N N . GLY A 1 326 ? 3.621 -14.740 -15.476 1.00 91.81 326 GLY A N 1
ATOM 2672 C CA . GLY A 1 326 ? 2.973 -15.577 -14.466 1.00 91.81 326 GLY A CA 1
ATOM 2673 C C . GLY A 1 326 ? 1.483 -15.338 -14.285 1.00 91.81 326 GLY A C 1
ATOM 2674 O O . GLY A 1 326 ? 0.952 -15.712 -13.250 1.00 91.81 326 GLY A O 1
ATOM 2675 N N . VAL A 1 327 ? 0.798 -14.684 -15.226 1.00 94.31 327 VAL A N 1
ATOM 2676 C CA . VAL A 1 327 ? -0.666 -14.578 -15.219 1.00 94.31 327 VAL A CA 1
ATOM 2677 C C . VAL A 1 327 ? -1.210 -15.165 -16.507 1.00 94.31 327 VAL A C 1
ATOM 2679 O O . VAL A 1 327 ? -0.995 -14.628 -17.593 1.00 94.31 327 VAL A O 1
ATOM 2682 N N . SER A 1 328 ? -1.970 -16.241 -16.357 1.00 93.75 328 SER A N 1
ATOM 2683 C CA . SER A 1 328 ? -2.566 -16.970 -17.466 1.00 93.75 328 SER A CA 1
ATOM 2684 C C . SER A 1 328 ? -4.081 -16.727 -17.505 1.00 93.75 328 SER A C 1
ATOM 2686 O O . SER A 1 328 ? -4.734 -16.740 -16.455 1.00 93.75 328 SER A O 1
ATOM 2688 N N . PRO A 1 329 ? -4.681 -16.478 -18.684 1.00 93.69 329 PRO A N 1
ATOM 2689 C CA . PRO A 1 329 ? -6.130 -16.490 -18.814 1.00 93.69 329 PRO A CA 1
ATOM 2690 C C . PRO A 1 329 ? -6.648 -17.910 -18.557 1.00 93.69 329 PRO A C 1
ATOM 2692 O O . PRO A 1 329 ? -6.088 -18.889 -19.046 1.00 93.69 329 PRO A O 1
ATOM 2695 N N . PHE A 1 330 ? -7.723 -18.025 -17.787 1.00 90.75 330 PHE A N 1
ATOM 2696 C CA . PHE A 1 330 ? -8.308 -19.297 -17.386 1.00 90.75 330 PHE A CA 1
ATOM 2697 C C . PHE A 1 330 ? -9.832 -19.209 -17.427 1.00 90.75 330 PHE A C 1
ATOM 2699 O O . PHE A 1 330 ? -10.409 -18.199 -17.035 1.00 90.75 330 PHE A O 1
ATOM 2706 N N . ILE A 1 331 ? -10.495 -20.271 -17.873 1.00 89.38 331 ILE A N 1
ATOM 2707 C CA . ILE A 1 331 ? -11.954 -20.392 -17.816 1.00 89.38 331 ILE A CA 1
ATOM 2708 C C . ILE A 1 331 ? -12.273 -21.463 -16.782 1.00 89.38 331 ILE A C 1
ATOM 2710 O O . ILE A 1 331 ? -11.775 -22.584 -16.868 1.00 89.38 331 ILE A O 1
ATOM 2714 N N . THR A 1 332 ? -13.095 -21.119 -15.795 1.00 83.44 332 THR A N 1
ATOM 2715 C CA . THR A 1 332 ? -13.560 -22.085 -14.798 1.00 83.44 332 THR A CA 1
ATOM 2716 C C . THR A 1 332 ? -14.849 -22.747 -15.263 1.00 83.44 332 THR A C 1
ATOM 2718 O O . THR A 1 332 ? -15.746 -22.084 -15.773 1.00 83.44 332 THR A O 1
ATOM 2721 N N . TRP A 1 333 ? -14.962 -24.052 -15.033 1.00 82.69 333 TRP A N 1
ATOM 2722 C CA . TRP A 1 333 ? -16.186 -24.817 -15.276 1.00 82.69 333 TRP A CA 1
ATOM 2723 C C . TRP A 1 333 ? -17.302 -24.502 -14.265 1.00 82.69 333 TRP A C 1
ATOM 2725 O O . TRP A 1 333 ? -18.430 -24.943 -14.446 1.00 82.69 333 TRP A O 1
ATOM 2735 N N . ARG A 1 334 ? -16.998 -23.763 -13.185 1.00 80.31 334 ARG A N 1
ATOM 2736 C CA . ARG A 1 334 ? -17.976 -23.392 -12.146 1.00 80.31 334 ARG A CA 1
ATOM 2737 C C . ARG A 1 334 ? -18.874 -22.215 -12.521 1.00 80.31 334 ARG A C 1
ATOM 2739 O O . ARG A 1 334 ? -19.880 -22.008 -11.852 1.00 80.31 334 ARG A O 1
ATOM 2746 N N . ASP A 1 335 ? -18.495 -21.424 -13.520 1.00 78.88 335 ASP A N 1
ATOM 2747 C CA . ASP A 1 335 ? -19.331 -20.339 -14.029 1.00 78.88 335 ASP A CA 1
ATOM 2748 C C . ASP A 1 335 ? -20.056 -20.850 -15.275 1.00 78.88 335 ASP A C 1
ATOM 2750 O O . ASP A 1 335 ? -19.411 -21.177 -16.273 1.00 78.88 335 ASP A O 1
ATOM 2754 N N . GLU A 1 336 ? -21.388 -20.918 -15.219 1.00 86.25 336 GLU A N 1
ATOM 2755 C CA . GLU A 1 336 ? -22.240 -21.363 -16.333 1.00 86.25 336 GLU A CA 1
ATOM 2756 C C . GLU A 1 336 ? -21.996 -20.553 -17.619 1.00 86.25 336 GLU A C 1
ATOM 2758 O O . 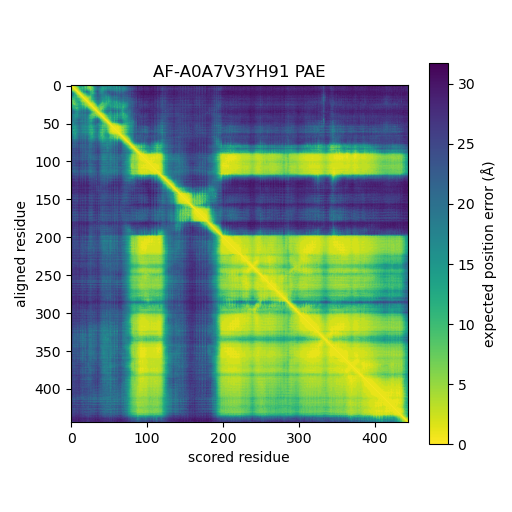GLU A 1 336 ? -22.250 -21.038 -18.719 1.00 86.25 336 GLU A O 1
ATOM 2763 N N . ASN A 1 337 ? -21.457 -19.335 -17.495 1.00 90.56 337 ASN A N 1
ATOM 2764 C CA . ASN A 1 337 ? -21.196 -18.440 -18.618 1.00 90.56 337 ASN A CA 1
ATOM 2765 C C . ASN A 1 337 ? -19.758 -18.518 -19.155 1.00 90.56 337 ASN A C 1
ATOM 2767 O O . ASN A 1 337 ? -19.388 -17.684 -19.981 1.00 90.56 337 ASN A O 1
ATOM 2771 N N . PHE A 1 338 ? -18.930 -19.464 -18.687 1.00 87.88 338 PHE A N 1
ATOM 2772 C CA . PHE A 1 338 ? -17.526 -19.612 -19.107 1.00 87.88 338 PHE A CA 1
ATOM 2773 C C . PHE A 1 338 ? -16.732 -18.297 -19.034 1.00 87.88 338 PHE A C 1
ATOM 2775 O O . PHE A 1 338 ? -15.915 -17.983 -19.906 1.00 87.88 338 PHE A O 1
ATOM 2782 N N . LYS A 1 339 ? -16.986 -17.494 -17.994 1.00 88.56 339 LYS A N 1
ATOM 2783 C CA . LYS A 1 339 ? -16.347 -16.188 -17.837 1.00 88.56 339 LYS A CA 1
ATOM 2784 C C . LYS A 1 339 ? -14.819 -16.353 -17.778 1.00 88.56 339 LYS A C 1
ATOM 2786 O O . LYS A 1 339 ? -14.333 -17.218 -17.047 1.00 88.56 339 LYS A O 1
ATOM 2791 N N . PRO A 1 340 ? -14.040 -15.545 -18.519 1.00 88.50 340 PRO A N 1
ATOM 2792 C CA . PRO A 1 340 ? -12.589 -15.582 -18.420 1.00 88.50 340 PRO A CA 1
ATOM 2793 C C . PRO A 1 340 ? -12.120 -14.954 -17.101 1.00 88.50 340 PRO A C 1
ATOM 2795 O O . PRO A 1 340 ? -12.601 -13.899 -16.680 1.00 88.50 340 PRO A O 1
ATOM 2798 N N . TYR A 1 341 ? -11.135 -15.591 -16.479 1.00 90.25 341 TYR A N 1
ATOM 2799 C CA . TYR A 1 341 ? -10.432 -15.146 -15.281 1.00 90.25 341 TYR A CA 1
ATOM 2800 C C . TYR A 1 341 ? -8.944 -14.991 -15.583 1.00 90.25 341 TYR A C 1
ATOM 2802 O O . TYR A 1 341 ? -8.402 -15.646 -16.469 1.00 90.25 341 TYR A O 1
ATOM 2810 N N . LEU A 1 342 ? -8.270 -14.133 -14.823 1.00 93.69 342 LEU A N 1
ATOM 2811 C CA . LEU A 1 342 ? -6.813 -14.038 -14.823 1.00 93.69 342 LEU A CA 1
ATOM 2812 C C . LEU A 1 342 ? -6.290 -14.799 -13.606 1.00 93.69 342 LEU A C 1
ATOM 2814 O O . LEU A 1 342 ? -6.558 -14.402 -12.470 1.00 93.69 342 LEU A O 1
ATOM 2818 N N . LEU A 1 343 ? -5.578 -15.899 -13.847 1.00 92.06 343 LEU A N 1
ATOM 2819 C CA . LEU A 1 343 ? -5.044 -16.768 -12.806 1.00 92.06 343 LEU A CA 1
ATOM 2820 C C . LEU A 1 343 ? -3.534 -16.535 -12.663 1.00 92.06 343 LEU A C 1
ATOM 2822 O O . LEU A 1 343 ? -2.784 -16.860 -13.586 1.00 92.06 343 LEU A O 1
ATOM 2826 N N . PRO A 1 344 ? -3.069 -15.965 -11.540 1.00 94.00 344 PRO A N 1
ATOM 2827 C CA . PRO A 1 344 ? -1.646 -15.877 -11.263 1.00 94.00 344 PRO A CA 1
ATOM 2828 C C . PRO A 1 344 ? -1.079 -17.246 -10.857 1.00 94.00 344 PRO A C 1
ATOM 2830 O O . PRO A 1 344 ? -1.713 -17.992 -10.111 1.00 94.00 344 PRO A O 1
ATOM 2833 N N . GLU A 1 345 ? 0.125 -17.553 -11.324 1.00 91.88 345 GLU A N 1
ATOM 2834 C CA . GLU A 1 345 ? 0.839 -18.815 -11.087 1.00 91.88 345 GLU A CA 1
ATOM 2835 C C . GLU A 1 345 ? 1.625 -18.809 -9.768 1.00 91.88 345 GLU A C 1
ATOM 2837 O O . GLU A 1 345 ? 2.010 -19.860 -9.247 1.00 91.88 345 GLU A O 1
ATOM 2842 N N . ASP A 1 346 ? 1.871 -17.618 -9.217 1.00 92.00 346 ASP A N 1
ATOM 2843 C CA . ASP A 1 346 ? 2.619 -17.424 -7.983 1.00 92.00 346 ASP A CA 1
ATOM 2844 C C . ASP A 1 346 ? 2.216 -16.143 -7.222 1.00 92.00 346 ASP A C 1
ATOM 2846 O O . ASP A 1 346 ? 1.337 -15.377 -7.627 1.00 92.00 346 ASP A O 1
ATOM 2850 N N . LEU A 1 347 ? 2.835 -15.919 -6.061 1.00 93.38 347 LEU A N 1
ATOM 2851 C CA . LEU A 1 347 ? 2.531 -14.776 -5.200 1.00 93.38 347 LEU A CA 1
ATOM 2852 C C . LEU A 1 347 ? 2.934 -13.446 -5.854 1.00 93.38 347 LEU A C 1
ATOM 2854 O O . LEU A 1 347 ? 2.234 -12.442 -5.712 1.00 93.38 347 LEU A O 1
ATOM 2858 N N . LEU A 1 348 ? 4.056 -13.430 -6.576 1.00 95.31 348 LEU A N 1
ATOM 2859 C CA . LEU A 1 348 ? 4.579 -12.240 -7.240 1.00 95.31 348 LEU A CA 1
ATOM 2860 C C . LEU A 1 348 ? 3.646 -11.756 -8.350 1.00 95.31 348 LEU A C 1
ATOM 2862 O O . LEU A 1 348 ? 3.228 -10.597 -8.342 1.00 95.31 348 LEU A O 1
ATOM 2866 N N . SER A 1 349 ? 3.300 -12.642 -9.279 1.00 95.06 349 SER A N 1
ATOM 2867 C CA . SER A 1 349 ? 2.351 -12.383 -10.364 1.00 95.06 349 SER A CA 1
ATOM 2868 C C . SER A 1 349 ? 0.990 -11.955 -9.824 1.00 95.06 349 SER A C 1
ATOM 2870 O O . SER A 1 349 ? 0.392 -11.010 -10.339 1.00 95.06 349 SER A O 1
ATOM 2872 N N . ALA A 1 350 ? 0.540 -12.547 -8.716 1.00 95.25 350 ALA A N 1
ATOM 2873 C CA . ALA A 1 350 ? -0.700 -12.144 -8.078 1.00 95.25 350 ALA A CA 1
ATOM 2874 C C . ALA A 1 350 ? -0.666 -10.717 -7.513 1.00 95.25 350 ALA A C 1
ATOM 2876 O O . ALA A 1 350 ? -1.634 -9.973 -7.673 1.00 95.25 350 ALA A O 1
ATOM 2877 N N . MET A 1 351 ? 0.438 -10.299 -6.886 1.00 96.94 351 MET A N 1
ATOM 2878 C CA . MET A 1 351 ? 0.597 -8.912 -6.435 1.00 96.94 351 MET A CA 1
ATOM 2879 C C . MET A 1 351 ? 0.623 -7.935 -7.617 1.00 96.94 351 MET A C 1
ATOM 2881 O O . MET A 1 351 ? -0.016 -6.885 -7.561 1.00 96.94 351 MET A O 1
ATOM 2885 N N . TRP A 1 352 ? 1.305 -8.280 -8.712 1.00 97.62 352 TRP A N 1
ATOM 2886 C CA . TRP A 1 352 ? 1.302 -7.455 -9.925 1.00 97.62 352 TRP A CA 1
ATOM 2887 C C . TRP A 1 352 ? -0.074 -7.381 -10.593 1.00 97.62 352 TRP A C 1
ATOM 2889 O O . TRP A 1 352 ? -0.442 -6.323 -11.099 1.00 97.62 352 TRP A O 1
ATOM 2899 N N . LEU A 1 353 ? -0.869 -8.450 -10.532 1.00 96.50 353 LEU A N 1
ATOM 2900 C CA . LEU A 1 353 ? -2.254 -8.459 -11.000 1.00 96.50 353 LEU A CA 1
ATOM 2901 C C . LEU A 1 353 ? -3.170 -7.583 -10.131 1.00 96.50 353 LEU A C 1
ATOM 2903 O O . LEU A 1 353 ? -3.984 -6.826 -10.658 1.00 96.50 353 LEU A O 1
ATOM 2907 N N . GLN A 1 354 ? -3.003 -7.606 -8.806 1.00 96.12 354 GLN A N 1
ATOM 2908 C CA . GLN A 1 354 ? -3.704 -6.672 -7.913 1.00 96.12 354 GLN A CA 1
ATOM 2909 C C . GLN A 1 354 ? -3.335 -5.215 -8.215 1.00 96.12 354 GLN A C 1
ATOM 2911 O O . GLN A 1 354 ? -4.209 -4.348 -8.265 1.00 96.12 354 GLN A O 1
ATOM 2916 N N . PHE A 1 355 ? -2.048 -4.952 -8.453 1.00 97.75 355 PHE A N 1
ATOM 2917 C CA . PHE A 1 355 ? -1.575 -3.626 -8.827 1.00 97.75 355 PHE A CA 1
ATOM 2918 C C . PHE A 1 355 ? -2.136 -3.180 -10.184 1.00 97.75 355 PHE A C 1
ATOM 2920 O O . PHE A 1 355 ? -2.604 -2.049 -10.303 1.00 97.75 355 PHE A O 1
ATOM 2927 N N . TYR A 1 356 ? -2.179 -4.075 -11.176 1.00 97.75 356 TYR A N 1
ATOM 2928 C CA . TYR A 1 356 ? -2.834 -3.834 -12.463 1.00 97.75 356 TYR A CA 1
ATOM 2929 C C . TYR A 1 356 ? -4.281 -3.371 -12.275 1.00 97.75 356 TYR A C 1
ATOM 2931 O O . TYR A 1 356 ? -4.638 -2.308 -12.782 1.00 97.75 356 TYR A O 1
ATOM 2939 N N . PHE A 1 357 ? -5.084 -4.092 -11.481 1.00 96.88 357 PHE A N 1
ATOM 2940 C CA . PHE A 1 357 ? -6.474 -3.708 -11.217 1.00 96.88 357 PHE A CA 1
ATOM 2941 C C . PHE A 1 357 ? -6.605 -2.337 -10.550 1.00 96.88 357 PHE A C 1
ATOM 2943 O O . PHE A 1 357 ? -7.581 -1.626 -10.793 1.00 96.88 357 PHE A O 1
ATOM 2950 N N . TRP A 1 358 ? -5.625 -1.925 -9.743 1.00 97.19 358 TRP A N 1
ATOM 2951 C CA . TRP A 1 358 ? -5.611 -0.564 -9.218 1.00 97.19 358 TRP A CA 1
ATOM 2952 C C . TRP A 1 358 ? -5.363 0.482 -10.305 1.00 97.19 358 TRP A C 1
ATOM 2954 O O . TRP A 1 358 ? -6.044 1.507 -10.344 1.00 97.19 358 TRP A O 1
ATOM 2964 N N . VAL A 1 359 ? -4.378 0.228 -11.168 1.00 97.38 359 VAL A N 1
ATOM 2965 C CA . VAL A 1 359 ? -3.959 1.152 -12.228 1.00 97.38 359 VAL A CA 1
ATOM 2966 C C . VAL A 1 359 ? -5.072 1.360 -13.253 1.00 97.38 359 VAL A C 1
ATOM 2968 O O . VAL A 1 359 ? -5.307 2.493 -13.667 1.00 97.38 359 VAL A O 1
ATOM 2971 N N . VAL A 1 360 ? -5.810 0.303 -13.610 1.00 97.06 360 VAL A N 1
ATOM 2972 C CA . VAL A 1 360 ? -6.958 0.411 -14.531 1.00 97.06 360 VAL A CA 1
ATOM 2973 C C . VAL A 1 360 ? -8.236 0.940 -13.867 1.00 97.06 360 VAL A C 1
ATOM 2975 O O . VAL A 1 360 ? -9.215 1.211 -14.552 1.00 97.06 360 VAL A O 1
ATOM 2978 N N . GLY A 1 361 ? -8.238 1.131 -12.543 1.00 95.94 361 GLY A N 1
ATOM 2979 C CA . GLY A 1 361 ? -9.369 1.695 -11.800 1.00 95.94 361 GLY A CA 1
ATOM 2980 C C . GLY A 1 361 ? -10.471 0.700 -11.417 1.00 95.94 361 GLY A C 1
ATOM 2981 O O . GLY A 1 361 ? -11.435 1.107 -10.768 1.00 95.94 361 GLY A O 1
ATOM 2982 N N . GLU A 1 362 ? -10.301 -0.585 -11.743 1.00 95.62 362 GLU A N 1
ATOM 2983 C CA . GLU A 1 362 ? -11.183 -1.689 -11.327 1.00 95.62 362 GLU A CA 1
ATOM 2984 C C . GLU A 1 362 ? -11.184 -1.878 -9.807 1.00 95.62 362 GLU A C 1
ATOM 2986 O O . GLU A 1 362 ? -12.189 -2.259 -9.210 1.00 95.62 362 GLU A O 1
ATOM 2991 N N . LYS A 1 363 ? -10.051 -1.581 -9.159 1.00 95.69 363 LYS A N 1
ATOM 2992 C CA . LYS A 1 363 ? -9.912 -1.613 -7.704 1.00 95.69 363 LYS A CA 1
ATOM 2993 C C . LYS A 1 363 ? -9.530 -0.256 -7.141 1.00 95.69 363 LYS A C 1
ATOM 2995 O O . LYS A 1 363 ? -8.709 0.471 -7.698 1.00 95.69 363 LYS A O 1
ATOM 3000 N N . LYS A 1 364 ? -10.110 0.091 -5.992 1.00 95.62 364 LYS A N 1
ATOM 3001 C CA . LYS A 1 364 ? -9.832 1.338 -5.271 1.00 95.62 364 LYS A CA 1
ATOM 3002 C C . LYS A 1 364 ? -9.272 1.014 -3.900 1.00 95.62 364 LYS A C 1
ATOM 3004 O O . LYS A 1 364 ? -9.878 0.266 -3.146 1.00 95.62 364 LYS A O 1
ATOM 3009 N N . PHE A 1 365 ? -8.160 1.650 -3.549 1.00 95.75 365 PHE A N 1
ATOM 3010 C CA . PHE A 1 365 ? -7.505 1.454 -2.260 1.00 95.75 365 PHE A CA 1
ATOM 3011 C C . PHE A 1 365 ? -7.377 2.772 -1.505 1.00 95.75 365 PHE A C 1
ATOM 3013 O O . PHE A 1 365 ? -7.030 3.806 -2.086 1.00 95.75 365 PHE A O 1
ATOM 3020 N N . LYS A 1 366 ? -7.652 2.734 -0.200 1.00 95.81 366 LYS A N 1
ATOM 3021 C CA . LYS A 1 366 ? -7.461 3.862 0.722 1.00 95.81 366 LYS A CA 1
ATOM 3022 C C . LYS A 1 366 ? -6.828 3.376 2.021 1.00 95.81 366 LYS A C 1
ATOM 3024 O O . LYS A 1 366 ? -7.038 2.238 2.435 1.00 95.81 366 LYS A O 1
ATOM 3029 N N . ARG A 1 367 ? -6.085 4.263 2.683 1.00 95.94 367 ARG A N 1
ATOM 3030 C CA . ARG A 1 367 ? -5.620 4.044 4.056 1.00 95.94 367 ARG A CA 1
ATOM 3031 C C . ARG A 1 367 ? -6.712 4.419 5.048 1.00 95.94 367 ARG A C 1
ATOM 3033 O O . ARG A 1 367 ? -7.398 5.425 4.877 1.00 95.94 367 ARG A O 1
ATOM 3040 N N . CYS A 1 368 ? -6.841 3.632 6.107 1.00 97.38 368 CYS A N 1
ATOM 3041 C CA . CYS A 1 368 ? -7.667 3.990 7.252 1.00 97.38 368 CYS A CA 1
ATOM 3042 C C . CYS A 1 368 ? -7.041 5.166 8.015 1.00 97.38 368 CYS A C 1
ATOM 3044 O O . CYS A 1 368 ? -5.893 5.082 8.447 1.00 97.38 368 CYS A O 1
ATOM 3046 N N . ALA A 1 369 ? -7.819 6.217 8.274 1.00 97.25 369 ALA A N 1
ATOM 3047 C CA . ALA A 1 369 ? -7.369 7.413 8.989 1.00 97.25 369 ALA A CA 1
ATOM 3048 C C . ALA A 1 369 ? -6.979 7.164 10.462 1.00 97.25 369 ALA A C 1
ATOM 3050 O O . ALA A 1 369 ? -6.356 8.020 11.078 1.00 97.25 369 ALA A O 1
ATOM 3051 N N . ILE A 1 370 ? -7.350 6.012 11.041 1.00 97.19 370 ILE A N 1
ATOM 3052 C CA . ILE A 1 370 ? -7.033 5.662 12.437 1.00 97.19 370 ILE A CA 1
ATOM 3053 C C . ILE A 1 370 ? -5.795 4.764 12.530 1.00 97.19 370 ILE A C 1
ATOM 3055 O O . ILE A 1 370 ? -4.903 5.044 13.321 1.00 97.19 370 ILE A O 1
ATOM 3059 N N . CYS A 1 371 ? -5.751 3.655 11.784 1.00 96.38 371 CYS A N 1
ATOM 3060 C CA . CYS A 1 371 ? -4.670 2.669 11.915 1.00 96.38 371 CYS A CA 1
ATOM 3061 C C . CYS A 1 371 ? -3.638 2.718 10.782 1.00 96.38 371 CYS A C 1
ATOM 3063 O O . CYS A 1 371 ? -2.686 1.948 10.814 1.00 96.38 371 CYS A O 1
ATOM 3065 N N . GLY A 1 372 ? -3.844 3.548 9.754 1.00 95.31 372 GLY A N 1
ATOM 3066 C CA . GLY A 1 372 ? -2.923 3.714 8.626 1.00 95.31 372 GLY A CA 1
ATOM 3067 C C . GLY A 1 372 ? -2.838 2.533 7.652 1.00 95.31 372 GLY A C 1
ATOM 3068 O O . GLY A 1 372 ? -2.200 2.672 6.610 1.00 95.31 372 GLY A O 1
ATOM 3069 N N . LEU A 1 373 ? -3.475 1.396 7.959 1.00 94.31 373 LEU A N 1
ATOM 3070 C CA . LEU A 1 373 ? -3.481 0.201 7.108 1.00 94.31 373 LEU A CA 1
ATOM 3071 C C . LEU A 1 373 ? -4.356 0.406 5.861 1.00 94.31 373 LEU A C 1
ATOM 3073 O O . LEU A 1 373 ? -5.355 1.131 5.906 1.00 94.31 373 LEU A O 1
ATOM 3077 N N . TRP A 1 374 ? -3.962 -0.249 4.770 1.00 95.62 374 TRP A N 1
ATOM 3078 C CA . TRP A 1 374 ? -4.656 -0.247 3.483 1.00 95.62 374 TRP A CA 1
ATOM 3079 C C . TRP A 1 374 ? -5.896 -1.136 3.474 1.00 95.62 374 TRP A C 1
ATOM 3081 O O . TRP A 1 374 ? -5.895 -2.212 4.069 1.00 95.62 374 TRP A O 1
ATOM 3091 N N . GLU A 1 375 ? -6.894 -0.724 2.696 1.00 95.56 375 GLU A N 1
ATOM 3092 C CA . GLU A 1 375 ? -8.151 -1.442 2.499 1.00 95.56 375 GLU A CA 1
ATOM 3093 C C . GLU A 1 375 ? -8.644 -1.299 1.056 1.00 95.56 375 GLU A C 1
ATOM 3095 O O . GLU A 1 375 ? -8.530 -0.220 0.463 1.00 95.56 375 GLU A O 1
ATOM 3100 N N . ASP A 1 376 ? -9.238 -2.371 0.524 1.00 95.75 376 ASP A N 1
ATOM 3101 C CA . ASP A 1 376 ? -10.041 -2.323 -0.699 1.00 95.75 376 ASP A CA 1
ATOM 3102 C C . ASP A 1 376 ? -11.383 -1.621 -0.407 1.00 95.75 376 ASP A C 1
ATOM 3104 O O . ASP A 1 376 ? -12.197 -2.044 0.423 1.00 95.75 376 ASP A O 1
ATOM 3108 N N . VAL A 1 377 ? -11.591 -0.490 -1.071 1.00 96.31 377 VAL A N 1
ATOM 3109 C CA . VAL A 1 377 ? -12.772 0.369 -0.948 1.00 96.31 377 VAL A CA 1
ATOM 3110 C C . VAL A 1 377 ? -13.581 0.422 -2.241 1.00 96.31 377 VAL A C 1
ATOM 3112 O O . VAL A 1 377 ? -14.369 1.347 -2.417 1.00 96.31 377 VAL A O 1
ATOM 3115 N N . THR A 1 378 ? -13.384 -0.542 -3.143 1.00 95.25 378 THR A N 1
ATOM 3116 C CA . THR A 1 378 ? -14.063 -0.602 -4.448 1.00 95.25 378 THR A CA 1
ATOM 3117 C C . THR A 1 378 ? -15.581 -0.541 -4.297 1.00 95.25 378 THR A C 1
ATOM 3119 O O . THR A 1 378 ? -16.211 0.329 -4.893 1.00 95.25 378 THR A O 1
ATOM 3122 N N . ASP A 1 379 ? -16.134 -1.364 -3.401 1.00 95.25 379 ASP A N 1
ATOM 3123 C CA . ASP A 1 379 ? -17.579 -1.455 -3.139 1.00 95.25 379 ASP A CA 1
ATOM 3124 C C . ASP A 1 379 ? -18.044 -0.562 -1.976 1.00 95.25 379 ASP A C 1
ATOM 3126 O O . ASP A 1 379 ? -19.156 -0.699 -1.462 1.00 95.25 379 ASP A O 1
ATOM 3130 N N . LYS A 1 380 ? -17.181 0.341 -1.495 1.00 95.50 380 LYS A N 1
ATOM 3131 C C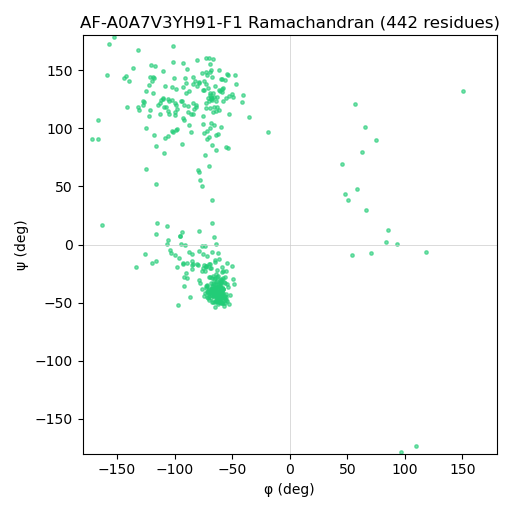A . LYS A 1 380 ? -17.491 1.223 -0.362 1.00 95.50 380 LYS A CA 1
ATOM 3132 C C . LYS A 1 380 ? -17.849 2.617 -0.847 1.00 95.50 380 LYS A C 1
ATOM 3134 O O . LYS A 1 380 ? -17.454 3.062 -1.922 1.00 95.50 380 LYS A O 1
ATOM 3139 N N . THR A 1 381 ? -18.586 3.344 -0.013 1.00 95.00 381 THR A N 1
ATOM 3140 C CA . THR A 1 381 ? -18.955 4.727 -0.315 1.00 95.00 381 THR A CA 1
ATOM 3141 C C . THR A 1 381 ? -17.710 5.607 -0.455 1.00 95.00 381 THR A C 1
ATOM 3143 O O . THR A 1 381 ? -16.685 5.395 0.201 1.00 95.00 381 THR A O 1
ATOM 3146 N N . SER A 1 382 ? -17.800 6.651 -1.282 1.00 91.94 382 SER A N 1
ATOM 3147 C CA . SER A 1 382 ? -16.717 7.630 -1.461 1.00 91.94 382 SER A CA 1
ATOM 3148 C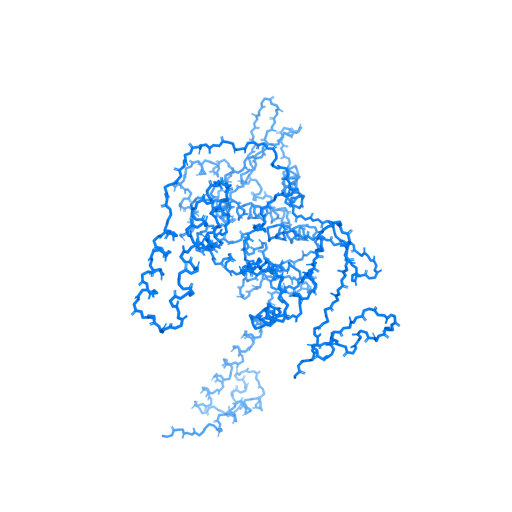 C . SER A 1 382 ? -16.279 8.280 -0.138 1.00 91.94 382 SER A C 1
ATOM 3150 O O . SER A 1 382 ? -15.100 8.605 0.017 1.00 91.94 382 SER A O 1
ATOM 3152 N N . ALA A 1 383 ? -17.198 8.377 0.830 1.00 94.69 383 ALA A N 1
ATOM 3153 C CA . ALA A 1 383 ? -16.992 8.884 2.186 1.00 94.69 383 ALA A CA 1
ATOM 3154 C C . ALA A 1 383 ? -16.266 7.911 3.138 1.00 94.69 383 ALA A C 1
ATOM 3156 O O . ALA A 1 383 ? -16.035 8.252 4.298 1.00 94.69 383 ALA A O 1
ATOM 3157 N N . TRP A 1 384 ? -15.904 6.702 2.696 1.00 96.69 384 TRP A N 1
ATOM 3158 C CA . TRP A 1 384 ? -15.148 5.775 3.534 1.00 96.69 384 TRP A CA 1
ATOM 3159 C C . TRP A 1 384 ? -13.769 6.349 3.896 1.00 96.69 384 TRP A C 1
ATOM 3161 O O . TRP A 1 384 ? -12.992 6.733 3.015 1.00 96.69 384 TRP A O 1
ATOM 3171 N N . THR A 1 385 ? -13.471 6.374 5.199 1.00 96.69 385 THR A N 1
ATOM 3172 C CA . THR A 1 385 ? -12.206 6.879 5.767 1.00 96.69 385 THR A CA 1
ATOM 3173 C C . THR A 1 385 ? -11.586 5.962 6.821 1.00 96.69 385 THR A C 1
ATOM 3175 O O . THR A 1 385 ? -10.402 6.099 7.119 1.00 96.69 385 THR A O 1
ATOM 3178 N N . VAL A 1 386 ? -12.348 5.039 7.419 1.00 97.19 386 VAL A N 1
ATOM 3179 C CA . VAL A 1 386 ? -11.898 4.230 8.563 1.00 97.19 386 VAL A CA 1
ATOM 3180 C C . VAL A 1 386 ? -12.413 2.795 8.496 1.00 97.19 386 VAL A C 1
ATOM 3182 O O . VAL A 1 386 ? -13.551 2.549 8.090 1.00 97.19 386 VAL A O 1
ATOM 3185 N N . HIS A 1 387 ? -11.609 1.834 8.963 1.00 96.38 387 HIS A N 1
ATOM 3186 C CA . HIS A 1 387 ? -12.082 0.460 9.150 1.00 96.38 387 HIS A CA 1
ATOM 3187 C C . HIS A 1 387 ? -13.258 0.420 10.135 1.00 96.38 387 HIS A C 1
ATOM 3189 O O . HIS A 1 387 ? -13.209 1.125 11.152 1.00 96.38 387 HIS A O 1
ATOM 3195 N N . PRO A 1 388 ? -14.265 -0.443 9.908 1.00 95.00 388 PRO A N 1
ATOM 3196 C CA . PRO A 1 388 ? -15.368 -0.632 10.847 1.00 95.00 388 PRO A CA 1
ATOM 3197 C C . PRO A 1 388 ? -14.887 -0.926 12.273 1.00 95.00 388 PRO A C 1
ATOM 3199 O O . PRO A 1 388 ? -15.347 -0.294 13.220 1.00 95.00 388 PRO A O 1
ATOM 3202 N N . GLU A 1 389 ? -13.886 -1.794 12.432 1.00 95.31 389 GLU A N 1
ATOM 3203 C CA . GLU A 1 389 ? -13.313 -2.128 13.743 1.00 95.31 389 GLU A CA 1
ATOM 3204 C C . GLU A 1 389 ? -12.608 -0.944 14.410 1.00 95.31 389 GLU A C 1
ATOM 3206 O O . GLU A 1 389 ? -12.734 -0.732 15.615 1.00 95.31 389 GLU A O 1
ATOM 3211 N N . CYS A 1 390 ? -11.892 -0.128 13.632 1.00 96.69 390 CYS A N 1
ATOM 3212 C CA . CYS A 1 390 ? -11.262 1.088 14.140 1.00 96.69 390 CYS A CA 1
ATOM 3213 C C . CYS A 1 390 ? -12.315 2.105 14.597 1.00 96.69 390 CYS A C 1
ATOM 3215 O O . CYS A 1 390 ? -12.184 2.684 15.677 1.00 96.69 390 CYS A O 1
ATOM 3217 N N . ALA A 1 391 ? -13.389 2.279 13.822 1.00 96.25 391 ALA A N 1
ATOM 3218 C CA . ALA A 1 391 ? -14.509 3.135 14.196 1.00 96.25 391 ALA A CA 1
ATOM 3219 C C . ALA A 1 391 ? -15.201 2.638 15.475 1.00 96.25 391 ALA A C 1
ATOM 3221 O O . ALA A 1 391 ? -15.469 3.435 16.376 1.00 96.25 391 ALA A O 1
ATOM 3222 N N . LEU A 1 392 ? -15.443 1.327 15.590 1.00 96.81 392 LEU A N 1
ATOM 3223 C CA . LEU A 1 392 ? -16.009 0.705 16.788 1.00 96.81 392 LEU A CA 1
ATOM 3224 C C . LEU A 1 392 ? -15.103 0.900 18.004 1.00 96.81 392 LEU A C 1
ATO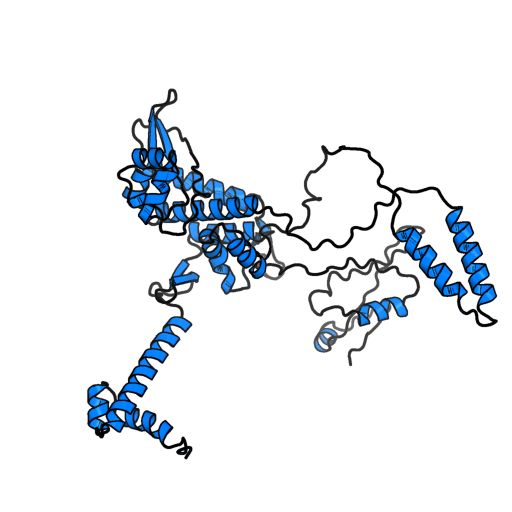M 3226 O O . LEU A 1 392 ? -15.590 1.309 19.054 1.00 96.81 392 LEU A O 1
ATOM 3230 N N . ARG A 1 393 ? -13.788 0.708 17.858 1.00 96.88 393 ARG A N 1
ATOM 3231 C CA . ARG A 1 393 ? -12.810 0.918 18.935 1.00 96.88 393 ARG A CA 1
ATOM 3232 C C . ARG A 1 393 ? -12.809 2.363 19.436 1.00 96.88 393 ARG A C 1
ATOM 3234 O O . ARG A 1 393 ? -12.796 2.585 20.643 1.00 96.88 393 ARG A O 1
ATOM 3241 N N . VAL A 1 394 ? -12.865 3.346 18.533 1.00 97.19 394 VAL A N 1
ATOM 3242 C CA . VAL A 1 394 ? -12.946 4.770 18.908 1.00 97.19 394 VAL A CA 1
ATOM 3243 C C . VAL A 1 394 ? -14.273 5.093 19.595 1.00 97.19 394 VAL A C 1
ATOM 3245 O O . VAL A 1 394 ? -14.279 5.791 20.608 1.00 97.19 394 VAL A O 1
ATOM 3248 N N . ARG A 1 395 ? -15.400 4.569 19.096 1.00 96.94 395 ARG A N 1
ATOM 3249 C CA . ARG A 1 395 ? -16.714 4.745 19.740 1.00 96.94 395 ARG A CA 1
ATOM 3250 C C . ARG A 1 395 ? -16.745 4.116 21.131 1.00 96.94 395 ARG A C 1
ATOM 3252 O O . ARG A 1 395 ? -17.210 4.762 22.065 1.00 96.94 395 ARG A O 1
ATOM 3259 N N . ALA A 1 396 ? -16.215 2.902 21.270 1.00 96.75 396 ALA A N 1
ATOM 3260 C CA . ALA A 1 396 ? -16.115 2.198 22.541 1.00 96.75 396 ALA A CA 1
ATOM 3261 C C . ALA A 1 396 ? -15.245 2.979 23.531 1.00 96.75 396 ALA A C 1
ATOM 3263 O O . ALA A 1 396 ? -15.674 3.212 24.653 1.00 96.75 396 ALA A O 1
ATOM 3264 N N . ARG A 1 397 ? -14.077 3.479 23.105 1.00 97.06 397 ARG A N 1
ATOM 3265 C CA . ARG A 1 397 ? -13.214 4.326 23.942 1.00 97.06 397 ARG A CA 1
ATOM 3266 C C . ARG A 1 397 ? -13.947 5.571 24.446 1.00 97.06 397 ARG A C 1
ATOM 3268 O O . ARG A 1 397 ? -14.030 5.758 25.652 1.00 97.06 397 ARG A O 1
ATOM 3275 N N . LYS A 1 398 ? -14.554 6.355 23.545 1.00 97.06 398 LYS A N 1
ATOM 3276 C CA . LYS A 1 398 ? -15.335 7.552 23.915 1.00 97.06 398 LYS A CA 1
ATOM 3277 C C . LYS A 1 398 ? -16.495 7.219 24.853 1.00 97.06 398 LYS A C 1
ATOM 3279 O O . LYS A 1 398 ? -16.832 8.000 25.735 1.00 97.06 398 LYS A O 1
ATOM 3284 N N . TYR A 1 399 ? -17.134 6.069 24.651 1.00 96.12 399 TYR A N 1
ATOM 3285 C CA . TYR A 1 399 ? -18.179 5.582 25.541 1.00 96.12 399 TYR A CA 1
ATOM 3286 C C . TYR A 1 399 ? -17.625 5.274 26.937 1.00 96.12 399 TYR A C 1
ATOM 3288 O O . TYR A 1 399 ? -18.177 5.757 27.922 1.00 96.12 399 TYR A O 1
ATOM 3296 N N . TYR A 1 400 ? -16.523 4.527 27.031 1.00 95.88 400 TYR A N 1
ATOM 3297 C CA . TYR A 1 400 ? -15.896 4.191 28.309 1.00 95.88 400 TYR A CA 1
ATOM 3298 C C . TYR A 1 400 ? -15.355 5.417 29.040 1.00 95.88 400 TYR A C 1
ATOM 3300 O O . TYR A 1 400 ? -15.508 5.487 30.253 1.00 95.88 400 TYR A O 1
ATOM 3308 N N . GLU A 1 401 ? -14.801 6.400 28.330 1.00 97.44 401 GLU A N 1
ATOM 3309 C CA . GLU A 1 401 ? -14.395 7.690 28.902 1.00 97.44 401 GLU A CA 1
ATOM 3310 C C . GLU A 1 401 ? -15.592 8.402 29.539 1.00 97.44 401 GLU A C 1
ATOM 3312 O O . GLU A 1 401 ? -15.531 8.760 30.709 1.00 97.44 401 GLU A O 1
ATOM 3317 N N . LYS A 1 402 ? -16.731 8.496 28.839 1.00 97.12 402 LYS A N 1
ATOM 3318 C CA . LYS A 1 402 ? -17.958 9.084 29.406 1.00 97.12 402 LYS A CA 1
ATOM 3319 C C . LYS A 1 402 ? -18.472 8.323 30.623 1.00 97.12 402 LYS A C 1
ATOM 3321 O O . LYS A 1 402 ? -18.907 8.938 31.590 1.00 97.12 402 LYS A O 1
ATOM 3326 N N . VAL A 1 403 ? -18.433 6.991 30.583 1.00 96.38 403 VAL A N 1
ATOM 3327 C CA . VAL A 1 403 ? -18.813 6.153 31.729 1.00 96.38 403 VAL A CA 1
ATOM 3328 C C . VAL A 1 403 ? -17.853 6.373 32.900 1.00 96.38 403 VAL A C 1
ATOM 3330 O O . VAL A 1 403 ? -18.301 6.439 34.040 1.00 96.38 403 VAL A O 1
ATOM 3333 N N . LYS A 1 404 ? -16.549 6.507 32.639 1.00 96.62 404 LYS A N 1
ATOM 3334 C CA . LYS A 1 404 ? -15.536 6.791 33.659 1.00 96.62 404 LYS A CA 1
ATOM 3335 C C . LYS A 1 404 ? -15.780 8.158 34.304 1.00 96.62 404 LYS A C 1
ATOM 3337 O O . LYS A 1 404 ? -15.893 8.214 35.521 1.00 96.62 404 LYS A O 1
ATOM 3342 N N . THR A 1 405 ? -15.986 9.205 33.507 1.00 97.50 405 THR A N 1
ATOM 3343 C CA . THR A 1 405 ? -16.302 10.553 34.004 1.00 97.50 405 THR A CA 1
ATOM 3344 C C . THR A 1 405 ? -17.607 10.577 34.801 1.00 97.50 405 THR A C 1
ATOM 3346 O O . THR A 1 405 ? -17.651 11.163 35.874 1.00 97.50 405 THR A O 1
ATOM 3349 N N . ALA A 1 406 ? -18.658 9.879 34.347 1.00 97.31 406 ALA A N 1
ATOM 3350 C CA . ALA A 1 406 ? -19.905 9.757 35.110 1.00 97.31 406 ALA A CA 1
ATOM 3351 C C . ALA A 1 406 ? -19.680 9.135 36.499 1.00 97.31 406 ALA A C 1
ATOM 3353 O O . ALA A 1 406 ? -20.301 9.544 37.474 1.00 97.31 406 ALA A O 1
ATOM 3354 N N . ARG A 1 407 ? -18.787 8.140 36.590 1.00 95.00 407 ARG A N 1
ATOM 3355 C CA . ARG A 1 407 ? -18.439 7.473 37.853 1.00 95.00 407 ARG A CA 1
ATOM 3356 C C . ARG A 1 407 ? -17.633 8.372 38.778 1.00 95.00 407 ARG A C 1
ATOM 3358 O O . ARG A 1 407 ? -17.865 8.337 39.978 1.00 95.00 407 ARG A O 1
ATOM 3365 N N . GLU A 1 408 ? -16.686 9.124 38.232 1.00 96.69 408 GLU A N 1
ATOM 3366 C CA . GLU A 1 408 ? -15.873 10.079 38.990 1.00 96.69 408 GLU A CA 1
ATOM 3367 C C . GLU A 1 408 ? -16.767 11.177 39.585 1.00 96.69 408 GLU A C 1
ATOM 3369 O O . GLU A 1 408 ? -16.808 11.317 40.802 1.00 96.69 408 GLU A O 1
ATOM 3374 N N . LEU A 1 409 ? -17.612 11.817 38.769 1.00 97.19 409 LEU A N 1
ATOM 3375 C CA . LEU A 1 409 ? -18.558 12.839 39.236 1.00 97.19 409 LEU A CA 1
ATOM 3376 C C . LEU A 1 409 ? -19.562 12.298 40.268 1.00 97.19 409 LEU A C 1
ATOM 3378 O O . LEU A 1 409 ? -19.904 12.983 41.228 1.00 97.19 409 LEU A O 1
ATOM 3382 N N . TYR A 1 410 ? -20.022 11.053 40.107 1.00 96.25 410 TYR A N 1
ATOM 3383 C CA . TYR A 1 410 ? -20.901 10.423 41.094 1.00 96.25 410 TYR A CA 1
ATOM 3384 C C . TYR A 1 410 ? -20.196 10.190 42.438 1.00 96.25 410 TYR A C 1
ATOM 3386 O O . TYR A 1 410 ? -20.792 10.412 43.488 1.00 96.25 410 TYR A O 1
ATOM 3394 N N . ARG A 1 411 ? -18.917 9.783 42.425 1.00 95.06 411 ARG A N 1
ATOM 3395 C CA . ARG A 1 411 ? -18.103 9.643 43.649 1.00 95.06 411 ARG A CA 1
ATOM 3396 C C . ARG A 1 411 ? -17.845 10.981 44.336 1.00 95.06 411 ARG A C 1
ATOM 3398 O O . ARG A 1 411 ? -17.726 11.012 45.552 1.00 95.06 411 ARG A O 1
ATOM 3405 N N . GLU A 1 412 ? -17.797 12.067 43.573 1.00 97.38 412 GLU A N 1
ATOM 3406 C CA . GLU A 1 412 ? -17.723 13.440 44.090 1.00 97.38 412 GLU A CA 1
ATOM 3407 C C . GLU A 1 412 ? -19.057 13.937 44.684 1.00 97.38 412 GLU A C 1
ATOM 3409 O O . GLU A 1 412 ? -19.132 15.061 45.174 1.00 97.38 412 GLU A O 1
ATOM 3414 N N . GLY A 1 413 ? -20.116 13.118 44.658 1.00 97.19 413 GLY A N 1
ATOM 3415 C CA . GLY A 1 413 ? -21.419 13.440 45.242 1.00 97.19 413 GLY A CA 1
ATOM 3416 C C . GLY A 1 413 ? -22.349 14.242 44.330 1.00 97.19 413 GLY A C 1
ATOM 3417 O O . GLY A 1 413 ? -23.361 14.752 44.808 1.00 97.19 413 GLY A O 1
ATOM 3418 N N . LYS A 1 414 ? -22.041 14.362 43.031 1.00 97.88 414 LYS A N 1
ATOM 3419 C CA . LYS A 1 414 ? -22.915 15.045 42.061 1.00 97.88 414 LYS A CA 1
ATOM 3420 C C . LYS A 1 414 ? -24.221 14.283 41.829 1.00 97.88 414 LYS A C 1
ATOM 3422 O O . LYS A 1 414 ? -24.232 13.048 41.791 1.00 97.88 414 LYS A O 1
ATOM 3427 N N . SER A 1 415 ? -25.315 15.020 41.627 1.00 97.69 415 SER A N 1
ATOM 3428 C CA . SER A 1 415 ? -26.624 14.427 41.322 1.00 97.69 415 SER A CA 1
ATOM 3429 C C . SER A 1 415 ? -26.652 13.819 39.911 1.00 97.69 415 SER A C 1
ATOM 3431 O O . SER A 1 415 ? -25.828 14.148 39.051 1.00 97.69 415 SER A O 1
ATOM 3433 N N . LEU A 1 416 ? -27.607 12.921 39.638 1.00 97.75 416 LEU A N 1
ATOM 3434 C CA . LEU A 1 416 ? -27.730 12.294 38.315 1.00 97.75 416 LEU A CA 1
ATOM 3435 C C . LEU A 1 416 ? -28.003 13.332 37.217 1.00 97.75 416 LEU A C 1
ATOM 3437 O O . LEU A 1 416 ? -27.484 13.204 36.109 1.00 97.75 416 LEU A O 1
ATOM 3441 N N . GLU A 1 417 ? -28.778 14.367 37.537 1.00 98.06 417 GLU A N 1
ATOM 3442 C CA . GLU A 1 417 ? -29.138 15.480 36.659 1.00 98.06 417 GLU A CA 1
ATOM 3443 C C . GLU A 1 417 ? -27.924 16.360 36.348 1.00 98.06 417 GLU A C 1
ATOM 3445 O O . GLU A 1 417 ? -27.698 16.713 35.189 1.00 98.06 417 GLU A O 1
ATOM 3450 N N . GLU A 1 418 ? -27.100 16.662 37.357 1.00 97.81 418 GLU A N 1
ATOM 3451 C CA . GLU A 1 418 ? -25.858 17.417 37.171 1.00 97.81 418 GLU A CA 1
ATOM 3452 C C . GLU A 1 418 ? -24.885 16.659 36.258 1.00 97.81 418 GLU A C 1
ATOM 3454 O O . GLU A 1 418 ? -24.357 17.223 35.297 1.00 97.81 418 GLU A O 1
ATOM 3459 N N . ILE A 1 419 ? -24.691 15.358 36.501 1.00 97.94 419 ILE A N 1
ATOM 3460 C CA . ILE A 1 419 ? -23.817 14.501 35.683 1.00 97.94 419 ILE A CA 1
ATOM 3461 C C . ILE A 1 419 ? -24.335 14.412 34.241 1.00 97.94 419 ILE A C 1
ATOM 3463 O O . ILE A 1 419 ? -23.558 14.495 33.285 1.00 97.94 419 ILE A O 1
ATOM 3467 N N . ALA A 1 420 ? -25.647 14.241 34.074 1.00 97.81 420 ALA A N 1
ATOM 3468 C CA . ALA A 1 420 ? -26.305 14.171 32.775 1.00 97.81 420 ALA A CA 1
ATOM 3469 C C . ALA A 1 420 ? -26.105 15.464 31.969 1.00 97.81 420 ALA A C 1
ATOM 3471 O O . ALA A 1 420 ? -25.722 15.399 30.796 1.00 97.81 420 ALA A O 1
ATOM 3472 N N . SER A 1 421 ? -26.264 16.620 32.623 1.00 97.94 421 SER A N 1
ATOM 3473 C CA . SER A 1 421 ? -26.013 17.941 32.042 1.00 97.94 421 SER A CA 1
ATOM 3474 C C . SER A 1 421 ? -24.558 18.091 31.580 1.00 97.94 421 SER A C 1
ATOM 3476 O O . SER A 1 421 ? -24.312 18.400 30.412 1.00 97.94 421 SER A O 1
ATOM 3478 N N . VAL A 1 422 ? -23.583 17.749 32.435 1.00 97.88 422 VAL A N 1
ATOM 3479 C CA . VAL A 1 422 ? -22.144 17.825 32.106 1.00 97.88 422 VAL A CA 1
ATOM 3480 C C . VAL A 1 422 ? -21.772 16.930 30.917 1.00 97.88 422 VAL A C 1
ATOM 3482 O O . VAL A 1 422 ? -20.965 17.312 30.070 1.00 97.88 422 VAL A O 1
ATOM 3485 N N . LEU A 1 423 ? -22.358 15.734 30.814 1.00 97.50 423 LEU A N 1
ATOM 3486 C CA . LEU A 1 423 ? -22.034 14.773 29.750 1.00 97.50 423 LEU A CA 1
ATOM 3487 C C . LEU A 1 423 ? -22.852 14.960 28.461 1.00 97.50 423 LEU A C 1
ATOM 3489 O O . LEU A 1 423 ? -22.591 14.254 27.471 1.00 97.50 423 LEU A O 1
ATOM 3493 N N . GLY A 1 424 ? -23.840 15.862 28.466 1.00 97.44 424 GLY A N 1
ATOM 3494 C CA . GLY A 1 424 ? -24.816 16.020 27.388 1.00 97.44 424 GLY A CA 1
ATOM 3495 C C . GLY A 1 424 ? -25.596 14.725 27.139 1.00 97.44 424 GLY A C 1
ATOM 3496 O O . GLY A 1 424 ? -25.650 14.223 26.008 1.00 97.44 424 GLY A O 1
ATOM 3497 N N . LYS A 1 425 ? -26.097 14.106 28.213 1.00 97.81 425 LYS A N 1
ATOM 3498 C CA . LYS A 1 425 ? -26.835 12.835 28.193 1.00 97.81 425 LYS A CA 1
ATOM 3499 C C . LYS A 1 425 ? -28.119 12.925 29.003 1.00 97.81 425 LYS A C 1
ATOM 3501 O O . LYS A 1 425 ? -28.337 13.874 29.734 1.00 97.81 425 LYS A O 1
ATOM 3506 N N . ASP A 1 426 ? -28.965 11.919 28.829 1.00 97.56 426 ASP A N 1
ATOM 3507 C CA . ASP A 1 426 ? -30.201 11.770 29.588 1.00 97.56 426 ASP A CA 1
ATOM 3508 C C . ASP A 1 426 ? -29.915 11.188 30.993 1.00 97.56 426 ASP A C 1
ATOM 3510 O O . ASP A 1 426 ? -29.081 10.276 31.097 1.00 97.56 426 ASP A O 1
ATOM 3514 N N . PRO A 1 427 ? -30.579 11.658 32.068 1.00 98.00 427 PRO A N 1
ATOM 3515 C CA . PRO A 1 427 ? -30.400 11.116 33.418 1.00 98.00 427 PRO A CA 1
ATOM 3516 C C . PRO A 1 427 ? -30.607 9.597 33.518 1.00 98.00 427 PRO A C 1
ATOM 3518 O O . PRO A 1 427 ? -29.834 8.923 34.203 1.00 98.00 427 PRO A O 1
ATOM 3521 N N . ALA A 1 428 ? -31.549 9.013 32.767 1.00 97.31 428 ALA A N 1
ATOM 3522 C CA . ALA A 1 428 ? -31.766 7.565 32.759 1.00 97.31 428 ALA A CA 1
ATOM 3523 C C . ALA A 1 428 ? -30.581 6.806 32.136 1.00 97.31 428 ALA A C 1
ATOM 3525 O O . ALA A 1 428 ? -30.284 5.669 32.520 1.00 97.31 428 ALA A O 1
ATOM 3526 N N . TRP A 1 429 ? -29.849 7.425 31.197 1.00 97.31 429 TRP A N 1
ATOM 3527 C CA . TRP A 1 429 ? -28.596 6.855 30.696 1.00 97.31 429 TRP A CA 1
ATOM 3528 C C . TRP A 1 429 ? -27.552 6.777 31.813 1.00 97.31 429 TRP A C 1
ATOM 3530 O O . TRP A 1 429 ? -26.939 5.719 31.970 1.00 97.31 429 TRP A O 1
ATOM 3540 N N . VAL A 1 430 ? -27.371 7.853 32.592 1.00 97.19 430 VAL A N 1
ATOM 3541 C CA . VAL A 1 430 ? -26.416 7.904 33.716 1.00 97.19 430 VAL A CA 1
ATOM 3542 C C . VAL A 1 430 ? -26.783 6.852 34.757 1.00 97.19 430 VAL A C 1
ATOM 3544 O O . VAL A 1 430 ? -25.943 6.028 35.127 1.00 97.19 430 VAL A O 1
ATOM 3547 N N . GLU A 1 431 ? -28.059 6.801 35.142 1.00 96.88 431 GLU A N 1
ATOM 3548 C CA . GLU A 1 431 ? -28.575 5.816 36.085 1.00 96.88 431 GLU A CA 1
ATOM 3549 C C . GLU A 1 431 ? -28.279 4.382 35.619 1.00 96.88 431 GLU A C 1
ATOM 3551 O O . GLU A 1 431 ? -27.734 3.573 36.373 1.00 96.88 431 GLU A O 1
ATOM 3556 N N . LYS A 1 432 ? -28.549 4.066 34.346 1.00 96.25 432 LYS A N 1
ATOM 3557 C CA . LYS A 1 432 ? -28.265 2.746 33.765 1.00 96.25 432 LYS A CA 1
ATOM 3558 C C . LYS A 1 432 ? -26.781 2.373 33.839 1.00 96.25 432 LYS A C 1
ATOM 3560 O O . LYS A 1 432 ? -26.466 1.203 34.065 1.00 96.25 432 LYS A O 1
ATOM 3565 N N . GLN A 1 433 ? -25.866 3.326 33.642 1.00 95.56 433 GLN A N 1
ATOM 3566 C CA . GLN A 1 433 ? -24.425 3.052 33.728 1.00 95.56 433 GLN A CA 1
ATOM 3567 C C . GLN A 1 433 ? -23.947 2.838 35.165 1.00 95.56 433 GLN A C 1
ATOM 3569 O O . GLN A 1 433 ? -23.076 1.994 35.390 1.00 95.56 433 GLN A O 1
ATOM 3574 N N . LEU A 1 434 ? -24.520 3.563 36.128 1.00 94.69 434 LEU A N 1
ATOM 3575 C CA . LEU A 1 434 ? -24.180 3.439 37.547 1.00 94.69 434 LEU A CA 1
ATOM 3576 C C . LEU A 1 434 ? -24.823 2.202 38.193 1.00 94.69 434 LEU A C 1
ATOM 3578 O O . LEU A 1 434 ? -24.188 1.546 39.015 1.00 94.69 434 LEU A O 1
ATOM 3582 N N . ARG A 1 435 ? -26.027 1.794 37.764 1.00 93.44 435 ARG A N 1
ATOM 3583 C CA . ARG A 1 435 ? -26.685 0.553 38.227 1.00 93.44 435 ARG A CA 1
ATOM 3584 C C . ARG A 1 435 ? -25.833 -0.695 37.987 1.00 93.44 435 ARG A C 1
ATOM 3586 O O . ARG A 1 435 ? -25.859 -1.606 38.804 1.00 93.44 435 ARG A O 1
ATOM 3593 N N . ARG A 1 436 ? -25.021 -0.722 36.923 1.00 80.75 436 ARG A N 1
ATOM 3594 C CA . ARG A 1 436 ? -24.075 -1.823 36.647 1.00 80.75 436 ARG A CA 1
ATOM 3595 C C . ARG A 1 436 ? -22.961 -1.968 37.696 1.00 80.75 436 ARG A C 1
ATOM 3597 O O . ARG A 1 436 ? -22.275 -2.979 37.683 1.00 80.75 436 ARG A O 1
ATOM 3604 N N . ILE A 1 437 ? -22.767 -0.976 38.567 1.00 68.56 437 ILE A N 1
ATOM 3605 C CA . ILE A 1 437 ? -21.740 -0.967 39.621 1.00 68.56 437 ILE A CA 1
ATOM 3606 C C . ILE A 1 437 ? -22.297 -1.524 40.929 1.00 68.56 437 ILE A C 1
ATOM 3608 O O . ILE A 1 437 ? -21.592 -2.256 41.607 1.00 68.56 437 ILE A O 1
ATOM 3612 N N . LYS A 1 438 ? -23.576 -1.262 41.241 1.00 60.09 438 LYS A N 1
ATOM 3613 C CA . LYS A 1 438 ? -24.243 -1.746 42.467 1.00 60.09 438 LYS A CA 1
ATOM 3614 C C . LYS A 1 438 ? -24.328 -3.279 42.581 1.00 60.09 438 LYS A C 1
ATOM 3616 O O . LYS A 1 438 ? -24.765 -3.776 43.608 1.00 60.09 438 LYS A O 1
ATOM 3621 N N . VAL A 1 439 ? -23.954 -4.014 41.532 1.00 57.75 439 VAL A N 1
ATOM 3622 C CA . VAL A 1 439 ? -23.981 -5.485 41.483 1.00 57.75 439 VAL A CA 1
ATOM 3623 C C . VAL A 1 439 ? -22.596 -6.101 41.726 1.00 57.75 439 VAL A C 1
ATOM 3625 O O . VAL A 1 439 ? -22.504 -7.310 41.895 1.00 57.75 439 VAL A O 1
ATOM 3628 N N . LEU A 1 440 ? -21.517 -5.311 41.769 1.00 48.03 440 LEU A N 1
ATOM 3629 C CA . LEU A 1 440 ? -20.220 -5.820 42.219 1.00 48.03 440 LEU A CA 1
ATOM 3630 C C . LEU A 1 440 ? -20.203 -5.740 43.751 1.00 48.03 440 LEU A C 1
ATOM 3632 O O . LEU A 1 440 ? -20.270 -4.622 44.268 1.00 48.03 440 LEU A O 1
ATOM 3636 N N . PRO A 1 441 ? -20.190 -6.881 44.470 1.00 45.62 441 PRO A N 1
ATOM 3637 C CA . PRO A 1 441 ? -20.062 -6.877 45.918 1.00 45.62 441 PRO A CA 1
ATOM 3638 C C . PRO A 1 441 ? -18.785 -6.129 46.280 1.00 45.62 441 PRO A C 1
ATOM 3640 O O . PRO A 1 441 ? -17.779 -6.250 45.577 1.00 45.62 441 PRO A O 1
ATOM 3643 N N . GLU A 1 442 ? -18.827 -5.354 47.356 1.00 47.91 442 GLU A N 1
ATOM 3644 C CA . GLU A 1 442 ? -17.604 -4.898 48.000 1.00 47.91 442 GLU A CA 1
ATOM 3645 C C . GLU A 1 442 ? -16.844 -6.163 48.423 1.00 47.91 442 GLU A C 1
ATOM 3647 O O . GLU A 1 442 ? -17.239 -6.845 49.367 1.00 47.91 442 GLU A O 1
ATOM 3652 N N . GLU A 1 443 ? -15.828 -6.555 47.648 1.00 47.34 443 GLU A N 1
ATOM 3653 C CA . GLU A 1 443 ? -14.823 -7.511 48.105 1.00 47.34 443 GLU A CA 1
ATOM 3654 C C . GLU A 1 443 ? -14.093 -6.824 49.263 1.00 47.34 443 GLU A C 1
ATOM 3656 O O . GLU A 1 443 ? -13.232 -5.967 49.050 1.00 47.34 443 GLU A O 1
ATOM 3661 N N . GLY A 1 444 ? -14.571 -7.119 50.473 1.00 45.41 444 GLY A N 1
ATOM 3662 C CA . GLY A 1 444 ? -13.944 -6.772 51.744 1.00 45.41 444 GLY A CA 1
ATOM 3663 C C . GLY A 1 444 ? -12.771 -7.678 52.072 1.00 45.41 444 GLY A C 1
ATOM 3664 O O . GLY A 1 444 ? -12.798 -8.861 51.654 1.00 45.41 444 GLY A O 1
#

Radius of gyration: 34.39 Å; Cα contacts (8 Å, |Δi|>4): 358; chains: 1; bounding box: 67×94×83 Å